Protein 2WVQ (pdb70)

Radius of gyration: 23.89 Å; Cα contacts (8 Å, |Δi|>4): 507; chains: 2; bounding box: 52×52×69 Å

B-factor: mean 37.01, std 7.5, range [21.99, 69.71]

Secondary structure (DSSP, 8-state):
--SHHHHHHHHHHHGGGEEEBGGGGGGHHHHHHHHHHHHHHHHHHHHHTTTTT-GGGG-SS--SHHHHHHHHHHHHHHHHHHHHHHHHHHHHHH--GGGG-B--GGGS-HHHHHHHHHHHHHHHHHS----SPPPPPEEE-SHHHHHHHHHHHHHHHHHHHHTTT-HHHHHHHHHHHTSS---HHHHHHHHHHTTTT-HHHHHHHHHHHH-/-----HHHHHHHHHHHTTTEEEBGGGGGGHHHHHHHHHHHHHHHHHHHHHHTTTT-GGGG-SS--SHHHHHHHHHHHHHHHHHHHHHHHHHHHHHH--GGGS-B--GGGS-HHHHHHHHHHHHHHHTT-----EEE-SHHHHHHHHHHHHHHHHHHHHTTT-HHHHHHHHHHHSTT---HHHHHHHHHHTTTT-HHHHHHHHHHHH-

Solvent-accessible surface area: 20578 Å² total; per-residue (Å²): 75,62,34,0,2,15,18,2,17,70,0,1,24,6,17,108,32,15,59,1,0,107,119,17,34,215,59,11,35,115,14,19,4,20,4,7,0,2,11,0,18,0,1,2,0,0,80,9,13,133,8,47,118,34,104,99,0,81,45,82,86,20,127,60,114,28,0,53,25,0,40,14,2,0,36,8,0,42,16,16,0,73,20,14,44,29,42,5,109,16,74,68,59,99,23,81,140,103,20,48,96,40,52,91,33,138,76,7,149,101,58,0,54,52,1,25,128,78,5,40,69,16,1,78,190,49,42,120,167,101,95,172,84,185,97,118,65,11,1,2,21,60,28,149,16,0,50,83,2,0,59,37,1,2,120,12,0,61,72,0,50,182,19,13,135,11,138,80,68,8,71,129,30,0,82,95,21,10,108,128,5,127,72,102,52,8,3,46,48,4,83,94,4,0,31,58,4,1,71,16,2,21,69,5,0,24,116,54,43,126,117,185,248,44,56,29,0,2,34,29,0,49,70,0,2,36,20,13,104,68,14,69,1,0,101,110,11,33,234,81,11,23,100,18,18,1,20,3,6,0,2,13,0,16,0,1,0,0,1,73,11,14,118,7,46,105,35,106,86,0,81,46,62,90,15,123,58,111,26,0,58,24,0,32,10,1,0,43,7,0,35,20,14,2,68,15,10,61,26,44,7,120,15,69,67,56,97,19,88,142,132,23,59,78,47,45,100,30,141,77,3,117,105,42,0,62,46,3,25,123,90,4,39,68,21,1,73,193,37,48,187,194,109,67,28,2,2,20,67,34,171,21,1,68,70,1,0,59,31,0,2,114,9,0,40,54,0,42,166,21,19,135,13,137,85,59,6,66,104,16,0,89,92,13,5,111,92,7,144,72,112,54,10,5,58,38,1,82,89,0,0,31,60,4,0,74,15,0,20,69,5,0,24,112,76,46,122,125

Foldseek 3Di:
DQFLLVLLLVLLVLLVLEFAWPVCPPVRLLLLLLSLLLSLLSLLLCVLVVLVPDCLRVDNDHDDPLRVQSSVLSVVSVVLSVVQQVVQVVCVVPDDPVGGDTDDLVPDDPLSSVSSVLSVVSSVVRHDDDDPDDDHRTYRRDPVSSCSSSQSSLVSSVSSPVSDPRPVVSLVSLLVSCPVPQDLVSLVSQLVSCVNRPVSNVVSSVVRNVD/DAADFLLRLLLVLLVLLVQEFAWCVCPPVRLLLLVLSLLLSLLSLLLCVQVVCPPDCQRVHRDHDDPLRVLSNVLSVVSVVLSVVQQVVQVVCVVPDDPVRPDTDDLVVPDPLSSVSSVLSVVSRVVRNPDHHTYRRDPVSSCSSSQSSLVSSVVNPVSDPGPVVSLVSLLVSCPVPQDLVNLVSQLVSCPNRPVSNNVSSVVRNVD

Nearest PDB structures (foldseek):
  2wvq-assembly1_A  TM=1.005E+00  e=2.370E-30  Podospora anserina
  2wvq-assembly1_B  TM=9.936E-01  e=5.198E-27  Podospora anserina
  2wvn-assembly1_A-2  TM=9.856E-01  e=1.716E-26  Podospora anserina
  2wvo-assembly1_B  TM=9.856E-01  e=6.180E-25  Podospora anserina
  2wvq-assembly1_B  TM=1.005E+00  e=1.248E-29  Podospora anserina

Sequence (418 aa):
GSNVAGLFNNCVACFEEYVQLGRHFGRDDYERCQLRLDIAKARLSRWGEAVKINDDPRFFHSDAPTDKSVQLAKSIVEEILLLFESAQQKTSKRYELVADQQDLVVFEDKDMKPIGRALHRRLNDLVSRRRQKQTSLAKKTAWALYDGKSLEKIVDQVARFVDELEKAFPIEAVCHKLAEIEIEEVEDEASLTILKDAAGGIDAAMSDAAAQKIDAPRGSNVAGLFNNCVACFEYVQLGRHFGRDYERCQLRRLDIAKARLSRWGEAVKINDDPRFHSDAPTDKSVQLAKSIVEEILLLFESAQKTSKRYELVADQQDLVVFEDKDMKPIGRALHRRLNDLVSRRQKKTAWALYDGKSLEKIVDDQVARFVDELEKAFPIEAVCHKLAEIEIEEVEDEASLTILKDDAAGGIDAAMSDAAAQKIDA

Structure (mmCIF, N/CA/C/O backbone):
data_2WVQ
#
_entry.id   2WVQ
#
_cell.length_a   49.330
_cell.length_b   83.150
_cell.length_c   67.360
_cell.angle_alpha   90.00
_cell.angle_beta   104.55
_cell.angle_gamma   90.00
#
_symmetry.space_group_name_H-M   'P 1 21 1'
#
loop_
_entity.id
_entity.type
_entity.pdbx_description
1 polymer 'SMALL S PROTEIN'
2 non-polymer 2,3-DIHYDROXY-1,4-DITHIOBUTANE
3 non-polymer (2R,3S)-1,4-DIMERCAPTOBUTANE-2,3-DIOL
4 water water
#
loop_
_atom_site.group_PDB
_atom_site.id
_atom_site.type_symbol
_atom_site.label_atom_id
_atom_site.label_alt_id
_atom_site.label_comp_id
_atom_site.label_asym_id
_atom_site.label_entity_id
_atom_site.label_seq_id
_atom_site.pdbx_PDB_ins_code
_atom_site.Cartn_x
_atom_site.Cartn_y
_atom_site.Cartn_z
_atom_site.occupancy
_atom_site.B_iso_or_equiv
_atom_site.auth_seq_id
_atom_site.auth_comp_id
_atom_site.auth_asym_id
_atom_site.auth_atom_id
_atom_site.pdbx_PDB_model_num
ATOM 1 N N . GLY A 1 15 ? -15.721 8.784 35.113 1.00 45.05 11 GLY A N 1
ATOM 2 C CA . GLY A 1 15 ? -16.211 8.422 36.495 1.00 44.40 11 GLY A CA 1
ATOM 3 C C . GLY A 1 15 ? -16.589 6.953 36.594 1.00 43.73 11 GLY A C 1
ATOM 4 O O . GLY A 1 15 ? -16.466 6.222 35.600 1.00 43.36 11 GLY A O 1
ATOM 5 N N . SER A 1 16 ? -17.080 6.527 37.776 1.00 42.89 12 SER A N 1
ATOM 6 C CA . SER A 1 16 ? -17.236 5.092 38.084 1.00 40.63 12 SER A CA 1
ATOM 7 C C . SER A 1 16 ? -18.479 4.345 37.530 1.00 39.50 12 SER A C 1
ATOM 8 O O . SER A 1 16 ? -19.230 3.679 38.272 1.00 39.03 12 SER A O 1
ATOM 11 N N . ASN A 1 17 ? -18.668 4.455 36.218 1.00 36.89 13 ASN A N 1
ATOM 12 C CA . ASN A 1 17 ? -19.335 3.389 35.462 1.00 34.93 13 ASN A CA 1
ATOM 13 C C . ASN A 1 17 ? -18.283 2.834 34.485 1.00 32.67 13 ASN A C 1
ATOM 14 O O . ASN A 1 17 ? -17.190 3.413 34.383 1.00 32.31 13 ASN A O 1
ATOM 19 N N . VAL A 1 18 ? -18.599 1.741 33.796 1.00 29.88 14 VAL A N 1
ATOM 20 C CA . VAL A 1 18 ? -17.629 1.011 33.008 1.00 28.53 14 VAL A CA 1
ATOM 21 C C . VAL A 1 18 ? -17.062 1.873 31.894 1.00 28.56 14 VAL A C 1
ATOM 22 O O . VAL A 1 18 ? -15.846 1.864 31.669 1.00 28.68 14 VAL A O 1
ATOM 26 N N . ALA A 1 19 ? -17.916 2.656 31.223 1.00 27.64 15 ALA A N 1
ATOM 27 C CA . ALA A 1 19 ? -17.467 3.485 30.093 1.00 26.77 15 ALA A CA 1
ATOM 28 C C . ALA A 1 19 ? -16.464 4.564 30.534 1.00 25.89 15 ALA A C 1
ATOM 29 O O . ALA A 1 19 ? -15.433 4.820 29.874 1.00 25.77 15 ALA A O 1
ATOM 31 N N . GLY A 1 20 ? -16.785 5.183 31.641 1.00 24.65 16 GLY A N 1
ATOM 32 C CA . GLY A 1 20 ? -15.951 6.197 32.252 1.00 25.99 16 GLY A CA 1
ATOM 33 C C . GLY A 1 20 ? -14.614 5.651 32.730 1.00 25.46 16 GLY A C 1
ATOM 34 O O . GLY A 1 20 ? -13.582 6.284 32.487 1.00 26.94 16 GLY A O 1
ATOM 35 N N . LEU A 1 21 ? -14.621 4.477 33.379 1.00 26.60 17 LEU A N 1
ATOM 36 C CA . LEU A 1 21 ? -13.372 3.749 33.761 1.00 25.47 17 LEU A CA 1
ATOM 37 C C . LEU A 1 21 ? -12.592 3.249 32.535 1.00 26.07 17 LEU A C 1
ATOM 38 O O . LEU A 1 21 ? -11.369 3.404 32.456 1.00 24.54 17 LEU A O 1
ATOM 43 N N . PHE A 1 22 ? -13.303 2.683 31.556 1.00 27.13 18 PHE A N 1
ATOM 44 C CA . PHE A 1 22 ? -12.693 2.273 30.272 1.00 26.86 18 PHE A CA 1
ATOM 45 C C . PHE A 1 22 ? -11.972 3.395 29.554 1.00 27.62 18 PHE A C 1
ATOM 46 O O . PHE A 1 22 ? -10.816 3.210 29.139 1.00 28.24 18 PHE A O 1
ATOM 54 N N . ASN A 1 23 ? -12.634 4.546 29.398 1.00 28.20 19 ASN A N 1
ATOM 55 C CA . ASN A 1 23 ? -12.028 5.705 28.698 1.00 30.02 19 ASN A CA 1
ATOM 56 C C . ASN A 1 23 ? -10.790 6.233 29.436 1.00 30.87 19 ASN A C 1
ATOM 57 O O . ASN A 1 23 ? -9.817 6.628 28.807 1.00 30.61 19 ASN A O 1
ATOM 62 N N . ASN A 1 24 ? -10.837 6.171 30.761 1.00 31.81 20 ASN A N 1
ATOM 63 C CA . ASN A 1 24 ? -9.653 6.454 31.622 1.00 32.30 20 ASN A CA 1
ATOM 64 C C . ASN A 1 24 ? -8.444 5.534 31.421 1.00 30.84 20 ASN A C 1
ATOM 65 O O . ASN A 1 24 ? -7.299 6.020 31.400 1.00 32.37 20 ASN A O 1
ATOM 70 N N . CYS A 1 25 ? -8.696 4.235 31.263 1.00 29.41 21 CYS A N 1
ATOM 71 C CA . CYS A 1 25 ? -7.706 3.218 30.934 1.00 29.92 21 CYS A CA 1
ATOM 72 C C . CYS A 1 25 ? -6.972 3.550 29.633 1.00 30.56 21 CYS A C 1
ATOM 73 O O . CYS A 1 25 ? -5.719 3.555 29.572 1.00 29.53 21 CYS A O 1
ATOM 76 N N . VAL A 1 26 ? -7.744 3.814 28.583 1.00 30.11 22 VAL A N 1
ATOM 77 C CA . VAL A 1 26 ? -7.144 4.157 27.261 1.00 30.00 22 VAL A CA 1
ATOM 78 C C . VAL A 1 26 ? -6.292 5.430 27.421 1.00 30.43 22 VAL A C 1
ATOM 79 O O . VAL A 1 26 ? -5.143 5.480 26.984 1.00 30.02 22 VAL A O 1
ATOM 83 N N . ALA A 1 27 ? -6.825 6.424 28.126 1.00 31.55 23 ALA A N 1
ATOM 84 C CA . ALA A 1 27 ? -6.076 7.667 28.356 1.00 32.47 23 ALA A CA 1
ATOM 85 C C . ALA A 1 27 ? -4.781 7.500 29.181 1.00 33.18 23 ALA A C 1
ATOM 86 O O . ALA A 1 27 ? -3.860 8.326 29.023 1.00 34.14 23 ALA A O 1
ATOM 88 N N . CYS A 1 28 ? -4.691 6.445 30.003 1.00 33.12 24 CYS A N 1
ATOM 89 C CA . CYS A 1 28 ? -3.467 6.115 30.806 1.00 34.54 24 CYS A CA 1
ATOM 90 C C . CYS A 1 28 ? -2.234 5.961 29.959 1.00 34.72 24 CYS A C 1
ATOM 91 O O . CYS A 1 28 ? -1.179 6.423 30.351 1.00 35.78 24 CYS A O 1
ATOM 94 N N . PHE A 1 29 ? -2.378 5.277 28.829 1.00 34.31 25 PHE A N 1
ATOM 95 C CA . PHE A 1 29 ? -1.328 5.129 27.826 1.00 35.18 25 PHE A CA 1
ATOM 96 C C . PHE A 1 29 ? -0.673 6.434 27.297 1.00 35.21 25 PHE A C 1
ATOM 97 O O . PHE A 1 29 ? 0.483 6.416 26.905 1.00 36.66 25 PHE A O 1
ATOM 105 N N A GLU A 1 30 ? -1.402 7.538 27.302 0.60 35.46 26 GLU A N 1
ATOM 106 N N B GLU A 1 30 ? -1.408 7.544 27.296 0.40 35.64 26 GLU A N 1
ATOM 107 C CA A GLU A 1 30 ? -0.908 8.799 26.760 0.60 35.58 26 GLU A CA 1
ATOM 108 C CA B GLU A 1 30 ? -0.902 8.805 26.740 0.40 35.74 26 GLU A CA 1
ATOM 109 C C A GLU A 1 30 ? 0.141 9.478 27.647 0.60 36.05 26 GLU A C 1
ATOM 110 C C B GLU A 1 30 ? 0.127 9.502 27.644 0.40 36.29 26 GLU A C 1
ATOM 111 O O A GLU A 1 30 ? 0.974 10.226 27.166 0.60 36.04 26 GLU A O 1
ATOM 112 O O B GLU A 1 30 ? 0.943 10.280 27.168 0.40 36.24 26 GLU A O 1
ATOM 123 N N . TYR A 1 31 ? 0.078 9.233 28.941 1.00 36.93 27 TYR A N 1
ATOM 124 C CA . TYR A 1 31 ? 1.007 9.882 29.876 1.00 38.63 27 TYR A CA 1
ATOM 125 C C . TYR A 1 31 ? 2.362 9.149 29.972 1.00 38.57 27 TYR A C 1
ATOM 126 O O . TYR A 1 31 ? 3.258 9.609 30.710 1.00 39.97 27 TYR A O 1
ATOM 135 N N . VAL A 1 32 ? 2.521 8.029 29.250 1.00 37.77 28 VAL A N 1
ATOM 136 C CA . VAL A 1 32 ? 3.734 7.207 29.425 1.00 37.51 28 VAL A CA 1
ATOM 137 C C . VAL A 1 32 ? 4.914 7.397 28.455 1.00 36.85 28 VAL A C 1
ATOM 138 O O . VAL A 1 32 ? 4.802 7.300 27.231 1.00 35.19 28 VAL A O 1
ATOM 142 N N . GLN A 1 33 ? 6.046 7.723 29.080 1.00 36.27 29 GLN A N 1
ATOM 143 C CA . GLN A 1 33 ? 7.324 7.916 28.422 1.00 34.33 29 GLN A CA 1
ATOM 144 C C . GLN A 1 33 ? 8.207 6.675 28.631 1.00 33.02 29 GLN A C 1
ATOM 145 O O . GLN A 1 33 ? 7.984 5.881 29.553 1.00 31.44 29 GLN A O 1
ATOM 151 N N . LEU A 1 34 ? 9.192 6.477 27.750 1.00 31.15 30 LEU A N 1
ATOM 152 C CA . LEU A 1 34 ? 10.156 5.401 27.962 1.00 29.62 30 LEU A CA 1
ATOM 153 C C . LEU A 1 34 ? 11.533 6.013 28.225 1.00 28.55 30 LEU A C 1
ATOM 154 O O . LEU A 1 34 ? 11.969 6.912 27.512 1.00 27.82 30 LEU A O 1
ATOM 159 N N . GLY A 1 35 ? 12.205 5.476 29.232 1.00 28.50 31 GLY A N 1
ATOM 160 C CA . GLY A 1 35 ? 13.452 6.057 29.697 1.00 28.48 31 GLY A CA 1
ATOM 161 C C . GLY A 1 35 ? 14.663 5.591 28.914 1.00 28.49 31 GLY A C 1
ATOM 162 O O . GLY A 1 35 ? 14.614 4.668 28.086 1.00 27.62 31 GLY A O 1
ATOM 163 N N . ARG A 1 36 ? 15.782 6.223 29.227 1.00 29.86 32 ARG A N 1
ATOM 164 C CA . ARG A 1 36 ? 17.024 6.036 28.507 1.00 30.07 32 ARG A CA 1
ATOM 165 C C . ARG A 1 36 ? 17.411 4.563 28.348 1.00 29.76 32 ARG A C 1
ATOM 166 O O . ARG A 1 36 ? 17.996 4.176 27.328 1.00 29.64 32 ARG A O 1
ATOM 174 N N . HIS A 1 37 ? 17.086 3.751 29.349 1.00 30.08 33 HIS A N 1
ATOM 175 C CA . HIS A 1 37 ? 17.588 2.392 29.419 1.00 31.63 33 HIS A CA 1
ATOM 176 C C . HIS A 1 37 ? 16.970 1.368 28.475 1.00 31.21 33 HIS A C 1
ATOM 177 O O . HIS A 1 37 ? 17.515 0.262 28.346 1.00 30.89 33 HIS A O 1
ATOM 184 N N . PHE A 1 38 ? 15.885 1.737 27.783 1.00 31.04 34 PHE A N 1
ATOM 185 C CA . PHE A 1 38 ? 15.375 0.933 26.652 1.00 31.29 34 PHE A CA 1
ATOM 186 C C . PHE A 1 38 ? 16.362 0.822 25.478 1.00 31.65 34 PHE A C 1
ATOM 187 O O . PHE A 1 38 ? 16.346 -0.174 24.740 1.00 31.23 34 PHE A O 1
ATOM 195 N N . GLY A 1 39 ? 17.225 1.831 25.337 1.00 31.85 35 GLY A N 1
ATOM 196 C CA . GLY A 1 39 ? 18.286 1.853 24.312 1.00 32.60 35 GLY A CA 1
ATOM 197 C C . GLY A 1 39 ? 17.760 1.765 22.892 1.00 32.92 35 GLY A C 1
ATOM 198 O O . GLY A 1 39 ? 16.836 2.488 22.514 1.00 33.67 35 GLY A O 1
ATOM 199 N N . ARG A 1 40 ? 18.318 0.856 22.101 1.00 32.64 36 ARG A N 1
ATOM 200 C CA . ARG A 1 40 ? 17.869 0.706 20.718 1.00 32.64 36 ARG A CA 1
ATOM 201 C C . ARG A 1 40 ? 16.526 -0.005 20.636 1.00 31.26 36 ARG A C 1
ATOM 202 O O . ARG A 1 40 ? 15.977 -0.126 19.555 1.00 30.69 36 ARG A O 1
ATOM 210 N N A ASP A 1 41 ? 16.006 -0.486 21.767 0.60 30.58 37 ASP A N 1
ATOM 211 N N B ASP A 1 41 ? 16.012 -0.470 21.775 0.40 30.79 37 ASP A N 1
ATOM 212 C CA A ASP A 1 41 ? 14.687 -1.146 21.762 0.60 30.08 37 ASP A CA 1
ATOM 213 C CA B ASP A 1 41 ? 14.722 -1.169 21.812 0.40 30.37 37 ASP A CA 1
ATOM 214 C C A ASP A 1 41 ? 13.519 -0.195 21.944 0.60 29.51 37 ASP A C 1
ATOM 215 C C B ASP A 1 41 ? 13.540 -0.209 21.998 0.40 29.80 37 ASP A C 1
ATOM 216 O O A ASP A 1 41 ? 12.375 -0.634 22.029 0.60 29.50 37 ASP A O 1
ATOM 217 O O B ASP A 1 41 ? 12.399 -0.656 22.116 0.40 29.73 37 ASP A O 1
ATOM 226 N N . TYR A 1 42 ? 13.818 1.098 22.019 1.00 29.19 38 TYR A N 1
ATOM 227 C CA . TYR A 1 42 ? 12.816 2.107 22.241 1.00 29.36 38 TYR A CA 1
ATOM 228 C C . TYR A 1 42 ? 11.645 1.962 21.254 1.00 28.42 38 TYR A C 1
ATOM 229 O O . TYR A 1 42 ? 10.509 1.824 21.679 1.00 26.53 38 TYR A O 1
ATOM 238 N N . GLU A 1 43 ? 11.955 1.974 19.960 1.00 28.89 39 GLU A N 1
ATOM 239 C CA . GLU A 1 43 ? 10.944 2.043 18.913 1.00 29.47 39 GLU A CA 1
ATOM 240 C C . GLU A 1 43 ? 10.006 0.859 19.034 1.00 29.77 39 GLU A C 1
ATOM 241 O O . GLU A 1 43 ? 8.790 1.046 19.081 1.00 29.67 39 GLU A O 1
ATOM 247 N N . ARG A 1 44 ? 10.558 -0.350 19.116 1.00 30.56 40 ARG A N 1
ATOM 248 C CA . ARG A 1 44 ? 9.728 -1.555 19.241 1.00 31.85 40 ARG A CA 1
ATOM 249 C C . ARG A 1 44 ? 8.865 -1.557 20.506 1.00 31.09 40 ARG A C 1
ATOM 250 O O . ARG A 1 44 ? 7.690 -1.886 20.439 1.00 29.86 40 ARG A O 1
ATOM 258 N N . CYS A 1 45 ? 9.447 -1.203 21.660 1.00 31.40 41 CYS A N 1
ATOM 259 C CA . CYS A 1 45 ? 8.700 -1.178 22.925 1.00 30.46 41 CYS A CA 1
ATOM 260 C C . CYS A 1 45 ? 7.543 -0.149 22.915 1.00 29.84 41 CYS A C 1
ATOM 261 O O . CYS A 1 45 ? 6.473 -0.395 23.484 1.00 29.11 41 CYS A O 1
ATOM 264 N N . GLN A 1 46 ? 7.781 1.007 22.298 1.00 28.92 42 GLN A N 1
ATOM 265 C CA . GLN A 1 46 ? 6.741 2.018 22.125 1.00 28.82 42 GLN A CA 1
ATOM 266 C C . GLN A 1 46 ? 5.604 1.483 21.236 1.00 27.76 42 GLN A C 1
ATOM 267 O O . GLN A 1 46 ? 4.446 1.593 21.629 1.00 26.51 42 GLN A O 1
ATOM 273 N N . LEU A 1 47 ? 5.937 0.860 20.106 1.00 27.64 43 LEU A N 1
ATOM 274 C CA . LEU A 1 47 ? 4.912 0.222 19.251 1.00 28.74 43 LEU A CA 1
ATOM 275 C C . LEU A 1 47 ? 4.109 -0.887 19.975 1.00 29.69 43 LEU A C 1
ATOM 276 O O . LEU A 1 47 ? 2.914 -1.027 19.718 1.00 29.27 43 LEU A O 1
ATOM 281 N N . ARG A 1 48 ? 4.764 -1.682 20.841 1.00 30.05 44 ARG A N 1
ATOM 282 C CA . ARG A 1 48 ? 4.094 -2.712 21.658 1.00 31.20 44 ARG A CA 1
ATOM 283 C C . ARG A 1 48 ? 3.040 -2.085 22.594 1.00 31.61 44 ARG A C 1
ATOM 284 O O . ARG A 1 48 ? 1.921 -2.612 22.724 1.00 31.61 44 ARG A O 1
ATOM 292 N N . LEU A 1 49 ? 3.397 -0.968 23.231 1.00 30.58 45 LEU A N 1
ATOM 293 C CA . LEU A 1 49 ? 2.455 -0.141 24.004 1.00 31.02 45 LEU A CA 1
ATOM 294 C C . LEU A 1 49 ? 1.270 0.441 23.173 1.00 29.83 45 LEU A C 1
ATOM 295 O O . LEU A 1 49 ? 0.108 0.406 23.620 1.00 28.22 45 LEU A O 1
ATOM 300 N N . ASP A 1 50 ? 1.567 0.983 21.992 1.00 29.05 46 ASP A N 1
ATOM 301 C CA . ASP A 1 50 ? 0.529 1.551 21.107 1.00 29.10 46 ASP A CA 1
ATOM 302 C C . ASP A 1 50 ? -0.445 0.460 20.654 1.00 28.73 46 ASP A C 1
ATOM 303 O O . ASP A 1 50 ? -1.635 0.719 20.499 1.00 28.38 46 ASP A O 1
ATOM 308 N N . ILE A 1 51 ? 0.076 -0.739 20.406 1.00 28.52 47 ILE A N 1
ATOM 309 C CA . ILE A 1 51 ? -0.737 -1.895 20.027 1.00 28.49 47 ILE A CA 1
ATOM 310 C C . ILE A 1 51 ? -1.641 -2.391 21.147 1.00 29.52 47 ILE A C 1
ATOM 311 O O . ILE A 1 51 ? -2.809 -2.719 20.874 1.00 30.45 47 ILE A O 1
ATOM 316 N N . ALA A 1 52 ? -1.136 -2.442 22.383 1.00 29.07 48 ALA A N 1
ATOM 317 C CA . ALA A 1 52 ? -1.975 -2.801 23.544 1.00 29.16 48 ALA A CA 1
ATOM 318 C C . ALA A 1 52 ? -3.098 -1.783 23.728 1.00 28.00 48 ALA A C 1
ATOM 319 O O . ALA A 1 52 ? -4.262 -2.152 24.052 1.00 27.56 48 ALA A O 1
ATOM 321 N N . LYS A 1 53 ? -2.761 -0.509 23.534 1.00 27.21 49 LYS A N 1
ATOM 322 C CA . LYS A 1 53 ? -3.751 0.564 23.594 1.00 28.24 49 LYS A CA 1
ATOM 323 C C . LYS A 1 53 ? -4.768 0.412 22.444 1.00 28.12 49 LYS A C 1
ATOM 324 O O . LYS A 1 53 ? -5.958 0.617 22.639 1.00 27.19 49 LYS A O 1
ATOM 330 N N . ALA A 1 54 ? -4.291 0.050 21.255 1.00 28.02 50 ALA A N 1
ATOM 331 C CA . ALA A 1 54 ? -5.194 -0.119 20.083 1.00 29.07 50 ALA A CA 1
ATOM 332 C C . ALA A 1 54 ? -6.157 -1.290 20.316 1.00 29.08 50 ALA A C 1
ATOM 333 O O . ALA A 1 54 ? -7.328 -1.255 19.916 1.00 29.54 50 ALA A O 1
ATOM 335 N N . ARG A 1 55 ? -5.659 -2.328 20.972 1.00 28.62 51 ARG A N 1
ATOM 336 C CA . ARG A 1 55 ? -6.449 -3.526 21.156 1.00 28.84 51 ARG A CA 1
ATOM 337 C C . ARG A 1 55 ? -7.524 -3.346 22.235 1.00 29.30 51 ARG A C 1
ATOM 338 O O . ARG A 1 55 ? -8.674 -3.862 22.093 1.00 28.33 51 ARG A O 1
ATOM 346 N N . LEU A 1 56 ? -7.158 -2.607 23.288 1.00 28.11 52 LEU A N 1
ATOM 347 C CA . LEU A 1 56 ? -8.080 -2.204 24.348 1.00 28.20 52 LEU A CA 1
ATOM 348 C C . LEU A 1 56 ? -9.173 -1.290 23.741 1.00 28.00 52 LEU A C 1
ATOM 349 O O . LEU A 1 56 ? -10.394 -1.505 23.941 1.00 26.14 52 LEU A O 1
ATOM 354 N N . SER A 1 57 ? -8.756 -0.295 22.981 1.00 28.03 53 SER A N 1
ATOM 355 C CA . SER A 1 57 ? -9.775 0.532 22.358 1.00 28.21 53 SER A CA 1
ATOM 356 C C . SER A 1 57 ? -10.675 -0.216 21.333 1.00 26.92 53 SER A C 1
ATOM 357 O O . SER A 1 57 ? -11.849 0.109 21.250 1.00 26.20 53 SER A O 1
ATOM 360 N N . ARG A 1 58 ? -10.130 -1.183 20.584 1.00 25.52 54 ARG A N 1
ATOM 361 C CA . ARG A 1 58 ? -10.915 -2.027 19.705 1.00 25.41 54 ARG A CA 1
ATOM 362 C C . ARG A 1 58 ? -12.063 -2.682 20.435 1.00 25.29 54 ARG A C 1
ATOM 363 O O . ARG A 1 58 ? -13.157 -2.749 19.887 1.00 24.08 54 ARG A O 1
ATOM 371 N N . TRP A 1 59 ? -11.805 -3.163 21.657 1.00 25.70 55 TRP A N 1
ATOM 372 C CA . TRP A 1 59 ? -12.822 -3.744 22.497 1.00 25.37 55 TRP A CA 1
ATOM 373 C C . TRP A 1 59 ? -13.970 -2.797 22.807 1.00 26.00 55 TRP A C 1
ATOM 374 O O . TRP A 1 59 ? -15.145 -3.205 22.737 1.00 25.16 55 TRP A O 1
ATOM 385 N N . GLY A 1 60 ? -13.649 -1.568 23.198 1.00 25.30 56 GLY A N 1
ATOM 386 C CA . GLY A 1 60 ? -14.699 -0.592 23.485 1.00 25.62 56 GLY A CA 1
ATOM 387 C C . GLY A 1 60 ? -15.553 -0.320 22.265 1.00 26.20 56 GLY A C 1
ATOM 388 O O . GLY A 1 60 ? -16.783 -0.137 22.382 1.00 25.60 56 GLY A O 1
ATOM 389 N N . GLU A 1 61 ? -14.923 -0.312 21.086 1.00 26.20 57 GLU A N 1
ATOM 390 C CA . GLU A 1 61 ? -15.664 -0.116 19.828 1.00 26.41 57 GLU A CA 1
ATOM 391 C C . GLU A 1 61 ? -16.561 -1.305 19.498 1.00 26.00 57 GLU A C 1
ATOM 392 O O . GLU A 1 61 ? -17.704 -1.115 19.018 1.00 25.06 57 GLU A O 1
ATOM 398 N N . ALA A 1 62 ? -16.040 -2.517 19.728 1.00 24.90 58 ALA A N 1
ATOM 399 C CA . ALA A 1 62 ? -16.732 -3.769 19.422 1.00 24.81 58 ALA A CA 1
ATOM 400 C C . ALA A 1 62 ? -18.033 -3.927 20.227 1.00 26.11 58 ALA A C 1
ATOM 401 O O . ALA A 1 62 ? -19.077 -4.397 19.730 1.00 24.89 58 ALA A O 1
ATOM 403 N N . VAL A 1 63 ? -17.916 -3.548 21.494 1.00 24.58 59 VAL A N 1
ATOM 404 C CA . VAL A 1 63 ? -18.979 -3.578 22.482 1.00 24.88 59 VAL A CA 1
ATOM 405 C C . VAL A 1 63 ? -19.886 -2.316 22.469 1.00 24.81 59 VAL A C 1
ATOM 406 O O . VAL A 1 63 ? -20.876 -2.265 23.183 1.00 24.04 59 VAL A O 1
ATOM 410 N N . LYS A 1 64 ? -19.542 -1.296 21.667 1.00 25.62 60 LYS A N 1
ATOM 411 C CA . LYS A 1 64 ? -20.294 -0.027 21.636 1.00 27.30 60 LYS A CA 1
ATOM 412 C C . LYS A 1 64 ? -20.363 0.606 23.041 1.00 27.07 60 LYS A C 1
ATOM 413 O O . LYS A 1 64 ? -21.434 1.010 23.532 1.00 27.16 60 LYS A O 1
ATOM 419 N N . ILE A 1 65 ? -19.198 0.674 23.680 1.00 25.96 61 ILE A N 1
ATOM 420 C CA . ILE A 1 65 ? -19.039 1.136 25.048 1.00 26.62 61 ILE A CA 1
ATOM 421 C C . ILE A 1 65 ? -19.680 2.494 25.344 1.00 27.14 61 ILE A C 1
ATOM 422 O O . ILE A 1 65 ? -20.246 2.707 26.417 1.00 27.64 61 ILE A O 1
ATOM 427 N N . ASN A 1 66 ? -19.596 3.410 24.394 1.00 28.68 62 ASN A N 1
ATOM 428 C CA . ASN A 1 66 ? -20.129 4.755 24.574 1.00 30.58 62 ASN A CA 1
ATOM 429 C C . ASN A 1 66 ? -21.626 4.949 24.273 1.00 31.64 62 ASN A C 1
ATOM 430 O O . ASN A 1 66 ? -22.206 5.987 24.625 1.00 31.53 62 ASN A O 1
ATOM 435 N N . ASP A 1 67 ? -22.239 3.944 23.650 1.00 32.21 63 ASP A N 1
ATOM 436 C CA . ASP A 1 67 ? -23.632 4.045 23.182 1.00 31.96 63 ASP A CA 1
ATOM 437 C C . ASP A 1 67 ? -24.566 3.146 23.971 1.00 31.65 63 ASP A C 1
ATOM 438 O O . ASP A 1 67 ? -25.741 3.464 24.126 1.00 32.31 63 ASP A O 1
ATOM 443 N N . ASP A 1 68 ? -24.032 2.031 24.463 1.00 30.72 64 ASP A N 1
ATOM 444 C CA . ASP A 1 68 ? -24.781 1.022 25.192 1.00 30.76 64 ASP A CA 1
ATOM 445 C C . ASP A 1 68 ? -24.942 1.418 26.685 1.00 30.43 64 ASP A C 1
ATOM 446 O O . ASP A 1 68 ? -23.953 1.517 27.416 1.00 29.49 64 ASP A O 1
ATOM 451 N N . PRO A 1 69 ? -26.205 1.659 27.127 1.00 29.88 65 PRO A N 1
ATOM 452 C CA . PRO A 1 69 ? -26.467 2.132 28.480 1.00 28.92 65 PRO A CA 1
ATOM 453 C C . PRO A 1 69 ? -26.038 1.192 29.605 1.00 28.42 65 PRO A C 1
ATOM 454 O O . PRO A 1 69 ? -25.798 1.680 30.698 1.00 27.39 65 PRO A O 1
ATOM 458 N N . ARG A 1 70 ? -25.953 -0.122 29.356 1.00 28.08 66 ARG A N 1
ATOM 459 C CA . ARG A 1 70 ? -25.412 -1.065 30.349 1.00 29.47 66 ARG A CA 1
ATOM 460 C C . ARG A 1 70 ? -24.092 -0.538 30.944 1.00 28.48 66 ARG A C 1
ATOM 461 O O . ARG A 1 70 ? -23.851 -0.704 32.128 1.00 28.96 66 ARG A O 1
ATOM 469 N N A PHE A 1 71 ? -23.274 0.110 30.114 0.60 28.24 67 PHE A N 1
ATOM 470 N N B PHE A 1 71 ? -23.275 0.100 30.111 0.40 28.66 67 PHE A N 1
ATOM 471 C CA A PHE A 1 71 ? -21.933 0.595 30.523 0.60 28.04 67 PHE A CA 1
ATOM 472 C CA B PHE A 1 71 ? -21.945 0.569 30.521 0.40 28.71 67 PHE A CA 1
ATOM 473 C C A PHE A 1 71 ? -21.974 1.934 31.222 0.60 28.57 67 PHE A C 1
ATOM 474 C C B PHE A 1 71 ? -21.966 1.958 31.153 0.40 29.15 67 PHE A C 1
ATOM 475 O O A PHE A 1 71 ? -20.957 2.391 31.717 0.60 26.91 67 PHE A O 1
ATOM 476 O O B PHE A 1 71 ? -20.922 2.471 31.535 0.40 28.27 67 PHE A O 1
ATOM 491 N N . HIS A 1 72 ? -23.163 2.542 31.297 1.00 30.07 68 HIS A N 1
ATOM 492 C CA . HIS A 1 72 ? -23.301 3.886 31.881 1.00 32.10 68 HIS A CA 1
ATOM 493 C C . HIS A 1 72 ? -23.931 3.956 33.271 1.00 34.50 68 HIS A C 1
ATOM 494 O O . HIS A 1 72 ? -24.178 5.049 33.791 1.00 35.48 68 HIS A O 1
ATOM 501 N N . SER A 1 73 ? -24.162 2.793 33.870 1.00 36.38 69 SER A N 1
ATOM 502 C CA . SER A 1 73 ? -24.715 2.696 35.219 1.00 38.50 69 SER A CA 1
ATOM 503 C C . SER A 1 73 ? -23.629 2.409 36.246 1.00 39.74 69 SER A C 1
ATOM 504 O O . SER A 1 73 ? -22.671 1.690 35.968 1.00 39.69 69 SER A O 1
ATOM 507 N N . ASP A 1 74 ? -23.797 2.949 37.450 1.00 41.52 70 ASP A N 1
ATOM 508 C CA . ASP A 1 74 ? -22.768 2.790 38.482 1.00 42.99 70 ASP A CA 1
ATOM 509 C C . ASP A 1 74 ? -22.877 1.449 39.200 1.00 43.22 70 ASP A C 1
ATOM 510 O O . ASP A 1 74 ? -21.908 0.979 39.797 1.00 43.64 70 ASP A O 1
ATOM 513 N N . ALA A 1 75 ? -24.052 0.831 39.118 1.00 43.43 71 ALA A N 1
ATOM 514 C CA . ALA A 1 75 ? -24.288 -0.474 39.726 1.00 43.27 71 ALA A CA 1
ATOM 515 C C . ALA A 1 75 ? -24.902 -1.471 38.732 1.00 43.06 71 ALA A C 1
ATOM 516 O O . ALA A 1 75 ? -26.071 -1.845 38.882 1.00 42.97 71 ALA A O 1
ATOM 518 N N . PRO A 1 76 ? -24.110 -1.929 37.735 1.00 42.93 72 PRO A N 1
ATOM 519 C CA . PRO A 1 76 ? -24.624 -2.837 36.698 1.00 42.83 72 PRO A CA 1
ATOM 520 C C . PRO A 1 76 ? -25.004 -4.203 37.269 1.00 42.90 72 PRO A C 1
ATOM 521 O O . PRO A 1 76 ? -24.429 -4.640 38.278 1.00 43.06 72 PRO A O 1
ATOM 525 N N . THR A 1 77 ? -25.972 -4.866 36.647 1.00 42.48 73 THR A N 1
ATOM 526 C CA . THR A 1 77 ? -26.491 -6.121 37.203 1.00 42.29 73 THR A CA 1
ATOM 527 C C . THR A 1 77 ? -25.999 -7.339 36.423 1.00 41.69 73 THR A C 1
ATOM 528 O O . THR A 1 77 ? -25.779 -8.419 36.995 1.00 42.36 73 THR A O 1
ATOM 532 N N . ASP A 1 78 ? -25.798 -7.129 35.126 1.00 40.44 74 ASP A N 1
ATOM 533 C CA . ASP A 1 78 ? -25.299 -8.132 34.202 1.00 39.34 74 ASP A CA 1
ATOM 534 C C . ASP A 1 78 ? -23.924 -8.689 34.591 1.00 38.13 74 ASP A C 1
ATOM 535 O O . ASP A 1 78 ? -22.993 -7.914 34.853 1.00 37.76 74 ASP A O 1
ATOM 540 N N . LYS A 1 79 ? -23.793 -10.019 34.611 1.00 36.71 75 LYS A N 1
ATOM 541 C CA . LYS A 1 79 ? -22.536 -10.662 34.988 1.00 35.51 75 LYS A CA 1
ATOM 542 C C . LYS A 1 79 ? -21.396 -10.125 34.124 1.00 34.29 75 LYS A C 1
ATOM 543 O O . LYS A 1 79 ? -20.377 -9.697 34.660 1.00 33.85 75 LYS A O 1
ATOM 549 N N . SER A 1 80 ? -21.586 -10.103 32.801 1.00 32.32 76 SER A N 1
ATOM 550 C CA . SER A 1 80 ? -20.545 -9.679 31.876 1.00 31.18 76 SER A CA 1
ATOM 551 C C . SER A 1 80 ? -20.092 -8.224 32.084 1.00 30.45 76 SER A C 1
ATOM 552 O O . SER A 1 80 ? -18.911 -7.905 31.935 1.00 29.71 76 SER A O 1
ATOM 555 N N . VAL A 1 81 ? -21.024 -7.365 32.468 1.00 29.18 77 VAL A N 1
ATOM 556 C CA . VAL A 1 81 ? -20.747 -5.937 32.635 1.00 28.35 77 VAL A CA 1
ATOM 557 C C . VAL A 1 81 ? -20.072 -5.711 34.007 1.00 27.47 77 VAL A C 1
ATOM 558 O O . VAL A 1 81 ? -19.186 -4.871 34.109 1.00 25.40 77 VAL A O 1
ATOM 562 N N . GLN A 1 82 ? -20.502 -6.453 35.030 1.00 27.06 78 GLN A N 1
ATOM 563 C CA . GLN A 1 82 ? -19.802 -6.505 36.352 1.00 28.11 78 GLN A CA 1
ATOM 564 C C . GLN A 1 82 ? -18.354 -6.967 36.203 1.00 27.49 78 GLN A C 1
ATOM 565 O O . GLN A 1 82 ? -17.455 -6.469 36.894 1.00 27.97 78 GLN A O 1
ATOM 571 N N . LEU A 1 83 ? -18.145 -7.932 35.308 1.00 26.89 79 LEU A N 1
ATOM 572 C CA . LEU A 1 83 ? -16.837 -8.470 34.989 1.00 27.10 79 LEU A CA 1
ATOM 573 C C . LEU A 1 83 ? -15.958 -7.444 34.305 1.00 27.37 79 LEU A C 1
ATOM 574 O O . LEU A 1 83 ? -14.787 -7.274 34.717 1.00 25.50 79 LEU A O 1
ATOM 579 N N . ALA A 1 84 ? -16.514 -6.724 33.300 1.00 25.62 80 ALA A N 1
ATOM 580 C CA . ALA A 1 84 ? -15.788 -5.644 32.630 1.00 26.00 80 ALA A CA 1
ATOM 581 C C . ALA A 1 84 ? -15.404 -4.491 33.563 1.00 26.23 80 ALA A C 1
ATOM 582 O O . ALA A 1 84 ? -14.341 -3.919 33.417 1.00 24.75 80 ALA A O 1
ATOM 584 N N . LYS A 1 85 ? -16.291 -4.146 34.482 1.00 26.03 81 LYS A N 1
ATOM 585 C CA . LYS A 1 85 ? -16.025 -3.088 35.459 1.00 26.11 81 LYS A CA 1
ATOM 586 C C . LYS A 1 85 ? -14.827 -3.437 36.374 1.00 25.32 81 LYS A C 1
ATOM 587 O O . LYS A 1 85 ? -13.952 -2.614 36.609 1.00 25.39 81 LYS A O 1
ATOM 593 N N . SER A 1 86 ? -14.817 -4.656 36.906 1.00 25.34 82 SER A N 1
ATOM 594 C CA . SER A 1 86 ? -13.671 -5.146 37.658 1.00 25.06 82 SER A CA 1
ATOM 595 C C . SER A 1 86 ? -12.385 -5.128 36.839 1.00 25.46 82 SER A C 1
ATOM 596 O O . SER A 1 86 ? -11.358 -4.699 37.345 1.00 24.98 82 SER A O 1
ATOM 599 N N . ILE A 1 87 ? -12.441 -5.553 35.575 1.00 26.49 83 ILE A N 1
ATOM 600 C CA . ILE A 1 87 ? -11.230 -5.673 34.739 1.00 27.98 83 ILE A CA 1
ATOM 601 C C . ILE A 1 87 ? -10.620 -4.304 34.473 1.00 28.47 83 ILE A C 1
ATOM 602 O O . ILE A 1 87 ? -9.404 -4.089 34.550 1.00 29.30 83 ILE A O 1
ATOM 607 N N . VAL A 1 88 ? -11.496 -3.371 34.150 1.00 27.51 84 VAL A N 1
ATOM 608 C CA . VAL A 1 88 ? -11.129 -2.003 33.870 1.00 28.06 84 VAL A CA 1
ATOM 609 C C . VAL A 1 88 ? -10.571 -1.292 35.173 1.00 28.15 84 VAL A C 1
ATOM 610 O O . VAL A 1 88 ? -9.584 -0.564 35.108 1.00 25.94 84 VAL A O 1
ATOM 614 N N . GLU A 1 89 ? -11.169 -1.566 36.340 1.00 27.29 85 GLU A N 1
ATOM 615 C CA . GLU A 1 89 ? -10.633 -1.055 37.612 1.00 28.98 85 GLU A CA 1
ATOM 616 C C . GLU A 1 89 ? -9.219 -1.644 37.839 1.00 29.96 85 GLU A C 1
ATOM 617 O O . GLU A 1 89 ? -8.300 -0.905 38.179 1.00 30.57 85 GLU A O 1
ATOM 623 N N . GLU A 1 90 ? -9.048 -2.952 37.612 1.00 30.13 86 GLU A N 1
ATOM 624 C CA . GLU A 1 90 ? -7.725 -3.588 37.707 1.00 31.22 86 GLU A CA 1
ATOM 625 C C . GLU A 1 90 ? -6.668 -3.065 36.680 1.00 31.19 86 GLU A C 1
ATOM 626 O O . GLU A 1 90 ? -5.485 -2.935 37.031 1.00 29.56 86 GLU A O 1
ATOM 632 N N . ILE A 1 91 ? -7.074 -2.711 35.451 1.00 28.44 87 ILE A N 1
ATOM 633 C CA . ILE A 1 91 ? -6.123 -2.032 34.511 1.00 28.68 87 ILE A CA 1
ATOM 634 C C . ILE A 1 91 ? -5.658 -0.683 35.102 1.00 28.87 87 ILE A C 1
ATOM 635 O O . ILE A 1 91 ? -4.462 -0.349 35.041 1.00 29.65 87 ILE A O 1
ATOM 640 N N . LEU A 1 92 ? -6.593 0.064 35.692 1.00 28.78 88 LEU A N 1
ATOM 641 C CA . LEU A 1 92 ? -6.277 1.300 36.403 1.00 30.22 88 LEU A CA 1
ATOM 642 C C . LEU A 1 92 ? -5.255 1.147 37.549 1.00 30.52 88 LEU A C 1
ATOM 643 O O . LEU A 1 92 ? -4.329 1.965 37.661 1.00 29.65 88 LEU A O 1
ATOM 648 N N . LEU A 1 93 ? -5.466 0.132 38.396 1.00 30.06 89 LEU A N 1
ATOM 649 C CA . LEU A 1 93 ? -4.512 -0.259 39.475 1.00 30.36 89 LEU A CA 1
ATOM 650 C C . LEU A 1 93 ? -3.109 -0.601 38.922 1.00 30.37 89 LEU A C 1
ATOM 651 O O . LEU A 1 93 ? -2.089 -0.289 39.544 1.00 30.32 89 LEU A O 1
ATOM 656 N N . LEU A 1 94 ? -3.089 -1.295 37.800 1.00 29.29 90 LEU A N 1
ATOM 657 C CA . LEU A 1 94 ? -1.894 -1.626 37.038 1.00 30.98 90 LEU A CA 1
ATOM 658 C C . LEU A 1 94 ? -1.017 -0.402 36.704 1.00 29.43 90 LEU A C 1
ATOM 659 O O . LEU A 1 94 ? 0.208 -0.427 36.860 1.00 28.88 90 LEU A O 1
ATOM 664 N N . PHE A 1 95 ? -1.662 0.656 36.225 1.00 27.79 91 PHE A N 1
ATOM 665 C CA . PHE A 1 95 ? -1.017 1.907 35.866 1.00 26.96 91 PHE A CA 1
ATOM 666 C C . PHE A 1 95 ? -0.661 2.726 37.131 1.00 27.32 91 PHE A C 1
ATOM 667 O O . PHE A 1 95 ? 0.417 3.326 37.202 1.00 26.29 91 PHE A O 1
ATOM 675 N N . GLU A 1 96 ? -1.536 2.709 38.143 1.00 26.02 92 GLU A N 1
ATOM 676 C CA . GLU A 1 96 ? -1.227 3.359 39.412 1.00 27.69 92 GLU A CA 1
ATOM 677 C C . GLU A 1 96 ? 0.095 2.795 40.033 1.00 27.56 92 GLU A C 1
ATOM 678 O O . GLU A 1 96 ? 0.987 3.566 40.342 1.00 27.92 92 GLU A O 1
ATOM 684 N N . SER A 1 97 ? 0.209 1.473 40.150 1.00 27.06 93 SER A N 1
ATOM 685 C CA . SER A 1 97 ? 1.436 0.773 40.550 1.00 28.31 93 SER A CA 1
ATOM 686 C C . SER A 1 97 ? 2.703 1.141 39.775 1.00 29.04 93 SER A C 1
ATOM 687 O O . SER A 1 97 ? 3.775 1.344 40.387 1.00 29.57 93 SER A O 1
ATOM 690 N N . ALA A 1 98 ? 2.619 1.157 38.444 1.00 29.18 94 ALA A N 1
ATOM 691 C CA . ALA A 1 98 ? 3.753 1.490 37.579 1.00 29.50 94 ALA A CA 1
ATOM 692 C C . ALA A 1 98 ? 4.294 2.901 37.866 1.00 29.67 94 ALA A C 1
ATOM 693 O O . ALA A 1 98 ? 5.531 3.093 37.920 1.00 29.11 94 ALA A O 1
ATOM 695 N N . GLN A 1 99 ? 3.371 3.844 38.086 1.00 29.49 95 GLN A N 1
ATOM 696 C CA A GLN A 1 99 ? 3.648 5.235 38.457 0.40 30.07 95 GLN A CA 1
ATOM 697 C CA B GLN A 1 99 ? 3.738 5.224 38.420 0.60 30.41 95 GLN A CA 1
ATOM 698 C C . GLN A 1 99 ? 4.411 5.377 39.775 1.00 30.27 95 GLN A C 1
ATOM 699 O O . GLN A 1 99 ? 5.313 6.194 39.887 1.00 30.37 95 GLN A O 1
ATOM 710 N N . LYS A 1 100 ? 4.006 4.596 40.789 1.00 30.56 96 LYS A N 1
ATOM 711 C CA . LYS A 1 100 ? 4.721 4.582 42.080 1.00 30.14 96 LYS A CA 1
ATOM 712 C C . LYS A 1 100 ? 6.104 3.991 41.909 1.00 29.88 96 LYS A C 1
ATOM 713 O O . LYS A 1 100 ? 7.067 4.501 42.486 1.00 30.74 96 LYS A O 1
ATOM 719 N N . THR A 1 101 ? 6.216 2.919 41.128 1.00 28.96 97 THR A N 1
ATOM 720 C CA . THR A 1 101 ? 7.530 2.362 40.772 1.00 29.48 97 THR A CA 1
ATOM 721 C C . THR A 1 101 ? 8.432 3.382 40.055 1.00 29.49 97 THR A C 1
ATOM 722 O O . THR A 1 101 ? 9.619 3.585 40.432 1.00 28.44 97 THR A O 1
ATOM 726 N N . SER A 1 102 ? 7.869 4.056 39.052 1.00 29.08 98 SER A N 1
ATOM 727 C CA . SER A 1 102 ? 8.574 5.107 38.319 1.00 29.35 98 SER A CA 1
ATOM 728 C C . SER A 1 102 ? 9.020 6.261 39.248 1.00 29.07 98 SER A C 1
ATOM 729 O O . SER A 1 102 ? 10.142 6.725 39.149 1.00 28.60 98 SER A O 1
ATOM 732 N N . LYS A 1 103 ? 8.132 6.707 40.132 1.00 29.41 99 LYS A N 1
ATOM 733 C CA . LYS A 1 103 ? 8.406 7.790 41.067 1.00 30.29 99 LYS A CA 1
ATOM 734 C C . LYS A 1 103 ? 9.535 7.465 42.028 1.00 30.22 99 LYS A C 1
ATOM 735 O O . LYS A 1 103 ? 10.312 8.351 42.401 1.00 30.36 99 LYS A O 1
ATOM 741 N N . ARG A 1 104 ? 9.629 6.187 42.404 1.00 30.17 100 ARG A N 1
ATOM 742 C CA . ARG A 1 104 ? 10.676 5.702 43.287 1.00 29.88 100 ARG A CA 1
ATOM 743 C C . ARG A 1 104 ? 12.038 5.736 42.620 1.00 30.76 100 ARG A C 1
ATOM 744 O O . ARG A 1 104 ? 13.064 6.016 43.282 1.00 30.11 100 ARG A O 1
ATOM 752 N N . TYR A 1 105 ? 12.042 5.484 41.312 1.00 30.85 101 TYR A N 1
ATOM 753 C CA . TYR A 1 105 ? 13.243 5.629 40.491 1.00 31.65 101 TYR A CA 1
ATOM 754 C C . TYR A 1 105 ? 13.696 7.095 40.353 1.00 32.52 101 TYR A C 1
ATOM 755 O O . TYR A 1 105 ? 14.906 7.396 40.538 1.00 32.10 101 TYR A O 1
ATOM 764 N N . GLU A 1 106 ? 12.742 7.976 40.009 1.00 32.56 102 GLU A N 1
ATOM 765 C CA . GLU A 1 106 ? 12.953 9.417 39.890 1.00 35.02 102 GLU A CA 1
ATOM 766 C C . GLU A 1 106 ? 13.566 10.042 41.124 1.00 34.79 102 GLU A C 1
ATOM 767 O O . GLU A 1 106 ? 14.363 10.931 41.002 1.00 35.23 102 GLU A O 1
ATOM 773 N N . LEU A 1 107 ? 13.116 9.609 42.299 1.00 35.08 103 LEU A N 1
ATOM 774 C CA . LEU A 1 107 ? 13.498 10.204 43.560 1.00 35.81 103 LEU A CA 1
ATOM 775 C C . LEU A 1 107 ? 14.991 9.998 43.833 1.00 36.03 103 LEU A C 1
ATOM 776 O O . LEU A 1 107 ? 15.643 10.849 44.438 1.00 35.59 103 LEU A O 1
ATOM 781 N N . VAL A 1 108 ? 15.526 8.894 43.323 1.00 36.79 104 VAL A N 1
ATOM 782 C CA . VAL A 1 108 ? 16.889 8.488 43.599 1.00 38.01 104 VAL A CA 1
ATOM 783 C C . VAL A 1 108 ? 17.864 8.651 42.408 1.00 39.12 104 VAL A C 1
ATOM 784 O O . VAL A 1 108 ? 19.073 8.579 42.605 1.00 38.44 104 VAL A O 1
ATOM 788 N N . ALA A 1 109 ? 17.365 8.878 41.188 1.00 40.07 105 ALA A N 1
ATOM 789 C CA . ALA A 1 109 ? 18.258 8.899 40.002 1.00 41.50 105 ALA A CA 1
ATOM 790 C C . ALA A 1 109 ? 19.017 10.210 39.763 1.00 42.41 105 ALA A C 1
ATOM 791 O O . ALA A 1 109 ? 18.661 11.260 40.304 1.00 42.14 105 ALA A O 1
ATOM 793 N N . ASP A 1 110 ? 20.055 10.138 38.926 1.00 44.18 106 ASP A N 1
ATOM 794 C CA . ASP A 1 110 ? 20.795 11.328 38.473 1.00 45.47 106 ASP A CA 1
ATOM 795 C C . ASP A 1 110 ? 20.106 11.894 37.243 1.00 45.93 106 ASP A C 1
ATOM 796 O O . ASP A 1 110 ? 19.319 11.192 36.603 1.00 46.03 106 ASP A O 1
ATOM 801 N N . GLN A 1 111 ? 20.409 13.144 36.887 1.00 46.68 107 GLN A N 1
ATOM 802 C CA . GLN A 1 111 ? 19.775 13.786 35.722 1.00 47.66 107 GLN A CA 1
ATOM 803 C C . GLN A 1 111 ? 20.068 13.079 34.403 1.00 47.82 107 GLN A C 1
ATOM 804 O O . GLN A 1 111 ? 19.232 13.089 33.499 1.00 48.14 107 GLN A O 1
ATOM 810 N N . GLN A 1 112 ? 21.252 12.476 34.301 1.00 47.74 108 GLN A N 1
ATOM 811 C CA . GLN A 1 112 ? 21.615 11.643 33.142 1.00 47.85 108 GLN A CA 1
ATOM 812 C C . GLN A 1 112 ? 20.523 10.609 32.867 1.00 47.00 108 GLN A C 1
ATOM 813 O O . GLN A 1 112 ? 20.035 10.498 31.741 1.00 47.26 108 GLN A O 1
ATOM 819 N N . ASP A 1 113 ? 20.115 9.912 33.923 1.00 45.88 109 ASP A N 1
ATOM 820 C CA . ASP A 1 113 ? 19.221 8.756 33.838 1.00 45.41 109 ASP A CA 1
ATOM 821 C C . ASP A 1 113 ? 17.734 9.100 33.713 1.00 44.30 109 ASP A C 1
ATOM 822 O O . ASP A 1 113 ? 16.913 8.209 33.460 1.00 44.11 109 ASP A O 1
ATOM 827 N N . LEU A 1 114 ? 17.411 10.386 33.862 1.00 43.34 110 LEU A N 1
ATOM 828 C CA . LEU A 1 114 ? 16.037 10.880 33.787 1.00 42.74 110 LEU A CA 1
ATOM 829 C C . LEU A 1 114 ? 15.564 11.329 32.388 1.00 41.82 110 LEU A C 1
ATOM 830 O O . LEU A 1 114 ? 14.383 11.645 32.199 1.00 41.83 110 LEU A O 1
ATOM 835 N N . VAL A 1 115 ? 16.473 11.297 31.417 1.00 40.57 111 VAL A N 1
ATOM 836 C CA . VAL A 1 115 ? 16.202 11.671 30.025 1.00 39.87 111 VAL A CA 1
ATOM 837 C C . VAL A 1 115 ? 15.321 10.612 29.361 1.00 39.63 111 VAL A C 1
ATOM 838 O O . VAL A 1 115 ? 15.582 9.409 29.492 1.00 39.08 111 VAL A O 1
ATOM 842 N N . VAL A 1 116 ? 14.288 11.054 28.643 1.00 39.17 112 VAL A N 1
ATOM 843 C CA . VAL A 1 116 ? 13.367 10.118 27.992 1.00 39.03 112 VAL A CA 1
ATOM 844 C C . VAL A 1 116 ? 13.422 10.191 26.459 1.00 38.64 112 VAL A C 1
ATOM 845 O O . VAL A 1 116 ? 13.699 11.244 25.891 1.00 38.51 112 VAL A O 1
ATOM 849 N N . PHE A 1 117 ? 13.148 9.064 25.810 1.00 38.34 113 PHE A N 1
ATOM 850 C CA . PHE A 1 117 ? 12.965 9.019 24.368 1.00 38.67 113 PHE A CA 1
ATOM 851 C C . PHE A 1 117 ? 11.754 9.850 23.886 1.00 39.41 113 PHE A C 1
ATOM 852 O O . PHE A 1 117 ? 10.793 10.059 24.632 1.00 38.27 113 PHE A O 1
ATOM 860 N N . GLU A 1 118 ? 11.829 10.327 22.645 1.00 40.39 114 GLU A N 1
ATOM 861 C CA . GLU A 1 118 ? 10.701 11.006 21.995 1.00 41.84 114 GLU A CA 1
ATOM 862 C C . GLU A 1 118 ? 10.592 10.421 20.612 1.00 41.85 114 GLU A C 1
ATOM 863 O O . GLU A 1 118 ? 11.565 9.867 20.123 1.00 40.41 114 GLU A O 1
ATOM 869 N N . ASP A 1 119 ? 9.417 10.507 19.981 1.00 42.22 115 ASP A N 1
ATOM 870 C CA . ASP A 1 119 ? 9.216 9.772 18.712 1.00 42.92 115 ASP A CA 1
ATOM 871 C C . ASP A 1 119 ? 10.118 10.186 17.533 1.00 42.94 115 ASP A C 1
ATOM 872 O O . ASP A 1 119 ? 10.252 9.445 16.565 1.00 43.89 115 ASP A O 1
ATOM 877 N N . LYS A 1 120 ? 10.771 11.343 17.650 1.00 42.32 116 LYS A N 1
ATOM 878 C CA . LYS A 1 120 ? 11.879 11.719 16.767 1.00 42.16 116 LYS A CA 1
ATOM 879 C C . LYS A 1 120 ? 13.092 10.783 16.873 1.00 41.01 116 LYS A C 1
ATOM 880 O O . LYS A 1 120 ? 13.951 10.811 16.005 1.00 40.33 116 LYS A O 1
ATOM 886 N N . ASP A 1 121 ? 13.161 9.987 17.943 1.00 40.72 117 ASP A N 1
ATOM 887 C CA . ASP A 1 121 ? 14.219 8.982 18.128 1.00 40.20 117 ASP A CA 1
ATOM 888 C C . ASP A 1 121 ? 13.888 7.638 17.460 1.00 40.16 117 ASP A C 1
ATOM 889 O O . ASP A 1 121 ? 14.713 6.702 17.491 1.00 40.16 117 ASP A O 1
ATOM 894 N N . MET A 1 122 ? 12.684 7.543 16.886 1.00 38.81 118 MET A N 1
ATOM 895 C CA . MET A 1 122 ? 12.332 6.444 15.984 1.00 38.11 118 MET A CA 1
ATOM 896 C C . MET A 1 122 ? 12.785 6.699 14.557 1.00 37.74 118 MET A C 1
ATOM 897 O O . MET A 1 122 ? 12.951 7.849 14.135 1.00 37.40 118 MET A O 1
ATOM 902 N N . LYS A 1 123 ? 12.948 5.617 13.806 1.00 37.55 119 LYS A N 1
ATOM 903 C CA . LYS A 1 123 ? 13.063 5.704 12.357 1.00 37.90 119 LYS A CA 1
ATOM 904 C C . LYS A 1 123 ? 11.724 6.207 11.768 1.00 37.98 119 LYS A C 1
ATOM 905 O O . LYS A 1 123 ? 10.671 6.050 12.409 1.00 37.33 119 LYS A O 1
ATOM 911 N N . PRO A 1 124 ? 11.760 6.850 10.573 1.00 37.61 120 PRO A N 1
ATOM 912 C CA . PRO A 1 124 ? 10.527 7.373 9.973 1.00 37.03 120 PRO A CA 1
ATOM 913 C C . PRO A 1 124 ? 9.397 6.346 9.811 1.00 36.46 120 PRO A C 1
ATOM 91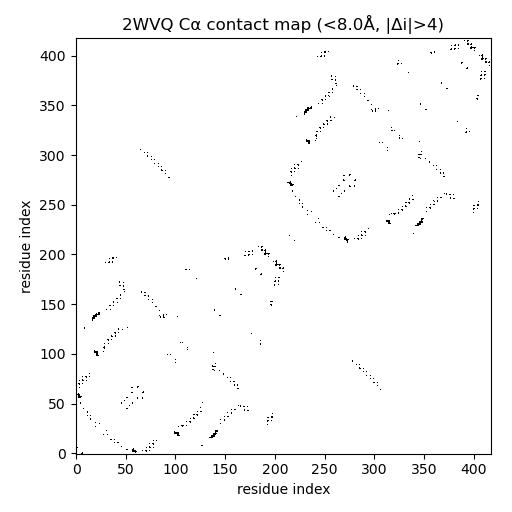4 O O . PRO A 1 124 ? 8.209 6.700 9.919 1.00 36.52 120 PRO A O 1
ATOM 918 N N . ILE A 1 125 ? 9.765 5.097 9.553 1.00 35.07 121 ILE A N 1
ATOM 919 C CA . ILE A 1 125 ? 8.805 4.016 9.400 1.00 33.89 121 ILE A CA 1
ATOM 920 C C . ILE A 1 125 ? 8.048 3.729 10.713 1.00 33.21 121 ILE A C 1
ATOM 921 O O . ILE A 1 125 ? 6.824 3.591 10.722 1.00 32.71 121 ILE A O 1
ATOM 926 N N . GLY A 1 126 ? 8.789 3.645 11.813 1.00 32.60 122 GLY A N 1
ATOM 927 C CA . GLY A 1 126 ? 8.207 3.431 13.129 1.00 31.21 122 GLY A CA 1
ATOM 928 C C . GLY A 1 126 ? 7.477 4.647 13.619 1.00 31.72 122 GLY A C 1
ATOM 929 O O . GLY A 1 126 ? 6.417 4.525 14.250 1.00 32.16 122 GLY A O 1
ATOM 930 N N . ARG A 1 127 ? 8.012 5.830 13.339 1.00 31.06 123 ARG A N 1
ATOM 931 C CA . ARG A 1 127 ? 7.292 7.009 13.745 1.00 32.82 123 ARG A CA 1
ATOM 932 C C . ARG A 1 127 ? 5.894 7.103 13.035 1.00 32.54 123 ARG A C 1
ATOM 933 O O . ARG A 1 127 ? 4.921 7.458 13.681 1.00 33.64 123 ARG A O 1
ATOM 941 N N . ALA A 1 128 ? 5.804 6.745 11.751 1.00 32.85 124 ALA A N 1
ATOM 942 C CA . ALA A 1 128 ? 4.519 6.733 11.020 1.00 32.75 124 ALA A CA 1
ATOM 943 C C . ALA A 1 128 ? 3.512 5.716 11.602 1.00 32.80 124 ALA A C 1
ATOM 944 O O . ALA A 1 128 ? 2.311 6.007 11.702 1.00 32.25 124 ALA A O 1
ATOM 946 N N . LEU A 1 129 ? 4.012 4.526 11.967 1.00 32.48 125 LEU A N 1
ATOM 947 C CA . LEU A 1 129 ? 3.204 3.504 12.622 1.00 32.58 125 LEU A CA 1
ATOM 948 C C . LEU A 1 129 ? 2.683 4.011 13.978 1.00 33.41 125 LEU A C 1
ATOM 949 O O . LEU A 1 129 ? 1.489 3.890 14.267 1.00 33.00 125 LEU A O 1
ATOM 954 N N . HIS A 1 130 ? 3.569 4.624 14.761 1.00 32.91 126 HIS A N 1
ATOM 955 C CA . HIS A 1 130 ? 3.232 5.203 16.061 1.00 33.05 126 HIS A CA 1
ATOM 956 C C . HIS A 1 130 ? 2.090 6.212 15.901 1.00 33.59 126 HIS A C 1
ATOM 957 O O . HIS A 1 130 ? 1.049 6.091 16.556 1.00 33.14 126 HIS A O 1
ATOM 964 N N . ARG A 1 131 ? 2.269 7.160 14.984 1.00 34.27 127 ARG A N 1
ATOM 965 C CA . ARG A 1 131 ? 1.234 8.153 14.711 1.00 35.33 127 ARG A CA 1
ATOM 966 C C . ARG A 1 131 ? -0.080 7.574 14.174 1.00 34.78 127 ARG A C 1
ATOM 967 O O . ARG A 1 131 ? -1.133 7.987 14.627 1.00 34.32 127 ARG A O 1
ATOM 975 N N . ARG A 1 132 ? -0.004 6.599 13.264 1.00 34.47 128 ARG A N 1
ATOM 976 C CA . ARG A 1 132 ? -1.184 5.868 12.762 1.00 35.24 128 ARG A CA 1
ATOM 977 C C . ARG A 1 132 ? -1.946 5.121 13.880 1.00 34.69 128 ARG A C 1
ATOM 978 O O . ARG A 1 132 ? -3.168 5.209 13.974 1.00 33.77 128 ARG A O 1
ATOM 986 N N . LEU A 1 133 ? -1.220 4.378 14.715 1.00 33.06 129 LEU A N 1
ATOM 987 C CA . LEU A 1 133 ? -1.825 3.639 15.826 1.00 33.86 129 LEU A CA 1
ATOM 988 C C . LEU A 1 133 ? -2.434 4.556 16.867 1.00 33.03 129 LEU A C 1
ATOM 989 O O . LEU A 1 133 ? -3.526 4.287 17.396 1.00 33.99 129 LEU A O 1
ATOM 994 N N . ASN A 1 134 ? -1.769 5.664 17.151 1.00 33.19 130 ASN A N 1
ATOM 995 C CA . ASN A 1 134 ? -2.344 6.655 18.049 1.00 33.21 130 ASN A CA 1
ATOM 996 C C . ASN A 1 134 ? -3.618 7.294 17.436 1.00 32.45 130 ASN A C 1
ATOM 997 O O . ASN A 1 134 ? -4.622 7.450 18.111 1.00 33.09 130 ASN A O 1
ATOM 1002 N N . ASP A 1 135 ? -3.552 7.665 16.169 1.00 31.49 131 ASP A N 1
ATOM 1003 C CA . ASP A 1 135 ? -4.651 8.353 15.496 1.00 31.11 131 ASP A CA 1
ATOM 1004 C C . ASP A 1 135 ? -5.915 7.519 15.488 1.00 30.15 131 ASP A C 1
ATOM 1005 O O . ASP A 1 135 ? -6.995 8.055 15.726 1.00 31.28 131 ASP A O 1
ATOM 1010 N N . LEU A 1 136 ? -5.767 6.236 15.173 1.00 28.83 132 LEU A N 1
ATOM 1011 C CA . LEU A 1 136 ? -6.838 5.246 15.139 1.00 30.02 132 LEU A CA 1
ATOM 1012 C C . LEU A 1 136 ? -7.612 5.161 16.464 1.00 30.27 132 LEU A C 1
ATOM 1013 O O . LEU A 1 136 ? -8.844 5.087 16.472 1.00 28.90 132 LEU A O 1
ATOM 1018 N N . VAL A 1 137 ? -6.893 5.175 17.588 1.00 29.76 133 VAL A N 1
ATOM 1019 C CA . VAL A 1 137 ? -7.586 5.282 18.867 1.00 29.37 133 VAL A CA 1
ATOM 1020 C C . VAL A 1 137 ? -8.178 6.623 19.166 1.00 29.49 133 VAL A C 1
ATOM 1021 O O . VAL A 1 137 ? -9.270 6.672 19.714 1.00 28.46 133 VAL A O 1
ATOM 1025 N N . SER A 1 138 ? -7.513 7.712 18.751 1.00 30.07 134 SER A N 1
ATOM 1026 C CA . SER A 1 138 ? -8.040 9.066 19.004 1.00 30.85 134 SER A CA 1
ATOM 1027 C C . SER A 1 138 ? -9.402 9.209 18.370 1.00 30.67 134 SER A C 1
ATOM 1028 O O . SER A 1 138 ? -10.287 9.774 18.968 1.00 30.11 134 SER A O 1
ATOM 1031 N N . ARG A 1 139 ? -9.546 8.636 17.179 1.00 31.29 135 ARG A N 1
ATOM 1032 C CA A ARG A 1 139 ? -10.778 8.673 16.383 0.50 31.82 135 ARG A CA 1
ATOM 1033 C CA B ARG A 1 139 ? -10.789 8.743 16.423 0.50 32.07 135 ARG A CA 1
ATOM 1034 C C . ARG A 1 139 ? -11.950 7.994 17.078 1.00 32.45 135 ARG A C 1
ATOM 1035 O O . ARG A 1 139 ? -13.088 8.343 16.859 1.00 32.64 135 ARG A O 1
ATOM 1050 N N . ARG A 1 140 ? -11.648 7.000 17.912 1.00 33.23 136 ARG A N 1
ATOM 1051 C CA . ARG A 1 140 ? -12.681 6.185 18.557 1.00 34.93 136 ARG A CA 1
ATOM 1052 C C . ARG A 1 140 ? -13.099 6.669 19.923 1.00 36.10 136 ARG A C 1
ATOM 1053 O O . ARG A 1 140 ? -14.179 6.326 20.396 1.00 36.88 136 ARG A O 1
ATOM 1061 N N . GLN A 1 141 ? -12.216 7.414 20.581 1.00 36.87 137 GLN A N 1
ATOM 1062 C CA . GLN A 1 141 ? -12.423 7.739 21.973 1.00 37.89 137 GLN A CA 1
ATOM 1063 C C . GLN A 1 141 ? -13.456 8.841 22.130 1.00 38.37 137 GLN A C 1
ATOM 1064 O O . GLN A 1 141 ? -13.627 9.703 21.251 1.00 37.32 137 GLN A O 1
ATOM 1070 N N . LYS A 1 142 ? -14.189 8.742 23.234 1.00 39.04 138 LYS A N 1
ATOM 1071 C CA . LYS A 1 142 ? -15.167 9.725 23.602 1.00 40.92 138 LYS A CA 1
ATOM 1072 C C . LYS A 1 142 ? -14.416 11.019 23.834 1.00 41.82 138 LYS A C 1
ATOM 1073 O O . LYS A 1 142 ? -13.288 11.009 24.359 1.00 40.75 138 LYS A O 1
ATOM 1079 N N . GLN A 1 143 ? -15.030 12.116 23.402 1.00 42.53 139 GLN A N 1
ATOM 1080 C CA . GLN A 1 143 ? -14.556 13.453 23.711 1.00 43.94 139 GLN A CA 1
ATOM 1081 C C . GLN A 1 143 ? -14.051 13.570 25.146 1.00 44.14 139 GLN A C 1
ATOM 1082 O O . GLN A 1 143 ? -14.686 13.114 26.100 1.00 44.12 139 GLN A O 1
ATOM 1088 N N . THR A 1 144 ? -12.913 14.222 25.285 1.00 44.86 140 THR A N 1
ATOM 1089 C CA . THR A 1 144 ? -12.296 14.416 26.586 1.00 45.92 140 THR A CA 1
ATOM 1090 C C . THR A 1 144 ? -12.004 15.915 26.759 1.00 46.51 140 THR A C 1
ATOM 1091 O O . THR A 1 144 ? -11.795 16.621 25.775 1.00 47.14 140 THR A O 1
ATOM 1095 N N . SER A 1 145 ? -12.012 16.409 27.996 1.00 48.08 141 SER A N 1
ATOM 1096 C CA . SER A 1 145 ? -11.530 17.778 28.267 1.00 49.83 141 SER A CA 1
ATOM 1097 C C . SER A 1 145 ? -10.001 17.905 28.046 1.00 50.60 141 SER A C 1
ATOM 1098 O O . SER A 1 145 ? -9.341 16.972 27.547 1.00 50.37 141 SER A O 1
ATOM 1101 N N . LEU A 1 146 ? -9.457 19.062 28.418 1.00 51.30 142 LEU A N 1
ATOM 1102 C CA . LEU A 1 146 ? -8.038 19.363 28.234 1.00 52.45 142 LEU A CA 1
ATOM 1103 C C . LEU A 1 146 ? -7.193 19.014 29.454 1.00 53.20 142 LEU A C 1
ATOM 1104 O O . LEU A 1 146 ? -5.980 19.294 29.477 1.00 53.43 142 LEU A O 1
ATOM 1109 N N . ALA A 1 147 ? -7.841 18.404 30.451 1.00 54.09 143 ALA A N 1
ATOM 1110 C CA . ALA A 1 147 ? -7.229 18.111 31.750 1.00 54.74 143 ALA A CA 1
ATOM 1111 C C . ALA A 1 147 ? -6.160 17.042 31.596 1.00 55.11 143 ALA A C 1
ATOM 1112 O O . ALA A 1 147 ? -6.423 15.971 31.023 1.00 55.40 143 ALA A O 1
ATOM 1114 N N . LYS A 1 148 ? -4.956 17.352 32.080 1.00 55.00 144 LYS A N 1
ATOM 1115 C CA . LYS A 1 148 ? -3.825 16.417 32.037 1.00 55.01 144 LYS A CA 1
ATOM 1116 C C . LYS A 1 148 ? -3.538 15.766 33.404 1.00 54.59 144 LYS A C 1
ATOM 1117 O O . LYS A 1 148 ? -3.823 16.352 34.458 1.00 53.99 144 LYS A O 1
ATOM 1123 N N . LYS A 1 149 ? -3.020 14.533 33.348 1.00 53.92 145 LYS A N 1
ATOM 1124 C CA . LYS A 1 149 ? -2.317 13.864 34.453 1.00 53.02 145 LYS A CA 1
ATOM 1125 C C . LYS A 1 149 ? -0.817 14.126 34.257 1.00 52.19 145 LYS A C 1
ATOM 1126 O O . LYS A 1 149 ? -0.377 14.412 33.133 1.00 52.16 145 LYS A O 1
ATOM 1132 N N . THR A 1 150 ? -0.036 14.034 35.339 1.00 51.22 146 THR A N 1
ATOM 1133 C CA . THR A 1 150 ? 1.440 14.108 35.262 1.00 49.69 146 THR A CA 1
ATOM 1134 C C . THR A 1 150 ? 2.003 12.998 34.349 1.00 47.98 146 THR A C 1
ATOM 1135 O O . THR A 1 150 ? 1.660 11.821 34.531 1.00 48.59 146 THR A O 1
ATOM 1139 N N . ALA A 1 151 ? 2.828 13.383 33.371 1.00 45.37 147 ALA A N 1
ATOM 1140 C CA . ALA A 1 151 ? 3.549 12.441 32.500 1.00 43.20 147 ALA A CA 1
ATOM 1141 C C . ALA A 1 151 ? 4.600 11.714 33.326 1.00 41.42 147 ALA A C 1
ATOM 1142 O O . ALA A 1 151 ? 5.189 12.296 34.233 1.00 41.07 147 ALA A O 1
ATOM 1144 N N . TRP A 1 152 ? 4.806 10.434 33.041 1.00 38.92 148 TRP A N 1
ATOM 1145 C CA . TRP A 1 152 ? 5.695 9.628 33.848 1.00 36.70 148 TRP A CA 1
ATOM 1146 C C . TRP A 1 152 ? 6.387 8.575 32.975 1.00 34.86 148 TRP A C 1
ATOM 1147 O O . TRP A 1 152 ? 5.861 8.151 31.957 1.00 35.21 148 TRP A O 1
ATOM 1158 N N . ALA A 1 153 ? 7.582 8.163 33.363 1.00 32.93 149 ALA A N 1
ATOM 1159 C CA . ALA A 1 153 ? 8.376 7.266 32.531 1.00 31.34 149 ALA A CA 1
ATOM 1160 C C . ALA A 1 153 ? 8.447 5.852 33.066 1.00 30.44 149 ALA A C 1
ATOM 1161 O O . ALA A 1 153 ? 8.485 5.635 34.269 1.00 31.96 149 ALA A O 1
ATOM 1163 N N . LEU A 1 154 ? 8.492 4.900 32.158 1.00 29.27 150 LEU A N 1
ATOM 1164 C CA . LEU A 1 154 ? 8.924 3.541 32.453 1.00 28.87 150 LEU A CA 1
ATOM 1165 C C . LEU A 1 154 ? 10.445 3.464 32.282 1.00 29.59 150 LEU A C 1
ATOM 1166 O O . LEU A 1 154 ? 10.957 3.658 31.178 1.00 29.76 150 LEU A O 1
ATOM 1171 N N . TYR A 1 155 ? 11.154 3.154 33.364 1.00 30.06 151 TYR A N 1
ATOM 1172 C CA . TYR A 1 155 ? 12.623 3.239 33.372 1.00 30.86 151 TYR A CA 1
ATOM 1173 C C . TYR A 1 155 ? 13.319 1.876 33.208 1.00 32.47 151 TYR A C 1
ATOM 1174 O O . TYR A 1 155 ? 14.557 1.806 33.049 1.00 33.43 151 TYR A O 1
ATOM 1183 N N . ASP A 1 156 ? 12.551 0.789 33.237 1.00 33.27 152 ASP A N 1
ATOM 1184 C CA . ASP A 1 156 ? 13.137 -0.537 32.986 1.00 35.17 152 ASP A CA 1
ATOM 1185 C C . ASP A 1 156 ? 12.252 -1.352 32.050 1.00 35.34 152 ASP A C 1
ATOM 1186 O O . ASP A 1 156 ? 11.058 -1.119 31.997 1.00 36.11 152 ASP A O 1
ATOM 1191 N N . GLY A 1 157 ? 12.848 -2.311 31.340 1.00 36.42 153 GLY A N 1
ATOM 1192 C CA . GLY A 1 157 ? 12.133 -3.193 30.402 1.00 36.45 153 GLY A CA 1
ATOM 1193 C C . GLY A 1 157 ? 10.992 -3.975 31.043 1.00 37.12 153 GLY A C 1
ATOM 1194 O O . GLY A 1 157 ? 9.929 -4.179 30.429 1.00 37.00 153 GLY A O 1
ATOM 1195 N N . LYS A 1 158 ? 11.203 -4.384 32.294 1.00 36.59 154 LYS A N 1
ATOM 1196 C CA . LYS A 1 158 ? 10.294 -5.308 32.984 1.00 36.88 154 LYS A CA 1
ATOM 1197 C C . LYS A 1 158 ? 8.988 -4.670 33.447 1.00 35.71 154 LYS A C 1
ATOM 1198 O O . LYS A 1 158 ? 7.975 -5.351 33.574 1.00 34.95 154 LYS A O 1
ATOM 1204 N N . SER A 1 159 ? 9.038 -3.368 33.712 1.00 35.03 155 SER A N 1
ATOM 1205 C CA . SER A 1 159 ? 7.868 -2.538 33.938 1.00 35.40 155 SER A CA 1
ATOM 1206 C C . SER A 1 159 ? 6.992 -2.427 32.672 1.00 36.12 155 SER A C 1
ATOM 1207 O O . SER A 1 159 ? 5.748 -2.387 32.765 1.00 35.99 155 SER A O 1
ATOM 1210 N N . LEU A 1 160 ? 7.642 -2.313 31.507 1.00 36.46 156 LEU A N 1
ATOM 1211 C CA . LEU A 1 160 ? 6.950 -2.223 30.207 1.00 36.70 156 LEU A CA 1
ATOM 1212 C C . LEU A 1 160 ? 6.290 -3.548 29.881 1.00 37.03 156 LEU A C 1
ATOM 1213 O O . LEU A 1 160 ? 5.116 -3.588 29.519 1.00 36.20 156 LEU A O 1
ATOM 1218 N N . GLU A 1 161 ? 7.058 -4.629 30.012 1.00 37.74 157 GLU A N 1
ATOM 1219 C CA . GLU A 1 161 ? 6.537 -5.985 29.816 1.00 39.03 157 GLU A CA 1
ATOM 1220 C C . GLU A 1 161 ? 5.361 -6.274 30.732 1.00 39.34 157 GLU A C 1
ATOM 1221 O O . GLU A 1 161 ? 4.355 -6.828 30.278 1.00 39.81 157 GLU A O 1
ATOM 1227 N N . LYS A 1 162 ? 5.475 -5.887 32.005 1.00 38.84 158 LYS A N 1
ATOM 1228 C CA . LYS A 1 162 ? 4.368 -6.056 32.956 1.00 39.00 158 LYS A CA 1
ATOM 1229 C C . LYS A 1 162 ? 3.092 -5.366 32.472 1.00 38.36 158 LYS A C 1
ATOM 1230 O O . LYS A 1 162 ? 2.044 -5.956 32.557 1.00 38.97 158 LYS A O 1
ATOM 1236 N N . ILE A 1 163 ? 3.187 -4.132 31.980 1.00 37.99 159 ILE A N 1
ATOM 1237 C CA . ILE A 1 163 ? 2.016 -3.435 31.418 1.00 38.10 159 ILE A CA 1
ATOM 1238 C C . ILE A 1 163 ? 1.474 -4.134 30.169 1.00 37.78 159 ILE A C 1
ATOM 1239 O O . ILE A 1 163 ? 0.277 -4.384 30.074 1.00 38.66 159 ILE A O 1
ATOM 1244 N N . VAL A 1 164 ? 2.358 -4.409 29.213 1.00 36.91 160 VAL A N 1
ATOM 1245 C CA . VAL A 1 164 ? 1.950 -4.939 27.928 1.00 36.46 160 VAL A CA 1
ATOM 1246 C C . VAL A 1 164 ? 1.285 -6.300 28.088 1.00 36.69 160 VAL A C 1
ATOM 1247 O O . VAL A 1 164 ? 0.167 -6.504 27.569 1.00 37.79 160 VAL A O 1
ATOM 1251 N N . ASP A 1 165 ? 1.945 -7.192 28.830 1.00 35.21 161 ASP A N 1
ATOM 1252 C CA . ASP A 1 165 ?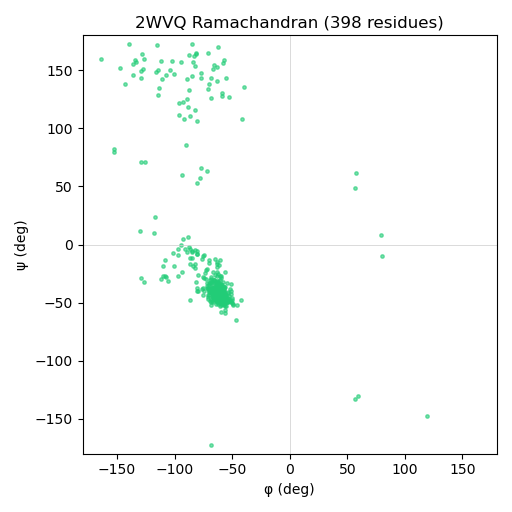 1.492 -8.548 29.102 1.00 35.68 161 ASP A CA 1
ATOM 1253 C C . ASP A 1 165 ? 0.202 -8.625 29.911 1.00 35.04 161 ASP A C 1
ATOM 1254 O O . ASP A 1 165 ? -0.701 -9.391 29.573 1.00 34.57 161 ASP A O 1
ATOM 1259 N N . GLN A 1 166 ? 0.115 -7.857 30.990 1.00 35.02 162 GLN A N 1
ATOM 1260 C CA . GLN A 1 166 ? -1.118 -7.807 31.774 1.00 35.22 162 GLN A CA 1
ATOM 1261 C C . GLN A 1 166 ? -2.289 -7.148 31.021 1.00 35.49 162 GLN A C 1
ATOM 1262 O O . GLN A 1 166 ? -3.426 -7.599 31.161 1.00 36.17 162 GLN A O 1
ATOM 1268 N N . VAL A 1 167 ? -2.028 -6.102 30.233 1.00 35.24 163 VAL A N 1
ATOM 1269 C CA . VAL A 1 167 ? -3.122 -5.486 29.420 1.00 35.59 163 VAL A CA 1
ATOM 1270 C C . VAL A 1 167 ? -3.672 -6.480 28.395 1.00 35.06 163 VAL A C 1
ATOM 1271 O O . VAL A 1 167 ? -4.888 -6.562 28.242 1.00 36.83 163 VAL A O 1
ATOM 1275 N N . ALA A 1 168 ? -2.800 -7.259 27.752 1.00 34.04 164 ALA A N 1
ATOM 1276 C CA . ALA A 1 168 ? -3.189 -8.285 26.773 1.00 34.73 164 ALA A CA 1
ATOM 1277 C C . ALA A 1 168 ? -4.075 -9.336 27.420 1.00 35.02 164 ALA A C 1
ATOM 1278 O O . ALA A 1 168 ? -5.129 -9.683 26.875 1.00 34.28 164 ALA A O 1
ATOM 1280 N N . ARG A 1 169 ? -3.664 -9.812 28.599 1.00 35.28 165 ARG A N 1
ATOM 1281 C CA . ARG A 1 169 ? -4.460 -10.757 29.375 1.00 35.63 165 ARG A CA 1
ATOM 1282 C C . ARG A 1 169 ? -5.800 -10.177 29.840 1.00 34.79 165 ARG A C 1
ATOM 1283 O O . ARG A 1 169 ? -6.817 -10.860 29.807 1.00 34.94 165 ARG A O 1
ATOM 1291 N N . PHE A 1 170 ? -5.815 -8.912 30.237 1.00 34.88 166 PHE A N 1
ATOM 1292 C CA . PHE A 1 170 ? -7.056 -8.286 30.642 1.00 34.78 166 PHE A CA 1
ATOM 1293 C C . PHE A 1 170 ? -8.039 -8.127 29.463 1.00 35.48 166 PHE A C 1
ATOM 1294 O O . PHE A 1 170 ? -9.234 -8.284 29.665 1.00 35.75 166 PHE A O 1
ATOM 1302 N N . VAL A 1 171 ? -7.529 -7.822 28.262 1.00 35.71 167 VAL A N 1
ATOM 1303 C CA . VAL A 1 171 ? -8.356 -7.667 27.061 1.00 35.94 167 VAL A CA 1
ATOM 1304 C C . VAL A 1 171 ? -8.816 -9.055 26.571 1.00 36.67 167 VAL A C 1
ATOM 1305 O O . VAL A 1 171 ? -9.912 -9.162 26.009 1.00 36.14 167 VAL A O 1
ATOM 1309 N N . ASP A 1 172 ? -8.024 -10.110 26.825 1.00 36.65 168 ASP A N 1
ATOM 1310 C CA . ASP A 1 172 ? -8.482 -11.508 26.649 1.00 37.54 168 ASP A CA 1
ATOM 1311 C C . ASP A 1 172 ? -9.734 -11.769 27.483 1.00 38.16 168 ASP A C 1
ATOM 1312 O O . ASP A 1 172 ? -10.721 -12.318 26.970 1.00 39.07 168 ASP A O 1
ATOM 1317 N N . GLU A 1 173 ? -9.677 -11.410 28.768 1.00 38.48 169 GLU A N 1
ATOM 1318 C CA . GLU A 1 173 ? -10.803 -11.552 29.705 1.00 38.99 169 GLU A CA 1
ATOM 1319 C C . GLU A 1 173 ? -12.053 -10.765 29.254 1.00 39.12 169 GLU A C 1
ATOM 1320 O O . GLU A 1 173 ? -13.179 -11.293 29.294 1.00 39.84 169 GLU A O 1
ATOM 1326 N N . LEU A 1 174 ? -11.839 -9.522 28.823 1.00 39.10 170 LEU A N 1
ATOM 1327 C CA . LEU A 1 174 ? -12.882 -8.611 28.298 1.00 39.32 170 LEU A CA 1
ATOM 1328 C C . LEU A 1 174 ? -13.562 -9.140 27.050 1.00 39.84 170 LEU A C 1
ATOM 1329 O O . LEU A 1 174 ? -14.794 -9.055 26.917 1.00 40.27 170 LEU A O 1
ATOM 1334 N N . GLU A 1 175 ? -12.756 -9.644 26.120 1.00 39.86 171 GLU A N 1
ATOM 1335 C CA . GLU A 1 175 ? -13.263 -10.245 24.889 1.00 39.82 171 GLU A CA 1
ATOM 1336 C C . GLU A 1 175 ? -14.018 -11.565 25.138 1.00 40.56 171 GLU A C 1
ATOM 1337 O O . GLU A 1 175 ? -14.916 -11.910 24.386 1.00 40.50 171 GLU A O 1
ATOM 1343 N N . LYS A 1 176 ? -13.638 -12.299 26.189 1.00 41.39 172 LYS A N 1
ATOM 1344 C CA . LYS A 1 176 ? -14.302 -13.544 26.583 1.00 41.44 172 LYS A CA 1
ATOM 1345 C C . LYS A 1 176 ? -15.735 -13.292 27.104 1.00 41.26 172 LYS A C 1
ATOM 1346 O O . LYS A 1 176 ? -16.617 -14.131 26.929 1.00 40.63 172 LYS A O 1
ATOM 1352 N N . ALA A 1 177 ? -15.958 -12.151 27.757 1.00 40.53 173 ALA A N 1
ATOM 1353 C CA . ALA A 1 177 ? -17.244 -11.883 28.406 1.00 40.40 173 ALA A CA 1
ATOM 1354 C C . ALA A 1 177 ? -18.335 -11.346 27.456 1.00 40.34 173 ALA A C 1
ATOM 1355 O O . ALA A 1 177 ? -19.485 -11.161 27.865 1.00 39.50 173 ALA A O 1
ATOM 1357 N N . PHE A 1 178 ? -17.966 -11.090 26.198 1.00 40.42 174 PHE A N 1
ATOM 1358 C CA . PHE A 1 178 ? -18.880 -10.495 25.215 1.00 40.46 174 PHE A CA 1
ATOM 1359 C C . PHE A 1 178 ? -18.792 -11.195 23.849 1.00 41.37 174 PHE A C 1
ATOM 1360 O O . PHE A 1 178 ? -17.713 -11.664 23.467 1.00 42.17 174 PHE A O 1
ATOM 1368 N N . PRO A 1 179 ? -19.931 -11.293 23.118 1.00 42.15 175 PRO A N 1
ATOM 1369 C CA . PRO A 1 179 ? -19.971 -12.048 21.852 1.00 42.45 175 PRO A CA 1
ATOM 1370 C C . PRO A 1 179 ? -19.353 -11.313 20.641 1.00 42.24 175 PRO A C 1
ATOM 1371 O O . PRO A 1 179 ? -20.031 -11.131 19.622 1.00 42.85 175 PRO A O 1
ATOM 1375 N N . ILE A 1 180 ? -18.081 -10.910 20.731 1.00 41.04 176 ILE A N 1
ATOM 1376 C CA . ILE A 1 180 ? -17.517 -9.997 19.728 1.00 40.39 176 ILE A CA 1
ATOM 1377 C C . ILE A 1 180 ? -16.349 -10.540 18.874 1.00 40.58 176 ILE A C 1
ATOM 1378 O O . ILE A 1 180 ? -15.564 -9.763 18.323 1.00 39.44 176 ILE A O 1
ATOM 1383 N N . GLU A 1 181 ? -16.250 -11.860 18.730 1.00 40.73 177 GLU A N 1
ATOM 1384 C CA . GLU A 1 181 ? -15.093 -12.417 18.024 1.00 40.73 177 GLU A CA 1
ATOM 1385 C C . GLU A 1 181 ? -14.991 -11.903 16.575 1.00 40.41 177 GLU A C 1
ATOM 1386 O O . GLU A 1 181 ? -13.978 -11.284 16.206 1.00 40.41 177 GLU A O 1
ATOM 1392 N N . ALA A 1 182 ? -16.044 -12.140 15.784 1.00 39.49 178 ALA A N 1
ATOM 1393 C CA . ALA A 1 182 ? -16.092 -11.749 14.365 1.00 39.32 178 ALA A CA 1
ATOM 1394 C C . ALA A 1 182 ? -15.992 -10.223 14.149 1.00 39.06 178 ALA A C 1
ATOM 1395 O O . ALA A 1 182 ? -15.382 -9.758 13.188 1.00 39.05 178 ALA A O 1
ATOM 1397 N N . VAL A 1 183 ? -16.639 -9.474 15.046 1.00 38.42 179 VAL A N 1
ATOM 1398 C CA . VAL A 1 183 ? -16.593 -7.996 15.084 1.00 38.14 179 VAL A CA 1
ATOM 1399 C C . VAL A 1 183 ? -15.157 -7.452 15.267 1.00 38.17 179 VAL A C 1
ATOM 1400 O O . VAL A 1 183 ? -14.736 -6.521 14.563 1.00 37.44 179 VAL A O 1
ATOM 1404 N N . CYS A 1 184 ? -14.402 -8.034 16.198 1.00 37.75 180 CYS A N 1
ATOM 1405 C CA . CYS A 1 184 ? -13.015 -7.578 16.418 1.00 39.08 180 CYS A CA 1
ATOM 1406 C C . CYS A 1 184 ? -12.101 -7.844 15.213 1.00 38.79 180 CYS A C 1
ATOM 1407 O O . CYS A 1 184 ? -11.237 -7.026 14.877 1.00 39.37 180 CYS A O 1
ATOM 1410 N N . HIS A 1 185 ? -12.314 -8.969 14.542 1.00 39.91 181 HIS A N 1
ATOM 1411 C CA . HIS A 1 185 ? -11.574 -9.263 13.318 1.00 40.13 181 HIS A CA 1
ATOM 1412 C C . HIS A 1 185 ? -11.810 -8.216 12.228 1.00 39.47 181 HIS A C 1
ATOM 1413 O O . HIS A 1 185 ? -10.839 -7.702 11.671 1.00 38.98 181 HIS A O 1
ATOM 1420 N N . LYS A 1 186 ? -13.080 -7.892 11.942 1.00 38.73 182 LYS A N 1
ATOM 1421 C CA . LYS A 1 186 ? -13.430 -6.840 10.943 1.00 37.85 182 LYS A CA 1
ATOM 1422 C C . LYS A 1 186 ? -12.787 -5.483 11.262 1.00 36.78 182 LYS A C 1
ATOM 1423 O O . LYS A 1 186 ? -12.253 -4.794 10.393 1.00 35.28 182 LYS A O 1
ATOM 1429 N N . LEU A 1 187 ? -12.838 -5.123 12.534 1.00 35.73 183 LEU A N 1
ATOM 1430 C CA . LEU A 1 187 ? -12.304 -3.878 13.014 1.00 35.28 183 LEU A CA 1
ATOM 1431 C C . LEU A 1 187 ? -10.792 -3.757 12.796 1.00 35.44 183 LEU A C 1
ATOM 1432 O O . LEU A 1 187 ? -10.323 -2.706 12.358 1.00 34.58 183 LEU A O 1
ATOM 1437 N N . ALA A 1 188 ? -10.057 -4.841 13.070 1.00 36.59 184 ALA A N 1
ATOM 1438 C CA . ALA A 1 188 ? -8.605 -4.926 12.864 1.00 37.74 184 ALA A CA 1
ATOM 1439 C C . ALA A 1 188 ? -8.283 -4.900 11.366 1.00 39.84 184 ALA A C 1
ATOM 1440 O O . ALA A 1 188 ? -7.215 -4.448 10.963 1.00 40.94 184 ALA A O 1
ATOM 1442 N N . GLU A 1 189 ? -9.218 -5.383 10.536 1.00 40.65 185 GLU A N 1
ATOM 1443 C CA . GLU A 1 189 ? -9.041 -5.369 9.077 1.00 41.39 185 GLU A CA 1
ATOM 1444 C C . GLU A 1 189 ? -9.146 -3.925 8.575 1.00 41.36 185 GLU A C 1
ATOM 1445 O O . GLU A 1 189 ? -8.314 -3.474 7.780 1.00 41.00 185 GLU A O 1
ATOM 1451 N N . ILE A 1 190 ? -10.154 -3.206 9.078 1.00 41.41 186 ILE A N 1
ATOM 1452 C CA . ILE A 1 190 ? -10.338 -1.776 8.805 1.00 41.45 186 ILE A CA 1
ATOM 1453 C C . ILE A 1 190 ? -9.151 -0.900 9.301 1.00 41.73 186 ILE A C 1
ATOM 1454 O O . ILE A 1 190 ? -8.776 0.076 8.640 1.00 41.11 186 ILE A O 1
ATOM 1459 N N . GLU A 1 191 ? -8.567 -1.247 10.450 1.00 41.76 187 GLU A N 1
ATOM 1460 C CA . GLU A 1 191 ? -7.435 -0.486 11.001 1.00 42.94 187 GLU A CA 1
ATOM 1461 C C . GLU A 1 191 ? -6.241 -0.543 10.065 1.00 44.17 187 GLU A C 1
ATOM 1462 O O . GLU A 1 191 ? -5.496 0.433 9.899 1.00 44.63 187 GLU A O 1
ATOM 1468 N N . ILE A 1 192 ? -6.104 -1.706 9.438 1.00 45.09 188 ILE A N 1
ATOM 1469 C CA . ILE A 1 192 ? -4.960 -2.067 8.625 1.00 46.55 188 ILE A CA 1
ATOM 1470 C C . ILE A 1 192 ? -5.146 -1.782 7.104 1.00 46.59 188 ILE A C 1
ATOM 1471 O O . ILE A 1 192 ? -4.240 -2.025 6.312 1.00 46.67 188 ILE A O 1
ATOM 1476 N N . GLU A 1 193 ? -6.297 -1.253 6.698 1.00 47.17 189 GLU A N 1
ATOM 1477 C CA . GLU A 1 193 ? -6.516 -1.000 5.270 1.00 48.08 189 GLU A CA 1
ATOM 1478 C C . GLU A 1 193 ? -5.742 0.180 4.672 1.00 48.33 189 GLU A C 1
ATOM 1479 O O . GLU A 1 193 ? -5.514 0.222 3.464 1.00 48.36 189 GLU A O 1
ATOM 1485 N N . GLU A 1 194 ? -5.305 1.122 5.504 1.00 48.81 190 GLU A N 1
ATOM 1486 C CA . GLU A 1 194 ? -4.566 2.279 4.986 1.00 48.87 190 GLU A CA 1
ATOM 1487 C C . GLU A 1 194 ? -3.063 2.013 4.853 1.00 49.20 190 GLU A C 1
ATOM 1488 O O . GLU A 1 194 ? -2.339 2.739 4.155 1.00 49.45 190 GLU A O 1
ATOM 1494 N N . VAL A 1 195 ? -2.594 0.962 5.511 1.00 49.51 191 VAL A N 1
ATOM 1495 C CA . VAL A 1 195 ? -1.173 0.641 5.489 1.00 49.85 191 VAL A CA 1
ATOM 1496 C C . VAL A 1 195 ? -0.878 -0.334 4.341 1.00 49.93 191 VAL A C 1
ATOM 1497 O O . VAL A 1 195 ? -1.247 -1.511 4.384 1.00 49.70 191 VAL A O 1
ATOM 1501 N N . GLU A 1 196 ? -0.216 0.188 3.307 1.00 50.22 192 GLU A N 1
ATOM 1502 C CA . GLU A 1 196 ? -0.081 -0.534 2.041 1.00 50.72 192 GLU A CA 1
ATOM 1503 C C . GLU A 1 196 ? 1.232 -1.291 1.884 1.00 50.80 192 GLU A C 1
ATOM 1504 O O . GLU A 1 196 ? 1.299 -2.305 1.155 1.00 50.96 192 GLU A O 1
ATOM 1510 N N . ASP A 1 197 ? 2.275 -0.795 2.560 1.00 50.56 193 ASP A N 1
ATOM 1511 C CA . ASP A 1 197 ? 3.634 -1.300 2.315 1.00 50.32 193 ASP A CA 1
ATOM 1512 C C . ASP A 1 197 ? 3.954 -2.513 3.192 1.00 50.27 193 ASP A C 1
ATOM 1513 O O . ASP A 1 197 ? 3.689 -2.510 4.410 1.00 49.98 193 ASP A O 1
ATOM 1518 N N . GLU A 1 198 ? 4.517 -3.544 2.556 1.00 49.98 194 GLU A N 1
ATOM 1519 C CA . GLU A 1 198 ? 4.928 -4.776 3.227 1.00 50.32 194 GLU A CA 1
ATOM 1520 C C . GLU A 1 198 ? 5.805 -4.503 4.459 1.00 49.96 194 GLU A C 1
ATOM 1521 O O . GLU A 1 198 ? 5.592 -5.198 5.557 1.00 49.95 194 GLU A O 1
ATOM 1527 N N . ALA A 1 199 ? 6.780 -3.537 4.337 1.00 49.55 195 ALA A N 1
ATOM 1528 C CA . ALA A 1 199 ? 7.649 -3.155 5.478 1.00 49.15 195 ALA A CA 1
ATOM 1529 C C . ALA A 1 199 ? 6.832 -2.947 6.714 1.00 48.68 195 ALA A C 1
ATOM 1530 O O . ALA A 1 199 ? 6.956 -3.714 7.692 1.00 49.15 195 ALA A O 1
ATOM 1532 N N . SER A 1 200 ? 5.970 -1.924 6.682 1.00 47.85 196 SER A N 1
ATOM 1533 C CA . SER A 1 200 ? 5.177 -1.556 7.853 1.00 46.76 196 SER A CA 1
ATOM 1534 C C . SER A 1 200 ? 4.256 -2.675 8.352 1.00 46.26 196 SER A C 1
ATOM 1535 O O . SER A 1 200 ? 4.038 -2.803 9.580 1.00 46.78 196 SER A O 1
ATOM 1538 N N . LEU A 1 201 ? 3.726 -3.488 7.430 1.00 45.38 197 LEU A N 1
ATOM 1539 C CA . LEU A 1 201 ? 2.811 -4.586 7.789 1.00 44.44 197 LEU A CA 1
ATOM 1540 C C . LEU A 1 201 ? 3.507 -5.740 8.531 1.00 44.44 197 LEU A C 1
ATOM 1541 O O . LEU A 1 201 ? 2.942 -6.319 9.472 1.00 44.14 197 LEU A O 1
ATOM 1546 N N . THR A 1 202 ? 4.732 -6.055 8.115 1.00 44.02 198 THR A N 1
ATOM 1547 C CA . THR A 1 202 ? 5.579 -7.047 8.800 1.00 43.86 198 THR A CA 1
ATOM 1548 C C . THR A 1 202 ? 5.882 -6.607 10.224 1.00 42.98 198 THR A C 1
ATOM 1549 O O . THR A 1 202 ? 5.891 -7.426 11.141 1.00 43.54 198 THR A O 1
ATOM 1553 N N . ILE A 1 203 ? 6.134 -5.311 10.389 1.00 42.42 199 ILE A N 1
ATOM 1554 C CA . ILE A 1 203 ? 6.378 -4.699 11.704 1.00 42.33 199 ILE A CA 1
ATOM 1555 C C . ILE A 1 203 ? 5.179 -4.855 12.659 1.00 42.84 199 ILE A C 1
ATOM 1556 O O . ILE A 1 203 ? 5.346 -5.203 13.842 1.00 43.09 199 ILE A O 1
ATOM 1561 N N . LEU A 1 204 ? 3.975 -4.602 12.150 1.00 43.06 200 LEU A N 1
ATOM 1562 C CA . LEU A 1 204 ? 2.738 -4.808 12.939 1.00 43.18 200 LEU A CA 1
ATOM 1563 C C . LEU A 1 204 ? 2.492 -6.298 13.245 1.00 43.02 200 LEU A C 1
ATOM 1564 O O . LEU A 1 204 ? 2.210 -6.648 14.372 1.00 43.24 200 LEU A O 1
ATOM 1569 N N . LYS A 1 205 ? 2.575 -7.146 12.221 1.00 43.66 201 LYS A N 1
ATOM 1570 C CA . LYS A 1 205 ? 2.548 -8.614 12.365 1.00 44.08 201 LYS A CA 1
ATOM 1571 C C . LYS A 1 205 ? 3.486 -9.080 13.508 1.00 44.50 201 LYS A C 1
ATOM 1572 O O . LYS A 1 205 ? 3.050 -9.800 14.413 1.00 44.95 201 LYS A O 1
ATOM 1578 N N . ASP A 1 206 ? 4.750 -8.635 13.475 1.00 43.74 202 ASP A N 1
ATOM 1579 C CA . ASP A 1 206 ? 5.736 -9.006 14.490 1.00 43.13 202 ASP A CA 1
ATOM 1580 C C . ASP A 1 206 ? 5.444 -8.409 15.870 1.00 42.87 202 ASP A C 1
ATOM 1581 O O . ASP A 1 206 ? 5.421 -9.146 16.852 1.00 43.05 202 ASP A O 1
ATOM 1586 N N . ALA A 1 207 ? 5.243 -7.090 15.940 1.00 41.95 203 ALA A N 1
ATOM 1587 C CA . ALA A 1 207 ? 5.024 -6.394 17.231 1.00 41.30 203 ALA A CA 1
ATOM 1588 C C . ALA A 1 207 ? 3.724 -6.787 17.927 1.00 41.16 203 ALA A C 1
ATOM 1589 O O . ALA A 1 207 ? 3.686 -6.821 19.148 1.00 40.68 203 ALA A O 1
ATOM 1591 N N . ALA A 1 208 ? 2.677 -7.109 17.146 1.00 40.85 204 ALA A N 1
ATOM 1592 C CA . ALA A 1 208 ? 1.414 -7.584 17.712 1.00 40.95 204 ALA A CA 1
ATOM 1593 C C . ALA A 1 208 ? 1.533 -8.987 18.312 1.00 40.63 204 ALA A C 1
ATOM 1594 O O . ALA A 1 208 ? 0.664 -9.414 19.067 1.00 41.28 204 ALA A O 1
ATOM 1596 N N . GLY A 1 209 ? 2.626 -9.679 18.003 1.00 40.82 205 GLY A N 1
ATOM 1597 C CA . GLY A 1 209 ? 2.888 -11.004 18.540 1.00 40.40 205 GLY A CA 1
ATOM 1598 C C . GLY A 1 209 ? 2.794 -11.026 20.051 1.00 40.20 205 GLY A C 1
ATOM 1599 O O . GLY A 1 209 ? 3.442 -10.226 20.739 1.00 39.69 205 GLY A O 1
ATOM 1600 N N . GLY A 1 210 ? 1.977 -11.941 20.564 1.00 39.98 206 GLY A N 1
ATOM 1601 C CA . GLY A 1 210 ? 1.753 -12.066 22.007 1.00 40.17 206 GLY A CA 1
ATOM 1602 C C . GLY A 1 210 ? 0.771 -11.090 22.650 1.00 40.20 206 GLY A C 1
ATOM 1603 O O . GLY A 1 210 ? 0.404 -11.265 23.819 1.00 40.22 206 GLY A O 1
ATOM 1604 N N . ILE A 1 211 ? 0.338 -10.068 21.909 1.00 39.70 207 ILE A N 1
ATOM 1605 C CA . ILE A 1 211 ? -0.465 -8.987 22.503 1.00 39.93 207 ILE A CA 1
ATOM 1606 C C . ILE A 1 211 ? -1.791 -8.702 21.792 1.00 39.52 207 ILE A C 1
ATOM 1607 O O . ILE A 1 211 ? -2.785 -8.346 22.428 1.00 38.83 207 ILE A O 1
ATOM 1612 N N . ASP A 1 212 ? -1.807 -8.907 20.482 1.00 39.90 208 ASP A N 1
ATOM 1613 C CA . ASP A 1 212 ? -2.992 -8.626 19.665 1.00 39.64 208 ASP A CA 1
ATOM 1614 C C . ASP A 1 212 ? -3.022 -9.523 18.420 1.00 40.23 208 ASP A C 1
ATOM 1615 O O . ASP A 1 212 ? -2.605 -9.087 17.327 1.00 40.32 208 ASP A O 1
ATOM 1620 N N . ALA A 1 213 ? -3.515 -10.757 18.592 1.00 40.08 209 ALA A N 1
ATOM 1621 C CA . ALA A 1 213 ? -3.634 -11.755 17.502 1.00 40.83 209 ALA A CA 1
ATOM 1622 C C . ALA A 1 213 ? -4.475 -11.281 16.308 1.00 41.13 209 ALA A C 1
ATOM 1623 O O . ALA A 1 213 ? -4.149 -11.607 15.158 1.00 42.13 209 ALA A O 1
ATOM 1625 N N . ALA A 1 214 ? -5.548 -10.542 16.582 1.00 40.94 210 ALA A N 1
ATOM 1626 C CA . ALA A 1 214 ? -6.402 -9.964 15.538 1.00 41.50 210 ALA A CA 1
ATOM 1627 C C . ALA A 1 214 ? -5.613 -9.055 14.568 1.00 41.95 210 ALA A C 1
ATOM 1628 O O . ALA A 1 214 ? -5.720 -9.210 13.338 1.00 41.32 210 ALA A O 1
ATOM 1630 N N . MET A 1 215 ? -4.787 -8.165 15.123 1.00 41.90 211 MET A N 1
ATOM 1631 C CA . MET A 1 215 ? -3.879 -7.304 14.329 1.00 42.24 211 MET A CA 1
ATOM 1632 C C . MET A 1 215 ? -2.788 -8.098 13.644 1.00 41.59 211 MET A C 1
ATOM 1633 O O . MET A 1 215 ? -2.442 -7.854 12.490 1.00 41.47 211 MET A O 1
ATOM 1638 N N . SER A 1 216 ? -2.235 -9.060 14.361 1.00 41.72 212 SER A N 1
ATOM 1639 C CA . SER A 1 216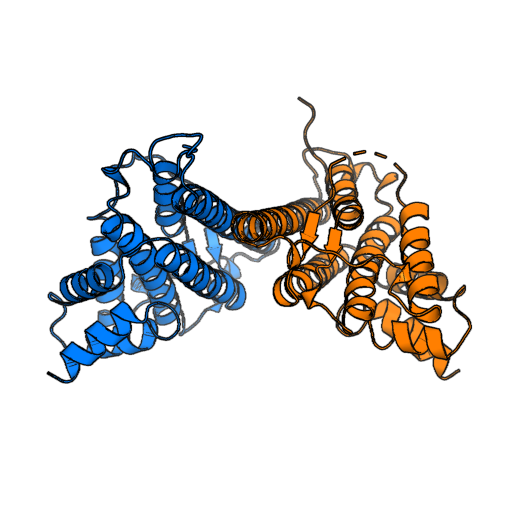 ? -1.224 -9.927 13.789 1.00 41.65 212 SER A CA 1
ATOM 1640 C C . SER A 1 216 ? -1.757 -10.669 12.558 1.00 41.65 212 SER A C 1
ATOM 1641 O O . SER A 1 216 ? -1.107 -10.700 11.495 1.00 40.08 212 SER A O 1
ATOM 1644 N N . ASP A 1 217 ? -2.957 -11.232 12.690 1.00 42.15 213 ASP A N 1
ATOM 1645 C CA . ASP A 1 217 ? -3.594 -11.991 11.592 1.00 42.24 213 ASP A CA 1
ATOM 1646 C C . ASP A 1 217 ? -4.012 -11.118 10.412 1.00 42.08 213 ASP A C 1
ATOM 1647 O O . ASP A 1 217 ? -3.909 -11.540 9.256 1.00 43.06 213 ASP A O 1
ATOM 1652 N N . ALA A 1 218 ? -4.483 -9.911 10.717 1.00 42.50 214 ALA A N 1
ATOM 1653 C CA . ALA A 1 218 ? -4.862 -8.928 9.712 1.00 42.12 214 ALA A CA 1
ATOM 1654 C C . ALA A 1 218 ? -3.677 -8.498 8.851 1.00 41.91 214 ALA A C 1
ATOM 1655 O O . ALA A 1 218 ? -3.790 -8.446 7.641 1.00 40.86 214 ALA A O 1
ATOM 1657 N N . ALA A 1 219 ? -2.553 -8.162 9.499 1.00 42.69 215 ALA A N 1
ATOM 1658 C CA . ALA A 1 219 ? -1.266 -7.931 8.820 1.00 42.21 215 ALA A CA 1
ATOM 1659 C C . ALA A 1 219 ? -0.765 -9.124 7.982 1.00 42.78 215 ALA A C 1
ATOM 1660 O O . ALA A 1 219 ? -0.358 -8.936 6.837 1.00 42.34 215 ALA A O 1
ATOM 1662 N N . ALA A 1 220 ? -0.802 -10.332 8.553 1.00 43.28 216 ALA A N 1
ATOM 1663 C CA . ALA A 1 220 ? -0.409 -11.553 7.864 1.00 44.55 216 ALA A CA 1
ATOM 1664 C C . ALA A 1 220 ? -1.263 -11.792 6.619 1.00 45.45 216 ALA A C 1
ATOM 1665 O O . ALA A 1 220 ? -0.726 -12.111 5.544 1.00 45.98 216 ALA A O 1
ATOM 1667 N N . GLN A 1 221 ? -2.580 -11.623 6.757 1.00 46.37 217 GLN A N 1
ATOM 1668 C CA . GLN A 1 221 ? -3.510 -11.795 5.638 1.00 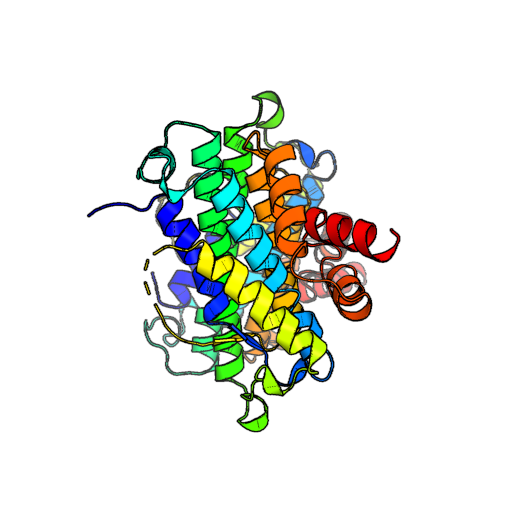47.83 217 GLN A CA 1
ATOM 1669 C C . GLN A 1 221 ? -3.206 -10.796 4.520 1.00 48.18 217 GLN A C 1
ATOM 1670 O O . GLN A 1 221 ? -3.383 -11.110 3.346 1.00 48.26 217 GLN A O 1
ATOM 1676 N N . LYS A 1 222 ? -2.743 -9.600 4.885 1.00 48.68 218 LYS A N 1
ATOM 1677 C CA . LYS A 1 222 ? -2.498 -8.546 3.902 1.00 49.36 218 LYS A CA 1
ATOM 1678 C C . LYS A 1 222 ? -1.172 -8.710 3.152 1.00 50.72 218 LYS A C 1
ATOM 1679 O O . LYS A 1 222 ? -1.105 -8.481 1.936 1.00 50.36 218 LYS A O 1
ATOM 1685 N N . ILE A 1 223 ? -0.121 -9.109 3.864 1.00 52.36 219 ILE A N 1
ATOM 1686 C CA . ILE A 1 223 ? 1.197 -9.293 3.230 1.00 54.00 219 ILE A CA 1
ATOM 1687 C C . ILE A 1 223 ? 1.276 -10.543 2.362 1.00 54.96 219 ILE A C 1
ATOM 1688 O O . ILE A 1 223 ? 2.077 -10.597 1.428 1.00 55.14 219 ILE A O 1
ATOM 1693 N N . ASP A 1 224 ? 0.432 -11.532 2.655 1.00 56.29 220 ASP A N 1
ATOM 1694 C CA . ASP A 1 224 ? 0.356 -12.753 1.839 1.00 57.50 220 ASP A CA 1
ATOM 1695 C C . ASP A 1 224 ? -0.495 -12.564 0.579 1.00 58.15 220 ASP A C 1
ATOM 1696 O O . ASP A 1 224 ? -0.210 -13.171 -0.459 1.00 58.33 220 ASP A O 1
ATOM 1701 N N . ALA A 1 225 ? -1.524 -11.720 0.679 1.00 59.00 221 ALA A N 1
ATOM 1702 C CA . ALA A 1 225 ? -2.388 -11.353 -0.460 1.00 59.68 221 ALA A CA 1
ATOM 1703 C C . ALA A 1 225 ? -1.618 -10.782 -1.662 1.00 60.10 221 ALA A C 1
ATOM 1704 O O . ALA A 1 225 ? -0.805 -9.848 -1.529 1.00 60.43 221 ALA A O 1
ATOM 1706 N N . PRO B 1 13 ? -8.748 15.776 58.813 1.00 61.16 9 PRO B N 1
ATOM 1707 C CA . PRO B 1 13 ? -8.584 14.499 58.103 1.00 60.78 9 PRO B CA 1
ATOM 1708 C C . PRO B 1 13 ? -7.121 14.021 58.131 1.00 60.28 9 PRO B C 1
ATOM 1709 O O . PRO B 1 13 ? -6.298 14.408 57.281 1.00 60.23 9 PRO B O 1
ATOM 1713 N N . ARG B 1 14 ? -6.819 13.159 59.095 1.00 59.36 10 ARG B N 1
ATOM 1714 C CA . ARG B 1 14 ? -5.436 12.829 59.440 1.00 59.02 10 ARG B CA 1
ATOM 1715 C C . ARG B 1 14 ? -4.799 11.787 58.502 1.00 56.96 10 ARG B C 1
ATOM 1716 O O . ARG B 1 14 ? -5.118 10.595 58.563 1.00 57.37 10 ARG B O 1
ATOM 1724 N N . GLY B 1 15 ? -3.894 12.257 57.638 1.00 54.60 11 GLY B N 1
ATOM 1725 C CA . GLY B 1 15 ? -3.345 11.454 56.536 1.00 51.00 11 GLY B CA 1
ATOM 1726 C C . GLY B 1 15 ? -2.546 10.206 56.891 1.00 48.93 11 GLY B C 1
ATOM 1727 O O . GLY B 1 15 ? -2.188 9.992 58.048 1.00 48.62 11 GLY B O 1
ATOM 1728 N N . SER B 1 16 ? -2.246 9.402 55.867 1.00 45.91 12 SER B N 1
ATOM 1729 C CA . SER B 1 16 ? -1.632 8.080 56.027 1.00 42.93 12 SER B CA 1
ATOM 1730 C C . SER B 1 16 ? -0.132 8.193 56.187 1.00 40.79 12 SER B C 1
ATOM 1731 O O . SER B 1 16 ? 0.479 9.144 55.701 1.00 40.48 12 SER B O 1
ATOM 1734 N N . ASN B 1 17 ? 0.458 7.212 56.858 1.00 38.72 13 ASN B N 1
ATOM 1735 C CA . ASN B 1 17 ? 1.902 7.207 57.130 1.00 36.45 13 ASN B CA 1
ATOM 1736 C C . ASN B 1 17 ? 2.479 5.805 56.955 1.00 35.31 13 ASN B C 1
ATOM 1737 O O . ASN B 1 17 ? 1.731 4.841 56.735 1.00 34.96 13 ASN B O 1
ATOM 1742 N N . VAL B 1 18 ? 3.802 5.690 57.028 1.00 32.82 14 VAL B N 1
ATOM 1743 C CA . VAL B 1 18 ? 4.446 4.431 56.717 1.00 31.08 14 VAL B CA 1
ATOM 1744 C C . VAL B 1 18 ? 4.038 3.302 57.663 1.00 30.43 14 VAL B C 1
ATOM 1745 O O . VAL B 1 18 ? 3.731 2.220 57.189 1.00 30.65 14 VAL B O 1
ATOM 1749 N N . ALA B 1 19 ? 4.035 3.544 58.979 1.00 29.70 15 ALA B N 1
ATOM 1750 C CA . ALA B 1 19 ? 3.688 2.505 59.973 1.00 28.82 15 ALA B CA 1
ATOM 1751 C C . ALA B 1 19 ? 2.267 2.004 59.789 1.00 28.97 15 ALA B C 1
ATOM 1752 O O . ALA B 1 19 ? 2.042 0.812 59.798 1.00 27.87 15 ALA B O 1
ATOM 1754 N N . GLY B 1 20 ? 1.323 2.930 59.644 1.00 29.47 16 GLY B N 1
ATOM 1755 C CA . GLY B 1 20 ? -0.080 2.588 59.390 1.00 30.19 16 GLY B CA 1
ATOM 1756 C C . GLY B 1 20 ? -0.295 1.722 58.160 1.00 30.19 16 GLY B C 1
ATOM 1757 O O . GLY B 1 20 ? -0.877 0.644 58.244 1.00 31.50 16 GLY B O 1
ATOM 1758 N N . LEU B 1 21 ? 0.178 2.191 57.013 1.00 29.61 17 LEU B N 1
ATOM 1759 C CA . LEU B 1 21 ? 0.154 1.420 55.797 1.00 29.53 17 LEU B CA 1
ATOM 1760 C C . LEU B 1 21 ? 0.877 0.070 55.933 1.00 29.46 17 LEU B C 1
ATOM 1761 O O . LEU B 1 21 ? 0.345 -0.959 55.528 1.00 30.66 17 LEU B O 1
ATOM 1766 N N . PHE B 1 22 ? 2.068 0.072 56.534 1.00 28.65 18 PHE B N 1
ATOM 1767 C CA . PHE B 1 22 ? 2.804 -1.153 56.825 1.00 28.46 18 PHE B CA 1
ATOM 1768 C C . PHE B 1 22 ? 1.991 -2.143 57.667 1.00 28.39 18 PHE B C 1
ATOM 1769 O O . PHE B 1 22 ? 1.941 -3.341 57.355 1.00 28.05 18 PHE B O 1
ATOM 1777 N N . ASN B 1 23 ? 1.343 -1.664 58.719 1.00 28.83 19 ASN B N 1
ATOM 1778 C CA . ASN B 1 23 ? 0.476 -2.549 59.519 1.00 30.16 19 ASN B CA 1
ATOM 1779 C C . ASN B 1 23 ? -0.696 -3.162 58.726 1.00 30.89 19 ASN B C 1
ATOM 1780 O O . ASN B 1 23 ? -1.106 -4.306 58.967 1.00 30.69 19 ASN B O 1
ATOM 1785 N N . ASN B 1 24 ? -1.211 -2.366 57.800 1.00 32.19 20 ASN B N 1
ATOM 1786 C CA . ASN B 1 24 ? -2.198 -2.768 56.825 1.00 33.42 20 ASN B CA 1
ATOM 1787 C C . ASN B 1 24 ? -1.708 -3.880 55.920 1.00 32.77 20 ASN B C 1
ATOM 1788 O O . ASN B 1 24 ? -2.410 -4.844 55.718 1.00 33.52 20 ASN B O 1
ATOM 1793 N N . CYS B 1 25 ? -0.518 -3.724 55.351 1.00 32.58 21 CYS B N 1
ATOM 1794 C CA . CYS B 1 25 ? 0.097 -4.739 54.518 1.00 31.91 21 CYS B CA 1
ATOM 1795 C C . CYS B 1 25 ? 0.245 -6.078 55.242 1.00 33.03 21 CYS B C 1
ATOM 1796 O O . CYS B 1 25 ? -0.182 -7.114 54.728 1.00 32.50 21 CYS B O 1
ATOM 1799 N N . VAL B 1 26 ? 0.854 -6.060 56.427 1.00 32.36 22 VAL B N 1
ATOM 1800 C CA . VAL B 1 26 ? 0.925 -7.264 57.254 1.00 32.11 22 VAL B CA 1
ATOM 1801 C C . VAL B 1 26 ? -0.470 -7.871 57.475 1.00 32.51 22 VAL B C 1
ATOM 1802 O O . VAL B 1 26 ? -0.642 -9.079 57.317 1.00 31.85 22 VAL B O 1
ATOM 1806 N N . ALA B 1 27 ? -1.461 -7.044 57.816 1.00 32.76 23 ALA B N 1
ATOM 1807 C CA . ALA B 1 27 ? -2.802 -7.566 58.119 1.00 34.18 23 ALA B CA 1
ATOM 1808 C C . ALA B 1 27 ? -3.534 -8.180 56.930 1.00 34.69 23 ALA B C 1
ATOM 1809 O O . ALA B 1 27 ? -4.415 -9.023 57.150 1.00 35.44 23 ALA B O 1
ATOM 1811 N N . CYS B 1 28 ? -3.160 -7.784 55.696 1.00 35.53 24 CYS B N 1
ATOM 1812 C CA . CYS B 1 28 ? -3.736 -8.327 54.445 1.00 36.35 24 CYS B CA 1
ATOM 1813 C C . CYS B 1 28 ? -3.585 -9.822 54.308 1.00 36.02 24 CYS B C 1
ATOM 1814 O O . CYS B 1 28 ? -4.388 -10.470 53.652 1.00 35.24 24 CYS B O 1
ATOM 1817 N N . PHE B 1 29 ? -2.495 -10.348 54.860 1.00 36.38 25 PHE B N 1
ATOM 1818 C CA . PHE B 1 29 ? -2.197 -11.768 54.852 1.00 35.74 25 PHE B CA 1
ATOM 1819 C C . PHE B 1 29 ? -3.132 -12.587 55.722 1.00 37.18 25 PHE B C 1
ATOM 1820 O O . PHE B 1 29 ? -3.393 -13.740 55.414 1.00 37.16 25 PHE B O 1
ATOM 1828 N N . GLU B 1 30 ? -3.600 -12.012 56.832 1.00 38.66 26 GLU B N 1
ATOM 1829 C CA . GLU B 1 30 ? -4.444 -12.719 57.805 1.00 40.33 26 GLU B CA 1
ATOM 1830 C C . GLU B 1 30 ? -5.743 -13.229 57.165 1.00 40.64 26 GLU B C 1
ATOM 1831 O O . GLU B 1 30 ? -6.328 -14.222 57.614 1.00 40.52 26 GLU B O 1
ATOM 1837 N N . TYR B 1 31 ? -6.173 -12.526 56.114 1.00 40.96 27 TYR B N 1
ATOM 1838 C CA . TYR B 1 31 ? -7.507 -12.673 55.519 1.00 41.96 27 TYR B CA 1
ATOM 1839 C C . TYR B 1 31 ? -7.551 -13.596 54.304 1.00 41.14 27 TYR B C 1
ATOM 1840 O O . TYR B 1 31 ? -8.619 -13.847 53.729 1.00 41.48 27 TYR B O 1
ATOM 1849 N N . VAL B 1 32 ? -6.382 -14.073 53.904 1.00 39.88 28 VAL B N 1
ATOM 1850 C CA . VAL B 1 32 ? -6.254 -14.863 52.695 1.00 38.78 28 VAL B CA 1
ATOM 1851 C C . VAL B 1 32 ? -6.435 -16.369 52.927 1.00 37.05 28 VAL B C 1
ATOM 1852 O O . VAL B 1 32 ? -5.779 -16.977 53.774 1.00 36.39 28 VAL B O 1
ATOM 1856 N N . GLN B 1 33 ? -7.363 -16.958 52.176 1.00 36.47 29 GLN B N 1
ATOM 1857 C CA . GLN B 1 33 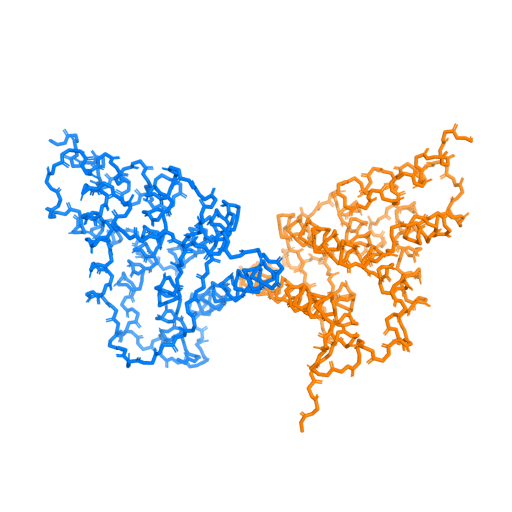? -7.586 -18.417 52.170 1.00 34.33 29 GLN B CA 1
ATOM 1858 C C . GLN B 1 33 ? -7.151 -18.928 50.809 1.00 33.23 29 GLN B C 1
ATOM 1859 O O . GLN B 1 33 ? -7.063 -18.149 49.866 1.00 33.56 29 GLN B O 1
ATOM 1865 N N . LEU B 1 34 ? -6.830 -20.218 50.711 1.00 30.90 30 LEU B N 1
ATOM 1866 C CA . LEU B 1 34 ? -6.375 -20.800 49.458 1.00 29.02 30 LEU B CA 1
ATOM 1867 C C . LEU B 1 34 ? -7.422 -21.827 48.970 1.00 28.56 30 LEU B C 1
ATOM 1868 O O . LEU B 1 34 ? -7.830 -22.724 49.720 1.00 28.07 30 LEU B O 1
ATOM 1873 N N . GLY B 1 35 ? -7.826 -21.674 47.708 1.00 28.43 31 GLY B N 1
ATOM 1874 C CA . GLY B 1 35 ? -8.826 -22.507 47.076 1.00 27.68 31 GLY B CA 1
ATOM 1875 C C . GLY B 1 35 ? -8.419 -23.939 46.753 1.00 28.10 31 GLY B C 1
ATOM 1876 O O . GLY B 1 35 ? -7.223 -24.278 46.709 1.00 27.84 31 GLY B O 1
ATOM 1877 N N . ARG B 1 36 ? -9.436 -24.757 46.473 1.00 27.19 32 ARG B N 1
ATOM 1878 C CA . ARG B 1 36 ? -9.311 -26.197 46.265 1.00 27.95 32 ARG B CA 1
ATOM 1879 C C . ARG B 1 36 ? -8.329 -26.602 45.159 1.00 26.77 32 ARG B C 1
ATOM 1880 O O . ARG B 1 36 ? -7.831 -27.732 45.168 1.00 26.04 32 ARG B O 1
ATOM 1888 N N . HIS B 1 37 ? -8.074 -25.707 44.214 1.00 26.64 33 HIS B N 1
ATOM 1889 C CA . HIS B 1 37 ? -7.198 -26.047 43.075 1.00 28.03 33 HIS B CA 1
ATOM 1890 C C . HIS B 1 37 ? -5.712 -26.065 43.440 1.00 28.92 33 HIS B C 1
ATOM 1891 O O . HIS B 1 37 ? -4.895 -26.521 42.655 1.00 28.44 33 HIS B O 1
ATOM 1898 N N . PHE B 1 38 ? -5.353 -25.539 44.614 1.00 29.87 34 PHE B N 1
ATOM 1899 C CA . PHE B 1 38 ? -4.003 -25.769 45.102 1.00 30.11 34 PHE B CA 1
ATOM 1900 C C . PHE B 1 38 ? -3.707 -27.235 45.299 1.00 30.55 34 PHE B C 1
ATOM 1901 O O . PHE B 1 38 ? -2.576 -27.661 45.101 1.00 31.08 34 PHE B O 1
ATOM 1909 N N . GLY B 1 39 ? -4.733 -28.017 45.637 1.00 30.50 35 GLY B N 1
ATOM 1910 C CA . GLY B 1 39 ? -4.607 -29.468 45.801 1.00 29.72 35 GLY B CA 1
ATOM 1911 C C . GLY B 1 39 ? -3.539 -29.824 46.826 1.00 29.31 35 GLY B C 1
ATOM 1912 O O . GLY B 1 39 ? -3.482 -29.225 47.895 1.00 28.87 35 GLY B O 1
ATOM 1913 N N . ARG B 1 40 ? -2.684 -30.768 46.458 1.00 28.47 36 ARG B N 1
ATOM 1914 C CA . ARG B 1 40 ? -1.547 -31.225 47.269 1.00 29.70 36 ARG B CA 1
ATOM 1915 C C . ARG B 1 40 ? -0.520 -30.123 47.513 1.00 29.86 36 ARG B C 1
ATOM 1916 O O . ARG B 1 40 ? 0.263 -30.210 48.458 1.00 29.74 36 ARG B O 1
ATOM 1924 N N . ASP B 1 41 ? -0.551 -29.074 46.680 1.00 30.22 37 ASP B N 1
ATOM 1925 C CA . ASP B 1 41 ? 0.379 -27.965 46.824 1.00 31.26 37 ASP B CA 1
ATOM 1926 C C . ASP B 1 41 ? -0.053 -26.989 47.897 1.00 29.95 37 ASP B C 1
ATOM 1927 O O . ASP B 1 41 ? 0.695 -26.066 48.206 1.00 29.97 37 ASP B O 1
ATOM 1932 N N . TYR B 1 42 ? -1.240 -27.186 48.478 1.00 28.68 38 TYR B N 1
ATOM 1933 C CA . TYR B 1 42 ? -1.741 -26.237 49.481 1.00 28.24 38 TYR B CA 1
ATOM 1934 C C . TYR B 1 42 ? -0.714 -25.912 50.585 1.00 28.25 38 TYR B C 1
ATOM 1935 O O . TYR B 1 42 ? -0.437 -24.740 50.849 1.00 27.10 38 TYR B O 1
ATOM 1944 N N . GLU B 1 43 ? -0.160 -26.965 51.198 1.00 28.46 39 GLU B N 1
ATOM 1945 C CA . GLU B 1 43 ? 0.695 -26.845 52.356 1.00 29.05 39 GLU B CA 1
ATOM 1946 C C . GLU B 1 43 ? 1.880 -25.945 52.081 1.00 29.86 39 GLU B C 1
ATOM 1947 O O . GLU B 1 43 ? 2.006 -24.934 52.756 1.00 29.66 39 GLU B O 1
ATOM 1953 N N . ARG B 1 44 ? 2.724 -26.260 51.090 1.00 29.87 40 ARG B N 1
ATOM 1954 C CA . ARG B 1 44 ? 3.829 -25.330 50.852 1.00 31.10 40 ARG B CA 1
ATOM 1955 C C . ARG B 1 44 ? 3.482 -23.926 50.301 1.00 30.59 40 ARG B C 1
ATOM 1956 O O . ARG B 1 44 ? 4.137 -22.964 50.676 1.00 28.97 40 ARG B O 1
ATOM 1964 N N . CYS B 1 45 ? 2.413 -23.784 49.496 1.00 29.24 41 CYS B N 1
ATOM 1965 C CA . CYS B 1 45 ? 1.993 -22.462 49.077 1.00 29.08 41 CYS B CA 1
ATOM 1966 C C . CYS B 1 45 ? 1.606 -21.580 50.276 1.00 28.05 41 CYS B C 1
ATOM 1967 O O . CYS B 1 45 ? 1.945 -20.389 50.335 1.00 27.96 41 CYS B O 1
ATOM 1970 N N . GLN B 1 46 ? 0.920 -22.170 51.243 1.00 27.23 42 GLN B N 1
ATOM 1971 C CA . GLN B 1 46 ? 0.548 -21.456 52.419 1.00 27.27 42 GLN B CA 1
ATOM 1972 C C . GLN B 1 46 ? 1.821 -20.984 53.204 1.00 27.07 42 GLN B C 1
ATOM 1973 O O . GLN B 1 46 ? 1.883 -19.823 53.584 1.00 26.54 42 GLN B O 1
ATOM 1979 N N . LEU B 1 47 ? 2.825 -21.858 53.329 1.00 27.18 43 LEU B N 1
ATOM 1980 C CA . LEU B 1 47 ? 4.118 -21.532 53.997 1.00 28.27 43 LEU B CA 1
ATOM 1981 C C . LEU B 1 47 ? 4.888 -20.422 53.292 1.00 29.08 43 LEU B C 1
ATOM 1982 O O . LEU B 1 47 ? 5.454 -19.541 53.962 1.00 29.72 43 LEU B O 1
ATOM 1987 N N . ARG B 1 48 ? 4.846 -20.419 51.955 1.00 29.08 44 ARG B N 1
ATOM 1988 C CA A ARG B 1 48 ? 5.437 -19.330 51.154 0.60 28.84 44 ARG B CA 1
ATOM 1989 C CA B ARG B 1 48 ? 5.425 -19.341 51.133 0.40 28.87 44 ARG B CA 1
ATOM 1990 C C . ARG B 1 48 ? 4.832 -17.956 51.453 1.00 29.03 44 ARG B C 1
ATOM 1991 O O . ARG B 1 48 ? 5.558 -16.973 51.580 1.00 29.63 44 ARG B O 1
ATOM 2006 N N . LEU B 1 49 ? 3.509 -17.885 51.572 1.00 28.53 45 LEU B N 1
ATOM 2007 C CA . LEU B 1 49 ? 2.809 -16.695 52.049 1.00 29.68 45 LEU B CA 1
ATOM 2008 C C . LEU B 1 49 ? 3.216 -16.307 53.484 1.00 28.24 45 LEU B C 1
ATOM 2009 O O . LEU B 1 49 ? 3.419 -15.133 53.740 1.00 27.74 45 LEU B O 1
ATOM 2014 N N . ASP B 1 50 ? 3.239 -17.285 54.413 1.00 28.29 46 ASP B N 1
ATOM 2015 C CA . ASP B 1 50 ? 3.640 -17.047 55.809 1.00 28.48 46 ASP B CA 1
ATOM 2016 C C . ASP B 1 50 ? 5.063 -16.461 55.841 1.00 27.74 46 ASP B C 1
ATOM 2017 O O . ASP B 1 50 ? 5.356 -15.579 56.658 1.00 26.83 46 ASP B O 1
ATOM 2022 N N . ILE B 1 51 ? 5.933 -16.981 54.967 1.00 27.54 47 ILE B N 1
ATOM 2023 C CA . ILE B 1 51 ? 7.346 -16.548 54.885 1.00 27.66 47 ILE B CA 1
ATOM 2024 C C . ILE B 1 51 ? 7.434 -15.145 54.296 1.00 28.60 47 ILE B C 1
ATOM 2025 O O . ILE B 1 51 ? 8.114 -14.285 54.858 1.00 29.54 47 ILE B O 1
ATOM 2030 N N . ALA B 1 52 ? 6.710 -14.886 53.193 1.00 28.66 48 ALA B N 1
ATOM 2031 C CA . ALA B 1 52 ? 6.560 -13.529 52.671 1.00 27.65 48 ALA B CA 1
ATOM 2032 C C . ALA B 1 52 ? 6.127 -12.543 53.780 1.00 28.03 48 ALA B C 1
ATOM 2033 O O . ALA B 1 52 ? 6.690 -11.437 53.930 1.00 28.85 48 ALA B O 1
ATOM 2035 N N . LYS B 1 53 ? 5.145 -12.952 54.575 1.00 26.68 49 LYS B N 1
ATOM 2036 C CA . LYS B 1 53 ? 4.693 -12.152 55.709 1.00 27.26 49 LYS B CA 1
ATOM 2037 C C . LYS B 1 53 ? 5.745 -12.032 56.869 1.00 26.98 49 LYS B C 1
ATOM 2038 O O . LYS B 1 53 ? 5.884 -10.971 57.453 1.00 25.50 49 LYS B O 1
ATOM 2044 N N . ALA B 1 54 ? 6.444 -13.125 57.169 1.00 26.68 50 ALA B N 1
ATOM 2045 C CA . ALA B 1 54 ? 7.551 -13.123 58.141 1.00 28.21 50 ALA B CA 1
ATOM 2046 C C . ALA B 1 54 ? 8.595 -12.093 57.734 1.00 28.37 50 ALA B C 1
ATOM 2047 O O . ALA B 1 54 ? 9.013 -11.257 58.547 1.00 29.67 50 ALA B O 1
ATOM 2049 N N . ARG B 1 55 ? 9.008 -12.152 56.467 1.00 29.49 51 ARG B N 1
ATOM 2050 C CA . ARG B 1 55 ? 9.997 -11.232 55.939 1.00 29.26 51 ARG B CA 1
ATOM 2051 C C . ARG B 1 55 ? 9.595 -9.758 55.983 1.00 29.54 51 ARG B C 1
ATOM 2052 O O . ARG B 1 55 ? 10.408 -8.879 56.370 1.00 29.87 51 ARG B O 1
ATOM 2060 N N . LEU B 1 56 ? 8.337 -9.464 55.674 1.00 28.90 52 LEU B N 1
ATOM 2061 C CA . LEU B 1 56 ? 7.823 -8.100 55.779 1.00 28.98 52 LEU B CA 1
ATOM 2062 C C . LEU B 1 56 ? 7.816 -7.593 57.239 1.00 28.85 52 LEU B C 1
ATOM 2063 O O . LEU B 1 56 ? 8.249 -6.479 57.517 1.00 27.88 52 LEU B O 1
ATOM 2068 N N . SER B 1 57 ? 7.303 -8.406 58.157 1.00 30.01 53 SER B N 1
ATOM 2069 C CA . SER B 1 57 ? 7.313 -8.035 59.573 1.00 31.42 53 SER B CA 1
ATOM 2070 C C . SER B 1 57 ? 8.733 -7.811 60.134 1.00 31.08 53 SER B C 1
ATOM 2071 O O . SER B 1 57 ? 8.931 -6.967 60.994 1.00 31.36 53 SER B O 1
ATOM 2074 N N . ARG B 1 58 ? 9.702 -8.587 59.652 1.00 31.41 54 ARG B N 1
ATOM 2075 C CA . ARG B 1 58 ? 11.089 -8.448 60.078 1.00 30.05 54 ARG B CA 1
ATOM 2076 C C . ARG B 1 58 ? 11.686 -7.081 59.753 1.00 29.85 54 ARG B C 1
ATOM 2077 O O . ARG B 1 58 ? 12.408 -6.483 60.580 1.00 29.16 54 ARG B O 1
ATOM 2085 N N . TRP B 1 59 ? 11.414 -6.600 58.545 1.00 28.04 55 TRP B N 1
ATOM 2086 C CA . TRP B 1 59 ? 11.822 -5.256 58.151 1.00 27.96 55 TRP B CA 1
ATOM 2087 C C . TRP B 1 59 ? 11.339 -4.186 59.128 1.00 26.72 55 TRP B C 1
ATOM 2088 O O . TRP B 1 59 ? 12.123 -3.328 59.538 1.00 26.63 55 TRP B O 1
ATOM 2099 N N . GLY B 1 60 ? 10.054 -4.236 59.492 1.00 26.28 56 GLY B N 1
ATOM 2100 C CA . GLY B 1 60 ? 9.477 -3.323 60.500 1.00 24.76 56 GLY B CA 1
ATOM 2101 C C . GLY B 1 60 ? 10.212 -3.352 61.857 1.00 24.27 56 GLY B C 1
ATOM 2102 O O . GLY B 1 60 ? 10.478 -2.296 62.447 1.00 22.19 56 GLY B O 1
ATOM 2103 N N . GLU B 1 61 ? 10.510 -4.558 62.336 1.00 25.39 57 GLU B N 1
ATOM 2104 C CA . GLU B 1 61 ? 11.308 -4.780 63.581 1.00 27.01 57 GLU B CA 1
ATOM 2105 C C . GLU B 1 61 ? 12.683 -4.163 63.426 1.00 26.35 57 GLU B C 1
ATOM 2106 O O . GLU B 1 61 ? 13.159 -3.415 64.290 1.00 26.71 57 GLU B O 1
ATOM 2112 N N . ALA B 1 62 ? 13.302 -4.439 62.280 1.00 27.06 58 ALA B N 1
ATOM 2113 C CA . ALA B 1 62 ? 14.663 -3.983 61.981 1.00 26.88 58 ALA B CA 1
ATOM 2114 C C . ALA B 1 62 ? 14.759 -2.450 61.906 1.00 27.21 58 ALA B C 1
ATOM 2115 O O . ALA B 1 62 ? 15.734 -1.849 62.401 1.00 26.01 58 ALA B O 1
ATOM 2117 N N . VAL B 1 63 ? 13.766 -1.800 61.289 1.00 26.19 59 VAL B N 1
ATOM 2118 C CA . VAL B 1 63 ? 13.771 -0.320 61.226 1.00 26.28 59 VAL B CA 1
ATOM 2119 C C . VAL B 1 63 ? 13.096 0.316 62.464 1.00 26.02 59 VAL B C 1
ATOM 2120 O O . VAL B 1 63 ? 13.051 1.543 62.583 1.00 25.49 59 VAL B O 1
ATOM 2124 N N . LYS B 1 64 ? 12.578 -0.527 63.362 1.00 26.70 60 LYS B N 1
ATOM 2125 C CA . LYS B 1 64 ? 11.930 -0.072 64.588 1.00 28.54 60 LYS B CA 1
ATOM 2126 C C . LYS B 1 64 ? 10.787 0.844 64.192 1.00 29.03 60 LYS B C 1
ATOM 2127 O O . LYS B 1 64 ? 10.785 2.034 64.503 1.00 29.16 60 LYS B O 1
ATOM 2133 N N . ILE B 1 65 ? 9.831 0.276 63.459 1.00 30.43 61 ILE B N 1
ATOM 2134 C CA . ILE B 1 65 ? 8.767 1.040 62.806 1.00 31.11 61 ILE B CA 1
ATOM 2135 C C . ILE B 1 65 ? 7.828 1.711 63.814 1.00 32.89 61 ILE B C 1
ATOM 2136 O O . ILE B 1 65 ? 7.279 2.785 63.540 1.00 34.02 61 ILE B O 1
ATOM 2141 N N . ASN B 1 66 ? 7.656 1.080 64.978 1.00 34.10 62 ASN B N 1
ATOM 2142 C CA . ASN B 1 66 ? 6.668 1.541 65.945 1.00 35.59 62 ASN B CA 1
ATOM 2143 C C . ASN B 1 66 ? 7.188 2.618 66.891 1.00 35.66 62 ASN B C 1
ATOM 2144 O O . ASN B 1 66 ? 6.404 3.256 67.603 1.00 36.35 62 ASN B O 1
ATOM 2149 N N . ASP B 1 67 ? 8.504 2.833 66.893 1.00 35.88 63 ASP B N 1
ATOM 2150 C CA . ASP B 1 67 ? 9.143 3.768 67.840 1.00 35.58 63 ASP B CA 1
ATOM 2151 C C . ASP B 1 67 ? 9.669 5.009 67.155 1.00 35.28 63 ASP B C 1
ATOM 2152 O O . ASP B 1 67 ? 9.831 6.065 67.783 1.00 35.04 63 ASP B O 1
ATOM 2157 N N . ASP B 1 68 ? 9.999 4.853 65.874 1.00 34.56 64 ASP B N 1
ATOM 2158 C CA . ASP B 1 68 ? 10.641 5.902 65.123 1.00 33.96 64 ASP B CA 1
ATOM 2159 C C . ASP B 1 68 ? 9.562 6.831 64.518 1.00 33.62 64 ASP B C 1
ATOM 2160 O O . ASP B 1 68 ? 8.825 6.415 63.614 1.00 32.18 64 ASP B O 1
ATOM 2165 N N . PRO B 1 69 ? 9.462 8.085 65.027 1.00 33.68 65 PRO B N 1
ATOM 2166 C CA . PRO B 1 69 ? 8.386 9.014 64.627 1.00 34.02 65 PRO B CA 1
ATOM 2167 C C . PRO B 1 69 ? 8.360 9.377 63.131 1.00 34.03 65 PRO B C 1
ATOM 2168 O O . PRO B 1 69 ? 7.387 9.955 62.659 1.00 34.78 65 PRO B O 1
ATOM 2172 N N . ARG B 1 70 ? 9.438 9.053 62.425 1.00 33.43 66 ARG B N 1
ATOM 2173 C CA . ARG B 1 70 ? 9.596 9.276 60.991 1.00 33.33 66 ARG B CA 1
ATOM 2174 C C . ARG B 1 70 ? 8.582 8.471 60.159 1.00 32.45 66 ARG B C 1
ATOM 2175 O O . ARG B 1 70 ? 8.154 8.921 59.091 1.00 32.49 66 ARG B O 1
ATOM 2183 N N . PHE B 1 71 ? 8.214 7.289 60.653 1.00 31.80 67 PHE B N 1
ATOM 2184 C CA . PHE B 1 71 ? 7.227 6.403 60.003 1.00 31.53 67 PHE B CA 1
ATOM 2185 C C . PHE B 1 71 ? 5.774 6.710 60.435 1.00 31.55 67 PHE B C 1
ATOM 2186 O O . PHE B 1 71 ? 4.829 5.971 60.105 1.00 30.37 67 PHE B O 1
ATOM 2194 N N . HIS B 1 72 ? 5.618 7.789 61.203 1.00 31.62 68 HIS B N 1
ATOM 2195 C CA . HIS B 1 72 ? 4.325 8.171 61.768 1.00 31.50 68 HIS B CA 1
ATOM 2196 C C . HIS B 1 72 ? 3.863 9.537 61.261 1.00 31.37 68 HIS B C 1
ATOM 2197 O O . HIS B 1 72 ? 2.871 10.084 61.734 1.00 31.06 68 HIS B O 1
ATOM 2204 N N . SER B 1 73 ? 4.556 10.066 60.260 1.00 31.50 69 SER B N 1
ATOM 2205 C CA . SER B 1 73 ? 4.147 11.343 59.679 1.00 33.05 69 SER B CA 1
ATOM 2206 C C . SER B 1 73 ? 3.599 11.204 58.259 1.00 33.42 69 SER B C 1
ATOM 2207 O O . SER B 1 73 ? 4.080 10.390 57.465 1.00 32.95 69 SER B O 1
ATOM 2210 N N . ASP B 1 74 ? 2.577 12.012 57.982 1.00 34.55 70 ASP B N 1
ATOM 2211 C CA . ASP B 1 74 ? 1.914 12.084 56.676 1.00 35.36 70 ASP B CA 1
ATOM 2212 C C . ASP B 1 74 ? 2.824 12.516 55.544 1.00 35.67 70 ASP B C 1
ATOM 2213 O O . ASP B 1 74 ? 2.651 12.053 54.408 1.00 36.01 70 ASP B O 1
ATOM 2216 N N . ALA B 1 75 ? 3.779 13.398 55.861 1.00 35.61 71 ALA B N 1
ATOM 2217 C CA . ALA B 1 75 ? 4.704 13.987 54.880 1.00 35.96 71 ALA B CA 1
ATOM 2218 C C . ALA B 1 75 ? 6.183 13.792 55.277 1.00 36.19 71 ALA B C 1
ATOM 2219 O O . ALA B 1 75 ? 6.845 14.759 55.674 1.00 36.83 71 ALA B O 1
ATOM 2221 N N . PRO B 1 76 ? 6.693 12.543 55.191 1.00 36.58 72 PRO B N 1
ATOM 2222 C CA . PRO B 1 76 ? 8.077 12.169 55.543 1.00 36.71 72 PRO B CA 1
ATOM 2223 C C . PRO B 1 76 ? 9.139 12.978 54.812 1.00 37.11 72 PRO B C 1
ATOM 2224 O O . PRO B 1 76 ? 8.978 13.293 53.626 1.00 37.16 72 PRO B O 1
ATOM 2228 N N . THR B 1 77 ? 10.221 13.279 55.529 1.00 37.44 73 THR B N 1
ATOM 2229 C CA . THR B 1 77 ? 11.323 14.116 55.054 1.00 37.87 73 THR B CA 1
ATOM 2230 C C . THR B 1 77 ? 12.382 13.326 54.279 1.00 37.42 73 THR B C 1
ATOM 2231 O O . THR B 1 77 ? 12.812 13.737 53.191 1.00 37.36 73 THR B O 1
ATOM 2235 N N . ASP B 1 78 ? 12.791 12.203 54.859 1.00 36.59 74 ASP B N 1
ATOM 2236 C CA . ASP B 1 78 ? 13.860 11.388 54.325 1.00 36.62 74 ASP B CA 1
ATOM 2237 C C . ASP B 1 78 ? 13.425 10.699 53.043 1.00 35.88 74 ASP B C 1
ATOM 2238 O O . ASP B 1 78 ? 12.305 10.219 52.973 1.00 35.70 74 ASP B O 1
ATOM 2243 N N . LYS B 1 79 ? 14.313 10.667 52.045 1.00 35.28 75 LYS B N 1
ATOM 2244 C CA . LYS B 1 79 ? 14.089 9.924 50.809 1.00 35.03 75 LYS B CA 1
ATOM 2245 C C . LYS B 1 79 ? 13.758 8.474 51.138 1.00 34.64 75 LYS B C 1
ATOM 2246 O O . LYS B 1 79 ? 12.773 7.927 50.650 1.00 34.65 75 LYS B O 1
ATOM 2252 N N . SER B 1 80 ? 14.584 7.872 51.992 1.00 33.80 76 SER B N 1
ATOM 2253 C CA . SER B 1 80 ? 14.392 6.505 52.458 1.00 32.88 76 SER B CA 1
ATOM 2254 C C . SER B 1 80 ? 12.987 6.205 52.971 1.00 31.82 76 SER B C 1
ATOM 2255 O O . SER B 1 80 ? 12.377 5.234 52.540 1.00 30.59 76 SER B O 1
ATOM 2258 N N . VAL B 1 81 ? 12.481 7.040 53.878 1.00 30.69 77 VAL B N 1
ATOM 2259 C CA . VAL B 1 81 ? 11.121 6.885 54.429 1.00 29.66 77 VAL B CA 1
ATOM 2260 C C . VAL B 1 81 ? 10.068 7.112 53.323 1.00 29.82 77 VAL B C 1
ATOM 2261 O O . VAL B 1 81 ? 9.079 6.362 53.211 1.00 28.20 77 VAL B O 1
ATOM 2265 N N . GLN B 1 82 ? 10.301 8.135 52.501 1.00 30.26 78 GLN B N 1
ATOM 2266 C CA . GLN B 1 82 ? 9.456 8.393 51.306 1.00 31.36 78 GLN B CA 1
ATOM 2267 C C . GLN B 1 82 ? 9.408 7.193 50.365 1.00 31.30 78 GLN B C 1
ATOM 2268 O O . GLN B 1 82 ? 8.338 6.862 49.810 1.00 32.14 78 GLN B O 1
ATOM 2274 N N . LEU B 1 83 ? 10.558 6.540 50.164 1.00 31.20 79 LEU B N 1
ATOM 2275 C CA . LEU B 1 83 ? 10.598 5.297 49.402 1.00 31.05 79 LEU B CA 1
ATOM 2276 C C . LEU B 1 83 ? 9.753 4.200 50.041 1.00 30.71 79 LEU B C 1
ATOM 2277 O O . LEU B 1 83 ? 9.001 3.522 49.326 1.00 29.43 79 LEU B O 1
ATOM 2282 N N . ALA B 1 84 ? 9.910 4.003 51.360 1.00 29.47 80 ALA B N 1
ATOM 2283 C CA . ALA B 1 84 ? 9.124 3.028 52.122 1.00 29.66 80 ALA B CA 1
ATOM 2284 C C . ALA B 1 84 ? 7.605 3.268 52.024 1.00 29.71 80 ALA B C 1
ATOM 2285 O O . ALA B 1 84 ? 6.817 2.331 51.891 1.00 29.18 80 ALA B O 1
ATOM 2287 N N . LYS B 1 85 ? 7.222 4.526 52.095 1.00 30.29 81 LYS B N 1
ATOM 2288 C CA . LYS B 1 85 ? 5.850 4.929 51.966 1.00 31.35 81 LYS B CA 1
ATOM 2289 C C . LYS B 1 85 ? 5.279 4.444 50.621 1.00 30.77 81 LYS B C 1
ATOM 2290 O O . LYS B 1 85 ? 4.227 3.817 50.589 1.00 30.87 81 LYS B O 1
ATOM 2296 N N . SER B 1 86 ? 5.993 4.719 49.525 1.00 31.09 82 SER B N 1
ATOM 2297 C CA . SER B 1 86 ? 5.577 4.284 48.183 1.00 31.04 82 SER B CA 1
ATOM 2298 C C . SER B 1 86 ? 5.483 2.765 48.057 1.00 31.12 82 SER B C 1
ATOM 2299 O O . SER B 1 86 ? 4.516 2.244 47.501 1.00 30.11 82 SER B O 1
ATOM 2302 N N . ILE B 1 87 ? 6.497 2.044 48.565 1.00 30.54 83 ILE B N 1
ATOM 2303 C CA . ILE B 1 87 ? 6.511 0.574 48.508 1.00 29.05 83 ILE B CA 1
ATOM 2304 C C . ILE B 1 87 ? 5.331 -0.067 49.240 1.00 29.48 83 ILE B C 1
ATOM 2305 O O . ILE B 1 87 ? 4.685 -1.024 48.758 1.00 29.09 83 ILE B O 1
ATOM 2310 N N . VAL B 1 88 ? 5.029 0.463 50.413 1.00 29.35 84 VAL B N 1
ATOM 2311 C CA . VAL B 1 88 ? 3.952 -0.096 51.238 1.00 29.75 84 VAL B CA 1
ATOM 2312 C C . VAL B 1 88 ? 2.567 0.180 50.543 1.00 30.25 84 VAL B C 1
ATOM 2313 O O . VAL B 1 88 ? 1.678 -0.704 50.497 1.00 28.03 84 VAL B O 1
ATOM 2317 N N . GLU B 1 89 ? 2.444 1.361 49.923 1.00 29.92 85 GLU B N 1
ATOM 2318 C CA . GLU B 1 89 ? 1.285 1.715 49.079 1.00 31.74 85 GLU B CA 1
ATOM 2319 C C . GLU B 1 89 ? 1.102 0.743 47.937 1.00 31.17 85 GLU B C 1
ATOM 2320 O O . GLU B 1 89 ? -0.007 0.295 47.670 1.00 30.97 85 GLU B O 1
ATOM 2326 N N . GLU B 1 90 ? 2.220 0.375 47.313 1.00 31.31 86 GLU B N 1
ATOM 2327 C CA . GLU B 1 90 ? 2.234 -0.557 46.209 1.00 31.02 86 GLU B CA 1
ATOM 2328 C C . GLU B 1 90 ? 1.913 -2.016 46.601 1.00 31.09 86 GLU B C 1
ATOM 2329 O O . GLU B 1 90 ? 1.283 -2.733 45.827 1.00 29.21 86 GLU B O 1
ATOM 2335 N N . ILE B 1 91 ? 2.316 -2.447 47.809 1.00 29.80 87 ILE B N 1
ATOM 2336 C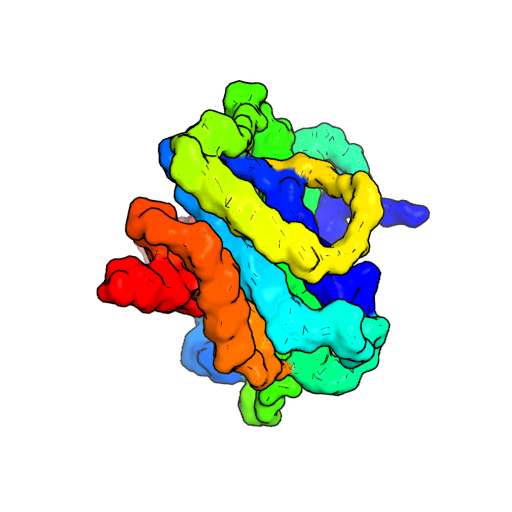 CA . ILE B 1 91 ? 1.904 -3.738 48.374 1.00 30.18 87 ILE B CA 1
ATOM 2337 C C . ILE B 1 91 ? 0.378 -3.802 48.534 1.00 30.13 87 ILE B C 1
ATOM 2338 O O . ILE B 1 91 ? -0.267 -4.807 48.167 1.00 30.00 87 ILE B O 1
ATOM 2343 N N . LEU B 1 92 ? -0.194 -2.726 49.049 1.00 30.20 88 LEU B N 1
ATOM 2344 C CA . LEU B 1 92 ? -1.651 -2.621 49.228 1.00 31.11 88 LEU B CA 1
ATOM 2345 C C . LEU B 1 92 ? -2.417 -2.671 47.896 1.00 30.71 88 LEU B C 1
ATOM 2346 O O . LEU B 1 92 ? -3.508 -3.212 47.854 1.00 29.40 88 LEU B O 1
ATOM 2351 N N . LEU B 1 93 ? -1.835 -2.133 46.826 1.00 31.27 89 LEU B N 1
ATOM 2352 C CA . LEU B 1 93 ? -2.489 -2.162 45.501 1.00 31.99 89 LEU B CA 1
ATOM 2353 C C . LEU B 1 93 ? -2.432 -3.571 44.937 1.00 32.30 89 LEU B C 1
ATOM 2354 O O . LEU B 1 93 ? -3.308 -3.979 44.191 1.00 32.59 89 LEU B O 1
ATOM 2359 N N . LEU B 1 94 ? -1.386 -4.314 45.311 1.00 32.84 90 LEU B N 1
ATOM 2360 C CA . LEU B 1 94 ? -1.182 -5.716 44.966 1.00 32.87 90 LEU B CA 1
ATOM 2361 C C . LEU B 1 94 ? -2.278 -6.643 45.532 1.00 31.66 90 LEU B C 1
ATOM 2362 O O . LEU B 1 94 ? -2.828 -7.517 44.827 1.00 31.66 90 LEU B O 1
ATOM 2367 N N . PHE B 1 95 ? -2.572 -6.451 46.800 1.00 29.86 91 PHE B N 1
ATOM 2368 C CA . PHE B 1 95 ? -3.636 -7.159 47.468 1.00 30.56 91 PHE B CA 1
ATOM 2369 C C . PHE B 1 95 ? -5.006 -6.669 46.965 1.00 29.19 91 PHE B C 1
ATOM 2370 O O . PHE B 1 95 ? -5.925 -7.428 46.817 1.00 28.06 91 PHE B O 1
ATOM 2378 N N . GLU B 1 96 ? -5.139 -5.392 46.705 1.00 28.96 92 GLU B N 1
ATOM 2379 C CA . GLU B 1 96 ? -6.401 -4.935 46.127 1.00 29.76 92 GLU B CA 1
ATOM 2380 C C . GLU B 1 96 ? -6.658 -5.596 44.739 1.00 28.99 92 GLU B C 1
ATOM 2381 O O . GLU B 1 96 ? -7.772 -6.038 44.468 1.00 28.40 92 GLU B O 1
ATOM 2387 N N . SER B 1 97 ? -5.633 -5.676 43.881 1.00 27.91 93 SER B N 1
ATOM 2388 C CA . SER B 1 97 ? -5.769 -6.349 42.573 1.00 28.04 93 SER B CA 1
ATOM 2389 C C . SER B 1 97 ? -6.166 -7.814 42.688 1.00 27.85 93 SER B C 1
ATOM 2390 O O . SER B 1 97 ? -7.133 -8.278 42.023 1.00 26.53 93 SER B O 1
ATOM 2393 N N . ALA B 1 98 ? -5.468 -8.543 43.549 1.00 28.06 94 ALA B N 1
ATOM 2394 C CA . ALA B 1 98 ? -5.783 -9.965 43.826 1.00 28.20 94 ALA B CA 1
ATOM 2395 C C . ALA B 1 98 ? -7.207 -10.139 44.345 1.00 28.76 94 ALA B C 1
ATOM 2396 O O . ALA B 1 98 ? -7.913 -11.026 43.893 1.00 28.47 94 ALA B O 1
ATOM 2398 N N . GLN B 1 99 ? -7.634 -9.253 45.248 1.00 29.63 95 GLN B N 1
ATOM 2399 C CA . GLN B 1 99 ? -9.001 -9.253 45.766 1.00 31.14 95 GLN B CA 1
ATOM 2400 C C . GLN B 1 99 ? -10.071 -9.127 44.642 1.00 30.37 95 GLN B C 1
ATOM 2401 O O . GLN B 1 99 ? -11.119 -9.820 44.686 1.00 30.05 95 GLN B O 1
ATOM 2407 N N . LYS B 1 100 ? -9.788 -8.277 43.639 1.00 29.57 96 LYS B N 1
ATOM 2408 C CA . LYS B 1 100 ? -10.699 -8.084 42.480 1.00 30.34 96 LYS B CA 1
ATOM 2409 C C . LYS B 1 100 ? -10.725 -9.304 41.586 1.00 29.38 96 LYS B C 1
ATOM 2410 O O . LYS B 1 100 ? -11.774 -9.718 41.082 1.00 30.03 96 LYS B O 1
ATOM 2416 N N . THR B 1 101 ? -9.553 -9.850 41.344 1.00 28.57 97 THR B N 1
ATOM 2417 C CA . THR B 1 101 ? -9.400 -11.073 40.594 1.00 28.86 97 THR B CA 1
ATOM 2418 C C . THR B 1 101 ? -10.197 -12.234 41.255 1.00 28.39 97 THR B C 1
ATOM 2419 O O . THR B 1 101 ? -10.896 -13.001 40.583 1.00 27.65 97 THR B O 1
ATOM 2423 N N . SER B 1 102 ? -10.114 -12.333 42.577 1.00 28.61 98 SER B N 1
ATOM 2424 C CA . SER B 1 102 ? -10.847 -13.365 43.308 1.00 28.50 98 SER B CA 1
ATOM 2425 C C . SER B 1 102 ? -12.381 -13.207 43.146 1.00 27.86 98 SER B C 1
ATOM 2426 O O . SER B 1 102 ? -13.056 -14.162 42.830 1.00 27.33 98 SER B O 1
ATOM 2429 N N . LYS B 1 103 ? -12.868 -12.001 43.410 1.00 27.85 99 LYS B N 1
ATOM 2430 C CA . LYS B 1 103 ? -14.241 -11.558 43.160 1.00 29.03 99 LYS B CA 1
ATOM 2431 C C . LYS B 1 103 ? -14.759 -11.828 41.741 1.00 28.13 99 LYS B C 1
ATOM 2432 O O . LYS B 1 103 ? -15.925 -12.184 41.585 1.00 27.85 99 LYS B O 1
ATOM 2438 N N . ARG B 1 104 ? -13.932 -11.643 40.709 1.00 28.02 100 ARG B N 1
ATOM 2439 C CA . ARG B 1 104 ? -14.348 -12.019 39.330 1.00 27.99 100 ARG B CA 1
ATOM 2440 C C . ARG B 1 104 ? -14.530 -13.514 39.175 1.00 28.91 100 ARG B C 1
ATOM 2441 O O . ARG B 1 104 ? -15.452 -13.935 38.503 1.00 27.98 100 ARG B O 1
ATOM 2449 N N . TYR B 1 105 ? -13.662 -14.313 39.806 1.00 28.64 101 TYR B N 1
ATOM 2450 C CA . TYR B 1 105 ? -13.789 -15.784 39.789 1.00 30.15 101 TYR B CA 1
ATOM 2451 C C . TYR B 1 105 ? -15.024 -16.267 40.528 1.00 31.27 101 TYR B C 1
ATOM 2452 O O . TYR B 1 105 ? -15.741 -17.158 40.045 1.00 31.32 101 TYR B O 1
ATOM 2461 N N . GLU B 1 106 ? -15.266 -15.692 41.702 1.00 33.05 102 GLU B N 1
ATOM 2462 C CA . GLU B 1 106 ? -16.441 -16.053 42.516 1.00 35.15 102 GLU B CA 1
ATOM 2463 C C . GLU B 1 106 ? -17.753 -15.721 41.804 1.00 35.30 102 GLU B C 1
ATOM 2464 O O . GLU B 1 106 ? -18.747 -16.417 41.984 1.00 35.61 102 GLU B O 1
ATOM 2470 N N . LEU B 1 107 ? -17.735 -14.676 40.983 1.00 35.60 103 LEU B N 1
ATOM 2471 C CA . LEU B 1 107 ? -18.905 -14.249 40.214 1.00 36.52 103 LEU B CA 1
ATOM 2472 C C . LEU B 1 107 ? -19.388 -15.375 39.291 1.00 36.99 103 LEU B C 1
ATOM 2473 O O . LEU B 1 107 ? -20.602 -15.577 39.109 1.00 37.14 103 LEU B O 1
ATOM 2478 N N . VAL B 1 108 ? -18.429 -16.142 38.784 1.00 37.67 104 VAL B N 1
ATOM 2479 C CA . VAL B 1 108 ? -18.619 -17.123 37.713 1.00 39.11 104 VAL B CA 1
ATOM 2480 C C . VAL B 1 108 ? -18.503 -18.600 38.161 1.00 39.75 104 VAL B C 1
ATOM 2481 O O . VAL B 1 108 ? -18.961 -19.504 37.465 1.00 40.01 104 VAL B O 1
ATOM 2485 N N . ALA B 1 109 ? -17.898 -18.842 39.323 1.00 40.36 105 ALA B N 1
ATOM 2486 C CA . ALA B 1 109 ? -17.597 -20.196 39.785 1.00 41.40 105 ALA B CA 1
ATOM 2487 C C . ALA B 1 109 ? -18.830 -20.927 40.337 1.00 42.67 105 ALA B C 1
ATOM 2488 O O . ALA B 1 109 ? -19.688 -20.310 40.980 1.00 42.60 105 ALA B O 1
ATOM 2490 N N . ASP B 1 110 ? -18.911 -22.236 40.089 1.00 43.91 106 ASP B N 1
ATOM 2491 C CA . ASP B 1 110 ? -19.927 -23.052 40.765 1.00 45.48 106 ASP B CA 1
ATOM 2492 C C . ASP B 1 110 ? -19.496 -23.453 42.172 1.00 45.60 106 ASP B C 1
ATOM 2493 O O . ASP B 1 110 ? -18.323 -23.316 42.535 1.00 46.09 106 ASP B O 1
ATOM 2498 N N . GLN B 1 111 ? -20.459 -23.908 42.967 1.00 45.58 107 GLN B N 1
ATOM 2499 C CA . GLN B 1 111 ? -20.283 -24.078 44.401 1.00 46.01 107 GLN B CA 1
ATOM 2500 C C . GLN B 1 111 ? -19.113 -24.965 44.781 1.00 45.60 107 GLN B C 1
ATOM 2501 O O . GLN B 1 111 ? -18.448 -24.696 45.777 1.00 46.28 107 GLN B O 1
ATOM 2507 N N . GLN B 1 112 ? -18.860 -26.015 44.000 1.00 44.88 108 GLN B N 1
ATOM 2508 C CA . GLN B 1 112 ? -17.796 -26.963 44.331 1.00 45.04 108 GLN B CA 1
ATOM 2509 C C . GLN B 1 112 ? -16.419 -26.312 44.268 1.00 44.38 108 GLN B C 1
ATOM 2510 O O . GLN B 1 112 ? -15.487 -26.735 44.970 1.00 44.82 108 GLN B O 1
ATOM 2516 N N . ASP B 1 113 ? -16.316 -25.265 43.444 1.00 42.88 109 ASP B N 1
ATOM 2517 C CA . ASP B 1 113 ? -15.079 -24.528 43.265 1.00 41.82 109 ASP B CA 1
ATOM 2518 C C . ASP B 1 113 ? -14.878 -23.457 44.332 1.00 39.94 109 ASP B C 1
ATOM 2519 O O . ASP B 1 113 ? -13.774 -22.973 44.489 1.00 38.58 109 ASP B O 1
ATOM 2524 N N . LEU B 1 114 ? -15.954 -23.067 45.031 1.00 38.59 110 LEU B N 1
ATOM 2525 C CA . LEU B 1 114 ? -15.863 -22.047 46.082 1.00 37.38 110 LEU B CA 1
ATOM 2526 C C . LEU B 1 114 ? -15.653 -22.773 47.398 1.00 36.83 110 LEU B C 1
ATOM 2527 O O . LEU B 1 114 ? -16.498 -22.700 48.323 1.00 36.93 110 LEU B O 1
ATOM 2532 N N . VAL B 1 115 ? -14.549 -23.519 47.447 1.00 34.75 111 VAL B N 1
ATOM 2533 C CA . VAL B 1 115 ? -14.152 -24.323 48.607 1.00 33.81 111 VAL B CA 1
ATOM 2534 C C . VAL B 1 115 ? -12.689 -23.934 48.887 1.00 33.37 111 VAL B C 1
ATOM 2535 O O . VAL B 1 115 ? -11.924 -23.645 47.953 1.00 33.68 111 VAL B O 1
ATOM 2539 N N . VAL B 1 116 ? -12.325 -23.867 50.157 1.00 34.60 112 VAL B N 1
ATOM 2540 C CA . VAL B 1 116 ? -10.975 -23.443 50.563 1.00 35.40 112 VAL B CA 1
ATOM 2541 C C . VAL B 1 116 ? -10.358 -24.487 51.491 1.00 35.95 112 VAL B C 1
ATOM 2542 O O . VAL B 1 116 ? -11.061 -25.285 52.042 1.00 37.25 112 VAL B O 1
ATOM 2546 N N . PHE B 1 117 ? -9.036 -24.495 51.623 1.00 37.57 113 PHE B N 1
ATOM 2547 C CA . PHE B 1 117 ? -8.337 -25.357 52.583 1.00 37.26 113 PHE B CA 1
ATOM 2548 C C . PHE B 1 117 ? -8.334 -24.686 53.958 1.00 38.46 113 PHE B C 1
ATOM 2549 O O . PHE B 1 117 ? -8.602 -23.475 54.067 1.00 38.12 113 PHE B O 1
ATOM 2557 N N . GLU B 1 118 ? -8.066 -25.483 54.993 1.00 40.11 114 GLU B N 1
ATOM 2558 C CA . GLU B 1 118 ? -7.791 -24.998 56.361 1.00 42.22 114 GLU B CA 1
ATOM 2559 C C . GLU B 1 118 ? -6.478 -25.628 56.850 1.00 42.51 114 GLU B C 1
ATOM 2560 O O . GLU B 1 118 ? -6.021 -26.593 56.260 1.00 43.06 114 GLU B O 1
ATOM 2566 N N . ASP B 1 119 ? -5.845 -25.116 57.908 1.00 43.37 115 ASP B N 1
ATOM 2567 C CA . ASP B 1 119 ? -4.493 -25.647 58.205 1.00 43.03 115 ASP B CA 1
ATOM 2568 C C . ASP B 1 119 ? -4.495 -27.086 58.732 1.00 42.60 115 ASP B C 1
ATOM 2569 O O . ASP B 1 119 ? -3.467 -27.771 58.652 1.00 42.45 115 ASP B O 1
ATOM 2574 N N . LYS B 1 120 ? -5.661 -27.571 59.172 1.00 41.63 116 LYS B N 1
ATOM 2575 C CA . LYS B 1 120 ? -5.819 -28.997 59.471 1.00 41.71 116 LYS B CA 1
ATOM 2576 C C . LYS B 1 120 ? -5.678 -29.922 58.244 1.00 41.29 116 LYS B C 1
ATOM 2577 O O . LYS B 1 120 ? -5.541 -31.142 58.395 1.00 41.13 116 LYS B O 1
ATOM 2583 N N . ASP B 1 121 ? -5.681 -29.336 57.042 1.00 41.42 117 ASP B N 1
ATOM 2584 C CA . ASP B 1 121 ? -5.387 -30.074 55.796 1.00 41.63 117 ASP B CA 1
ATOM 2585 C C . ASP B 1 121 ? -3.893 -30.164 55.507 1.00 42.06 117 ASP B C 1
ATOM 2586 O O . ASP B 1 121 ? -3.484 -30.816 54.549 1.00 42.38 117 ASP B O 1
ATOM 2591 N N . MET B 1 122 ? -3.099 -29.484 56.333 1.00 43.22 118 MET B N 1
ATOM 2592 C CA . MET B 1 122 ? -1.637 -29.597 56.350 1.00 43.17 118 MET B CA 1
ATOM 2593 C C . MET B 1 122 ? -1.217 -30.771 57.217 1.00 43.18 118 MET B C 1
ATOM 2594 O O . MET B 1 122 ? -1.853 -31.063 58.241 1.00 43.07 118 MET B O 1
ATOM 2599 N N . LYS B 1 123 ? -0.135 -31.441 56.819 1.00 42.85 119 LYS B N 1
ATOM 2600 C CA . LYS B 1 123 ? 0.549 -32.401 57.676 1.00 41.89 119 LYS B CA 1
ATOM 2601 C C . LYS B 1 123 ? 0.984 -31.732 58.998 1.00 40.64 119 LYS B C 1
ATOM 2602 O O . LYS B 1 123 ? 1.118 -30.509 59.057 1.00 40.28 119 LYS B O 1
ATOM 2608 N N . PRO B 1 124 ? 1.230 -32.534 60.059 1.00 39.71 120 PRO B N 1
ATOM 2609 C CA . PRO B 1 124 ? 1.542 -31.953 61.376 1.00 38.76 120 PRO B CA 1
ATOM 2610 C C . PRO B 1 124 ? 2.801 -31.072 61.391 1.00 37.26 120 PRO B C 1
ATOM 2611 O O . PRO B 1 124 ? 2.910 -30.152 62.204 1.00 36.81 120 PRO B O 1
ATOM 2615 N N . ILE B 1 125 ? 3.727 -31.348 60.484 1.00 36.34 121 ILE B N 1
ATOM 2616 C CA . ILE B 1 125 ? 4.992 -30.634 60.448 1.00 35.68 121 ILE B CA 1
ATOM 2617 C C . ILE B 1 125 ? 4.816 -29.233 59.861 1.00 35.18 121 ILE B C 1
ATOM 2618 O O . ILE B 1 125 ? 5.365 -28.263 60.394 1.00 34.49 121 ILE B O 1
ATOM 2623 N N . GLY B 1 126 ? 4.039 -29.142 58.778 1.00 34.43 122 GLY B N 1
ATOM 2624 C CA . GLY B 1 126 ? 3.761 -27.883 58.102 1.00 34.60 122 GLY B CA 1
ATOM 2625 C C . GLY B 1 126 ? 2.839 -27.028 58.924 1.00 33.82 122 GLY B C 1
ATOM 2626 O O . GLY B 1 126 ? 3.020 -25.833 59.005 1.00 34.09 122 GLY B O 1
ATOM 2627 N N . ARG B 1 127 ? 1.886 -27.661 59.591 1.00 34.15 123 ARG B N 1
ATOM 2628 C CA . ARG B 1 127 ? 0.939 -26.941 60.441 1.00 34.30 123 ARG B CA 1
ATOM 2629 C C . ARG B 1 127 ? 1.592 -26.293 61.684 1.00 33.88 123 ARG B C 1
ATOM 2630 O O . ARG B 1 127 ? 1.292 -25.150 61.979 1.00 35.35 123 ARG B O 1
ATOM 2638 N N . ALA B 1 128 ? 2.449 -27.030 62.412 1.00 33.26 124 ALA B N 1
ATOM 2639 C CA . ALA B 1 128 ?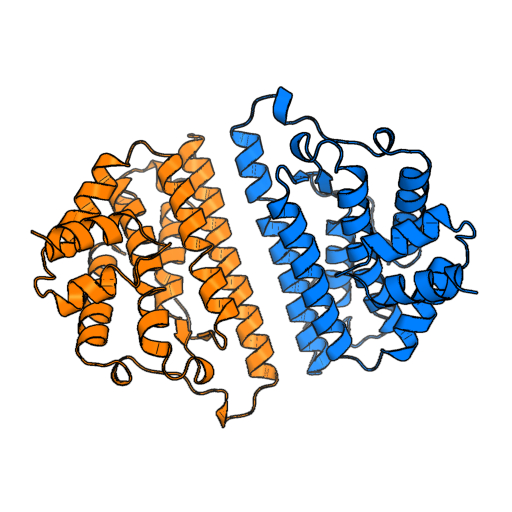 3.296 -26.479 63.483 1.00 31.97 124 ALA B CA 1
ATOM 2640 C C . ALA B 1 128 ? 4.123 -25.273 63.000 1.00 31.63 124 ALA B C 1
ATOM 2641 O O . ALA B 1 128 ? 4.207 -24.255 63.674 1.00 31.38 124 ALA B O 1
ATOM 2643 N N . LEU B 1 129 ? 4.704 -25.402 61.811 1.00 31.67 125 LEU B N 1
ATOM 2644 C CA . LEU B 1 129 ? 5.490 -24.347 61.159 1.00 32.54 125 LEU B CA 1
ATOM 2645 C C . LEU B 1 129 ? 4.639 -23.145 60.756 1.00 33.25 125 LEU B C 1
ATOM 2646 O O . LEU B 1 129 ? 5.042 -21.983 60.949 1.00 33.52 125 LEU B O 1
ATOM 2651 N N . HIS B 1 130 ? 3.464 -23.420 60.190 1.00 33.43 126 HIS B N 1
ATOM 2652 C CA . HIS B 1 130 ? 2.498 -22.375 59.863 1.00 34.18 126 HIS B CA 1
ATOM 2653 C C . HIS B 1 130 ? 2.192 -21.543 61.106 1.00 33.36 126 HIS B C 1
ATOM 2654 O O . HIS B 1 130 ? 2.291 -20.334 61.080 1.00 32.91 126 HIS B O 1
ATOM 2661 N N . ARG B 1 131 ? 1.876 -22.216 62.208 1.00 34.56 127 ARG B N 1
ATOM 2662 C CA . ARG B 1 131 ? 1.509 -21.542 63.440 1.00 35.15 127 ARG B CA 1
ATOM 2663 C C . ARG B 1 131 ? 2.695 -20.811 64.086 1.00 34.85 127 ARG B C 1
ATOM 2664 O O . ARG B 1 131 ? 2.498 -19.797 64.717 1.00 34.50 127 ARG B O 1
ATOM 2672 N N . ARG B 1 132 ? 3.915 -21.322 63.901 1.00 35.05 128 ARG B N 1
ATOM 2673 C CA . ARG B 1 132 ? 5.147 -20.690 64.435 1.00 35.98 128 ARG B CA 1
ATOM 2674 C C . ARG B 1 132 ? 5.410 -19.377 63.700 1.00 35.88 128 ARG B C 1
ATOM 2675 O O . ARG B 1 132 ? 5.650 -18.318 64.308 1.00 34.45 128 ARG B O 1
ATOM 2683 N N . LEU B 1 133 ? 5.355 -19.461 62.372 1.00 35.77 129 LEU B N 1
ATOM 2684 C CA . LEU B 1 133 ? 5.537 -18.311 61.517 1.00 37.13 129 LEU B CA 1
ATOM 2685 C C . LEU B 1 133 ? 4.463 -17.226 61.777 1.00 37.34 129 LEU B C 1
ATOM 2686 O O . LEU B 1 133 ? 4.770 -16.041 61.813 1.00 37.40 129 LEU B O 1
ATOM 2691 N N . ASN B 1 134 ? 3.212 -17.634 61.963 1.00 38.61 130 ASN B N 1
ATOM 2692 C CA . ASN B 1 134 ? 2.156 -16.671 62.235 1.00 39.43 130 ASN B CA 1
ATOM 2693 C C . ASN B 1 134 ? 2.360 -16.010 63.608 1.00 39.44 130 ASN B C 1
ATOM 2694 O O . ASN B 1 134 ? 2.232 -14.799 63.709 1.00 38.99 130 ASN B O 1
ATOM 2699 N N . ASP B 1 135 ? 2.702 -16.805 64.639 1.00 40.38 131 ASP B N 1
ATOM 2700 C CA . ASP B 1 135 ? 2.966 -16.314 66.042 1.00 40.57 131 ASP B CA 1
ATOM 2701 C C . ASP B 1 135 ? 4.133 -15.328 66.125 1.00 40.12 131 ASP B C 1
ATOM 2702 O O . ASP B 1 135 ? 4.030 -14.272 66.743 1.00 39.84 131 ASP B O 1
ATOM 2707 N N . LEU B 1 136 ? 5.238 -15.695 65.483 1.00 40.32 132 LEU B N 1
ATOM 2708 C CA . LEU B 1 136 ? 6.387 -14.828 65.232 1.00 40.22 132 LEU B CA 1
ATOM 2709 C C . LEU B 1 136 ? 6.031 -13.399 64.792 1.00 40.10 132 LEU B C 1
ATOM 2710 O O . LEU B 1 136 ? 6.584 -12.439 65.316 1.00 39.71 132 LEU B O 1
ATOM 2715 N N . VAL B 1 137 ? 5.125 -13.244 63.830 1.00 40.05 133 VAL B N 1
ATOM 2716 C CA . VAL B 1 137 ? 4.725 -11.881 63.421 1.00 40.35 133 VAL B CA 1
ATOM 2717 C C . VAL B 1 137 ? 3.689 -11.196 64.335 1.00 41.07 133 VAL B C 1
ATOM 2718 O O . VAL B 1 137 ? 3.816 -10.007 64.604 1.00 40.72 133 VAL B O 1
ATOM 2722 N N . SER B 1 138 ? 2.700 -11.935 64.823 1.00 42.23 134 SER B N 1
ATOM 2723 C CA . SER B 1 138 ? 1.736 -11.353 65.756 1.00 43.81 134 SER B CA 1
ATOM 2724 C C . SER B 1 138 ? 2.431 -10.842 67.009 1.00 44.38 134 SER B C 1
ATOM 2725 O O . SER B 1 138 ? 1.983 -9.869 67.601 1.00 44.36 134 SER B O 1
ATOM 2728 N N . ARG B 1 139 ? 3.559 -11.464 67.367 1.00 45.43 135 ARG B N 1
ATOM 2729 C CA . ARG B 1 139 ? 4.426 -11.004 68.467 1.00 46.38 135 ARG B CA 1
ATOM 2730 C C . ARG B 1 139 ? 5.019 -9.603 68.279 1.00 46.59 135 ARG B C 1
ATOM 2731 O O . ARG B 1 139 ? 5.487 -8.999 69.245 1.00 46.44 135 ARG B O 1
ATOM 2739 N N . ARG B 1 140 ? 5.011 -9.113 67.040 1.00 46.76 136 ARG B N 1
ATOM 2740 C CA . ARG B 1 140 ? 5.646 -7.849 66.661 1.00 47.12 136 ARG B CA 1
ATOM 2741 C C . ARG B 1 140 ? 4.601 -6.783 66.389 1.00 47.75 136 ARG B C 1
ATOM 2742 O O . ARG B 1 140 ? 4.863 -5.590 66.532 1.00 47.67 136 ARG B O 1
ATOM 2750 N N . GLN B 1 141 ? 3.420 -7.223 65.962 1.00 48.62 137 GLN B N 1
ATOM 2751 C CA . GLN B 1 141 ? 2.383 -6.320 65.464 1.00 49.21 137 GLN B CA 1
ATOM 2752 C C . GLN B 1 141 ? 1.452 -5.846 66.578 1.00 49.60 137 GLN B C 1
ATOM 2753 O O . GLN B 1 141 ? 0.398 -6.444 66.810 1.00 49.66 137 GLN B O 1
ATOM 2759 N N . LYS B 1 142 ? 1.862 -4.781 67.273 1.00 50.28 138 LYS B N 1
ATOM 2760 C CA . LYS B 1 142 ? 1.002 -4.088 68.240 1.00 50.56 138 LYS B CA 1
ATOM 2761 C C . LYS B 1 142 ? -0.082 -3.304 67.493 1.00 50.91 138 LYS B C 1
ATOM 2762 O O . LYS B 1 142 ? 0.027 -3.060 66.280 1.00 51.26 138 LYS B O 1
ATOM 2768 N N . LYS B 1 149 ? -11.335 -6.369 58.754 1.00 54.11 145 LYS B N 1
ATOM 2769 C CA . LYS B 1 149 ? -11.831 -6.619 57.411 1.00 54.01 145 LYS B CA 1
ATOM 2770 C C . LYS B 1 149 ? -12.447 -8.017 57.275 1.00 53.80 145 LYS B C 1
ATOM 2771 O O . LYS B 1 149 ? -13.031 -8.544 58.234 1.00 54.08 145 LYS B O 1
ATOM 2777 N N . THR B 1 150 ? -12.324 -8.606 56.084 1.00 52.62 146 THR B N 1
ATOM 2778 C CA . THR B 1 150 ? -13.091 -9.803 55.716 1.00 51.73 146 THR B CA 1
ATOM 2779 C C . THR B 1 150 ? -12.299 -10.798 54.864 1.00 50.15 146 THR B C 1
ATOM 2780 O O . THR B 1 150 ? -11.588 -10.395 53.930 1.00 50.77 146 THR B O 1
ATOM 2784 N N . ALA B 1 151 ? -12.450 -12.088 55.174 1.00 48.07 147 ALA B N 1
ATOM 2785 C CA . ALA B 1 151 ? -11.753 -13.163 54.450 1.00 45.91 147 ALA B CA 1
ATOM 2786 C C . ALA B 1 151 ? -12.077 -13.156 52.952 1.00 44.12 147 ALA B C 1
ATOM 2787 O O . ALA B 1 151 ? -13.110 -12.628 52.536 1.00 43.72 147 ALA B O 1
ATOM 2789 N N . TRP B 1 152 ? -11.162 -13.735 52.165 1.00 41.91 148 TRP B N 1
ATOM 2790 C CA . TRP B 1 152 ? -11.250 -13.843 50.712 1.00 39.08 148 TRP B CA 1
ATOM 2791 C C . TRP B 1 152 ? -10.231 -14.898 50.299 1.00 37.69 148 TRP B C 1
ATOM 2792 O O . TRP B 1 152 ? -9.327 -15.222 51.083 1.00 37.39 148 TRP B O 1
ATOM 2803 N N . ALA B 1 153 ? -10.402 -15.479 49.114 1.00 35.46 149 ALA B N 1
ATOM 2804 C CA . ALA B 1 153 ? -9.550 -16.588 48.690 1.00 33.84 149 ALA B CA 1
ATOM 2805 C C . ALA B 1 153 ? -8.701 -16.283 47.480 1.00 33.03 149 ALA B C 1
ATOM 2806 O O . ALA B 1 153 ? -9.090 -15.495 46.607 1.00 33.96 149 ALA B O 1
ATOM 2808 N N . LEU B 1 154 ? -7.520 -16.903 47.452 1.00 32.12 150 LEU B N 1
ATOM 2809 C CA . LEU B 1 154 ? -6.707 -16.992 46.256 1.00 31.12 150 LEU B CA 1
ATOM 2810 C C . LEU B 1 154 ? -7.089 -18.309 45.599 1.00 30.36 150 LEU B C 1
ATOM 2811 O O . LEU B 1 154 ? -7.018 -19.388 46.216 1.00 30.95 150 LEU B O 1
ATOM 2816 N N . TYR B 1 155 ? -7.537 -18.245 44.356 1.00 30.71 151 TYR B N 1
ATOM 2817 C CA . TYR B 1 155 ? -8.089 -19.452 43.751 1.00 31.55 151 TYR B CA 1
ATOM 2818 C C . TYR B 1 155 ? -7.128 -20.147 42.824 1.00 32.01 151 TYR B C 1
ATOM 2819 O O . TYR B 1 155 ? -7.292 -21.327 42.522 1.00 33.38 151 TYR B O 1
ATOM 2828 N N . ASP B 1 156 ? -6.102 -19.437 42.383 1.00 33.94 152 ASP B N 1
ATOM 2829 C CA . ASP B 1 156 ? -5.093 -20.123 41.595 1.00 35.28 152 ASP B CA 1
ATOM 2830 C C . ASP B 1 156 ? -3.650 -19.805 41.975 1.00 34.93 152 ASP B C 1
ATOM 2831 O O . ASP B 1 156 ? -3.376 -18.799 42.640 1.00 35.07 152 ASP B O 1
ATOM 2836 N N . GLY B 1 157 ? -2.767 -20.732 41.593 1.00 34.81 153 GLY B N 1
ATOM 2837 C CA . GLY B 1 157 ? -1.352 -20.694 41.921 1.00 34.12 153 GLY B CA 1
ATOM 2838 C C . GLY B 1 157 ? -0.723 -19.427 41.407 1.00 34.02 153 GLY B C 1
ATOM 2839 O O . GLY B 1 157 ? 0.015 -18.775 42.136 1.00 34.30 153 GLY B O 1
ATOM 2840 N N . LYS B 1 158 ? -1.051 -19.041 40.172 1.00 32.93 154 LYS B N 1
ATOM 2841 C CA . LYS B 1 158 ? -0.476 -17.828 39.559 1.00 33.59 154 LYS B CA 1
ATOM 2842 C C . LYS B 1 158 ? -0.702 -16.517 40.337 1.00 32.57 154 LYS B C 1
ATOM 2843 O O . LYS B 1 158 ? 0.171 -15.649 40.376 1.00 33.23 154 LYS B O 1
ATOM 2849 N N . SER B 1 159 ? -1.864 -16.367 40.963 1.00 32.25 155 SER B N 1
ATOM 2850 C CA . SER B 1 159 ? -2.165 -15.186 41.763 1.00 31.30 155 SER B CA 1
ATOM 2851 C C . SER B 1 159 ? -1.314 -15.194 43.051 1.00 31.32 155 SER B C 1
ATOM 2852 O O . SER B 1 159 ? -0.815 -14.147 43.489 1.00 31.64 155 SER B O 1
ATOM 2855 N N . LEU B 1 160 ? -1.179 -16.366 43.657 1.00 31.22 156 LEU B N 1
ATOM 2856 C CA . LEU B 1 160 ? -0.353 -16.553 44.877 1.00 32.13 156 LEU B CA 1
ATOM 2857 C C . LEU B 1 160 ? 1.119 -16.275 44.583 1.00 32.96 156 LEU B C 1
ATOM 2858 O O . LEU B 1 160 ? 1.750 -15.548 45.346 1.00 33.70 156 LEU B O 1
ATOM 2863 N N . GLU B 1 161 ? 1.657 -16.837 43.489 1.00 34.53 157 GLU B N 1
ATOM 2864 C CA . GLU B 1 161 ? 3.066 -16.599 43.109 1.00 35.11 157 GLU B CA 1
ATOM 2865 C C . GLU B 1 161 ? 3.349 -15.120 42.869 1.00 34.92 157 GLU B C 1
ATOM 2866 O O . GLU B 1 161 ? 4.389 -14.612 43.271 1.00 35.03 157 GLU B O 1
ATOM 2872 N N . LYS B 1 162 ? 2.384 -14.415 42.277 1.00 34.42 158 LYS B N 1
ATOM 2873 C CA . LYS B 1 162 ? 2.468 -12.974 42.088 1.00 33.46 158 LYS B CA 1
ATOM 2874 C C . LYS B 1 162 ? 2.596 -12.233 43.424 1.00 34.25 158 LYS B C 1
ATOM 2875 O O . LYS B 1 162 ? 3.436 -11.350 43.567 1.00 34.80 158 LYS B O 1
ATOM 2881 N N . ILE B 1 163 ? 1.755 -12.566 44.390 1.00 33.21 159 ILE B N 1
ATOM 2882 C CA . ILE B 1 163 ? 1.850 -11.940 45.701 1.00 33.88 159 ILE B CA 1
ATOM 2883 C C . ILE B 1 163 ? 3.205 -12.272 46.368 1.00 33.76 159 ILE B C 1
ATOM 2884 O O . ILE B 1 163 ? 3.873 -11.374 46.863 1.00 35.78 159 ILE B O 1
ATOM 2889 N N . VAL B 1 164 ? 3.586 -13.540 46.363 1.00 33.33 160 VAL B N 1
ATOM 2890 C CA . VAL B 1 164 ? 4.858 -14.005 47.021 1.00 34.42 160 VAL B CA 1
ATOM 2891 C C . VAL B 1 164 ? 6.075 -13.317 46.396 1.00 33.40 160 VAL B C 1
ATOM 2892 O O . VAL B 1 164 ? 6.924 -12.721 47.123 1.00 33.70 160 VAL B O 1
ATOM 2896 N N . ASP B 1 165 ? 6.170 -13.401 45.060 1.00 32.67 161 ASP B N 1
ATOM 2897 C CA A ASP B 1 165 ? 7.308 -12.843 44.318 0.60 33.14 161 ASP B CA 1
ATOM 2898 C CA B ASP B 1 165 ? 7.300 -12.850 44.305 0.40 32.84 161 ASP B CA 1
ATOM 2899 C C . ASP B 1 165 ? 7.377 -11.340 44.422 1.00 32.60 161 ASP B C 1
ATOM 2900 O O . ASP B 1 165 ? 8.468 -10.777 44.570 1.00 33.88 161 ASP B O 1
ATOM 2909 N N . GLN B 1 166 ? 6.229 -10.675 44.335 1.00 32.07 162 GLN B N 1
ATOM 2910 C CA . GLN B 1 166 ? 6.228 -9.212 44.326 1.00 32.04 162 GLN B CA 1
ATOM 2911 C C . GLN B 1 166 ? 6.498 -8.665 45.720 1.00 31.80 162 GLN B C 1
ATOM 2912 O O . GLN B 1 166 ? 7.219 -7.689 45.848 1.00 31.80 162 GLN B O 1
ATOM 2918 N N . VAL B 1 167 ? 5.924 -9.289 46.746 1.00 31.37 163 VAL B N 1
ATOM 2919 C CA . VAL B 1 167 ? 6.216 -8.874 48.119 1.00 32.95 163 VAL B CA 1
ATOM 2920 C C . VAL B 1 167 ? 7.697 -9.101 48.473 1.00 33.10 163 VAL B C 1
ATOM 2921 O O . VAL B 1 167 ? 8.274 -8.297 49.180 1.00 35.35 163 VAL B O 1
ATOM 2925 N N . ALA B 1 168 ? 8.297 -10.184 47.988 1.00 34.40 164 ALA B N 1
ATOM 2926 C CA . ALA B 1 168 ? 9.749 -10.447 48.162 1.00 34.20 164 ALA B CA 1
ATOM 2927 C C . ALA B 1 168 ? 10.604 -9.326 47.540 1.00 34.88 164 ALA B C 1
ATOM 2928 O O . ALA B 1 168 ? 11.546 -8.798 48.148 1.00 33.87 164 ALA B O 1
ATOM 2930 N N . ARG B 1 169 ? 10.264 -9.006 46.300 1.00 35.34 165 ARG B N 1
ATOM 2931 C CA . ARG B 1 169 ? 10.811 -7.881 45.583 1.00 35.42 165 ARG B CA 1
ATOM 2932 C C . ARG B 1 169 ? 10.642 -6.580 46.362 1.00 34.63 165 ARG B C 1
ATOM 2933 O O . ARG B 1 169 ? 11.594 -5.826 46.500 1.00 34.35 165 ARG B O 1
ATOM 2941 N N . PHE B 1 170 ? 9.437 -6.303 46.867 1.00 34.03 166 PHE B N 1
ATOM 2942 C CA . PHE B 1 170 ? 9.198 -5.047 47.592 1.00 32.73 166 PHE B CA 1
ATOM 2943 C C . PHE B 1 170 ? 10.035 -4.973 48.864 1.00 33.61 166 PHE B C 1
ATOM 2944 O O . PHE B 1 170 ? 10.515 -3.902 49.205 1.00 32.28 166 PHE B O 1
ATOM 2952 N N . VAL B 1 171 ? 10.142 -6.099 49.571 1.00 33.84 167 VAL B N 1
ATOM 2953 C CA . VAL B 1 171 ? 10.925 -6.157 50.807 1.00 35.44 167 VAL B CA 1
ATOM 2954 C C . VAL B 1 171 ? 12.406 -6.100 50.488 1.00 34.84 167 VAL B C 1
ATOM 2955 O O . VAL B 1 171 ? 13.147 -5.516 51.262 1.00 36.11 167 VAL B O 1
ATOM 2959 N N . ASP B 1 172 ? 12.832 -6.659 49.347 1.00 35.48 168 ASP B N 1
ATOM 2960 C CA . ASP B 1 172 ? 14.207 -6.425 48.851 1.00 36.02 168 ASP B CA 1
ATOM 2961 C C . ASP B 1 172 ? 14.520 -4.935 48.845 1.00 36.01 168 ASP B C 1
ATOM 2962 O O . ASP B 1 172 ? 15.539 -4.529 49.394 1.00 36.31 168 ASP B O 1
ATOM 2967 N N . GLU B 1 173 ? 13.640 -4.119 48.262 1.00 35.76 169 GLU B N 1
ATOM 2968 C CA . GLU B 1 173 ? 13.922 -2.701 48.154 1.00 36.51 169 GLU B CA 1
ATOM 2969 C C . GLU B 1 173 ? 13.656 -1.892 49.430 1.00 36.72 169 GLU B C 1
ATOM 2970 O O . GLU B 1 173 ? 14.266 -0.855 49.632 1.00 36.88 169 GLU B O 1
ATOM 2976 N N . LEU B 1 174 ? 12.739 -2.377 50.273 1.00 35.67 170 LEU B N 1
ATOM 2977 C CA . LEU B 1 174 ? 12.535 -1.853 51.610 1.00 36.53 170 LEU B CA 1
ATOM 2978 C C . LEU B 1 174 ? 13.848 -2.035 52.425 1.00 37.04 170 LEU B C 1
ATOM 2979 O O . LEU B 1 174 ? 14.256 -1.137 53.158 1.00 36.88 170 LEU B O 1
ATOM 2984 N N . GLU B 1 175 ? 14.485 -3.200 52.275 1.00 37.52 171 GLU B N 1
ATOM 2985 C CA . GLU B 1 175 ? 15.764 -3.500 52.954 1.00 37.32 171 GLU B CA 1
ATOM 2986 C C . GLU B 1 175 ? 16.901 -2.671 52.358 1.00 38.21 171 GLU B C 1
ATOM 2987 O O . GLU B 1 175 ? 17.806 -2.251 53.083 1.00 38.36 171 GLU B O 1
ATOM 2993 N N . LYS B 1 176 ? 16.846 -2.415 51.047 1.00 38.27 172 LYS B N 1
ATOM 2994 C CA . LYS B 1 176 ? 17.890 -1.629 50.381 1.00 38.59 172 LYS B CA 1
ATOM 2995 C C . LYS B 1 176 ? 17.941 -0.155 50.844 1.00 38.35 172 LYS B C 1
ATOM 2996 O O . LYS B 1 176 ? 19.011 0.460 50.837 1.00 37.84 172 LYS B O 1
ATOM 3002 N N . ALA B 1 177 ? 16.791 0.404 51.234 1.00 37.36 173 ALA B N 1
ATOM 3003 C CA . ALA B 1 177 ? 16.702 1.832 51.567 1.00 37.03 173 ALA B CA 1
ATOM 3004 C C . ALA B 1 177 ? 17.205 2.176 52.978 1.00 37.14 173 ALA B C 1
ATOM 3005 O O . ALA B 1 177 ? 17.279 3.336 53.355 1.00 36.00 173 ALA B O 1
ATOM 3007 N N . PHE B 1 178 ? 17.490 1.153 53.776 1.00 37.55 174 PHE B N 1
ATOM 3008 C CA . PHE B 1 178 ? 17.866 1.368 55.163 1.00 37.26 174 PHE B CA 1
ATOM 3009 C C . PHE B 1 178 ? 19.158 0.602 55.474 1.00 38.00 174 PHE B C 1
ATOM 3010 O O . PHE B 1 178 ? 19.439 -0.401 54.829 1.00 37.17 174 PHE B O 1
ATOM 3018 N N . PRO B 1 179 ? 19.984 1.120 56.409 1.00 38.75 175 PRO B N 1
ATOM 3019 C CA . PRO B 1 179 ? 21.206 0.404 56.841 1.00 39.30 175 PRO B CA 1
ATOM 3020 C C . PRO B 1 179 ? 20.938 -0.753 57.804 1.00 39.25 175 PRO B C 1
ATOM 3021 O O . PRO B 1 179 ? 21.376 -0.678 58.960 1.00 40.62 175 PRO B O 1
ATOM 3025 N N . ILE B 1 180 ? 20.258 -1.812 57.350 1.00 38.44 176 ILE B N 1
ATOM 3026 C CA . ILE B 1 180 ? 19.737 -2.839 58.271 1.00 37.87 176 ILE B CA 1
ATOM 3027 C C . ILE B 1 180 ? 20.048 -4.316 57.935 1.00 38.49 176 ILE B C 1
ATOM 3028 O O . ILE B 1 180 ? 19.464 -5.261 58.545 1.00 38.18 176 ILE B O 1
ATOM 3033 N N . GLU B 1 181 ? 20.962 -4.524 56.985 1.00 39.03 177 GLU B N 1
ATOM 3034 C CA . GLU B 1 181 ? 21.247 -5.905 56.528 1.00 39.57 177 GLU B CA 1
ATOM 3035 C C . GLU B 1 181 ? 21.787 -6.859 57.643 1.00 39.44 177 GLU B C 1
ATOM 3036 O O . GLU B 1 181 ? 21.349 -8.015 57.740 1.00 39.76 177 GLU B O 1
ATOM 3042 N N . ALA B 1 182 ? 22.729 -6.372 58.499 1.00 39.35 178 ALA B N 1
ATOM 3043 C CA . ALA B 1 182 ? 23.373 -7.174 59.627 1.00 39.12 178 ALA B CA 1
ATOM 3044 C C . ALA B 1 182 ? 22.293 -7.528 60.623 1.00 39.02 178 ALA B C 1
ATOM 3045 O O . ALA B 1 182 ? 22.242 -8.671 61.186 1.00 38.98 178 ALA B O 1
ATOM 3047 N N . VAL B 1 183 ? 21.452 -6.458 60.928 1.00 38.86 179 VAL B N 1
ATOM 3048 C CA . VAL B 1 183 ? 20.253 -6.566 61.816 1.00 38.87 179 VAL B CA 1
ATOM 3049 C C . VAL B 1 183 ? 19.228 -7.581 61.307 1.00 38.50 179 VAL B C 1
ATOM 3050 O O . VAL B 1 183 ? 18.688 -8.308 62.110 1.00 38.70 179 VAL B O 1
ATOM 3054 N N . CYS B 1 184 ? 18.913 -7.626 59.985 1.00 38.73 180 CYS B N 1
ATOM 3055 C CA . CYS B 1 184 ? 17.974 -8.588 59.358 1.00 38.31 180 CYS B CA 1
ATOM 3056 C C . CYS B 1 184 ? 18.484 -10.027 59.468 1.00 38.95 180 CYS B C 1
ATOM 3057 O O . CYS B 1 184 ? 17.715 -10.933 59.794 1.00 38.17 180 CYS B O 1
ATOM 3060 N N . HIS B 1 185 ? 19.791 -10.234 59.241 1.00 39.18 181 HIS B N 1
ATOM 3061 C CA . HIS B 1 185 ? 20.375 -11.562 59.435 1.00 40.42 181 HIS B CA 1
ATOM 3062 C C . HIS B 1 185 ? 20.324 -12.076 60.875 1.00 39.79 181 HIS B C 1
ATOM 3063 O O . HIS B 1 185 ? 20.068 -13.284 61.096 1.00 39.86 181 HIS B O 1
ATOM 3070 N N . LYS B 1 186 ? 20.547 -11.143 61.840 1.00 39.75 182 LYS B N 1
ATOM 3071 C CA . LYS B 1 186 ? 20.435 -11.487 63.276 1.00 39.42 182 LYS B CA 1
ATOM 3072 C C . LYS B 1 186 ? 18.998 -11.915 63.657 1.00 38.33 182 LYS B C 1
ATOM 3073 O O . LYS B 1 186 ? 18.796 -12.938 64.360 1.00 38.20 182 LYS B O 1
ATOM 3079 N N . LEU B 1 187 ? 18.027 -11.098 63.231 1.00 36.71 183 LEU B N 1
ATOM 3080 C CA . LEU B 1 187 ? 16.597 -11.399 63.420 1.00 35.93 183 LEU B CA 1
ATOM 3081 C C . LEU B 1 187 ? 16.180 -12.750 62.826 1.00 36.05 183 LEU B C 1
ATOM 3082 O O . LEU B 1 187 ? 15.445 -13.527 63.458 1.00 34.96 183 LEU B O 1
ATOM 3087 N N . ALA B 1 188 ? 16.636 -13.012 61.600 1.00 36.49 184 ALA B N 1
ATOM 3088 C CA . ALA B 1 188 ? 16.308 -14.265 60.923 1.00 38.34 184 ALA B CA 1
ATOM 3089 C C . ALA B 1 188 ? 16.897 -15.451 61.695 1.00 39.31 184 ALA B C 1
ATOM 3090 O O . ALA B 1 188 ? 16.250 -16.480 61.818 1.00 39.45 184 ALA B O 1
ATOM 3092 N N . GLU B 1 189 ? 18.110 -15.286 62.235 1.00 40.65 185 GLU B N 1
ATOM 3093 C CA . GLU B 1 189 ? 18.767 -16.358 62.983 1.00 42.06 185 GLU B CA 1
ATOM 3094 C C . GLU B 1 189 ? 18.042 -16.680 64.281 1.00 42.54 185 GLU B C 1
ATOM 3095 O O . GLU B 1 189 ? 17.922 -17.848 64.638 1.00 43.12 185 GLU B O 1
ATOM 3101 N N . ILE B 1 190 ? 17.544 -15.654 64.973 1.00 42.82 186 ILE B N 1
ATOM 3102 C CA . ILE B 1 190 ? 16.777 -15.892 66.196 1.00 42.96 186 ILE B CA 1
ATOM 3103 C C . ILE B 1 190 ? 15.291 -16.244 66.005 1.00 42.61 186 ILE B C 1
ATOM 3104 O O . ILE B 1 190 ? 14.670 -16.799 66.917 1.00 42.47 186 ILE B O 1
ATOM 3109 N N . GLU B 1 191 ? 14.725 -15.980 64.826 1.00 42.24 187 GLU B N 1
ATOM 3110 C CA . GLU B 1 191 ? 13.420 -16.571 64.510 1.00 42.11 187 GLU B CA 1
ATOM 3111 C C . GLU B 1 191 ? 13.528 -18.095 64.445 1.00 42.17 187 GLU B C 1
ATOM 3112 O O . GLU B 1 191 ? 12.583 -18.806 64.779 1.00 42.93 187 GLU B O 1
ATOM 3118 N N . ILE B 1 192 ? 14.674 -18.582 63.986 1.00 41.92 188 ILE B N 1
ATOM 3119 C CA . ILE B 1 192 ? 14.883 -20.003 63.722 1.00 42.48 188 ILE B CA 1
ATOM 3120 C C . ILE B 1 192 ? 15.410 -20.809 64.930 1.00 43.03 188 ILE B C 1
ATOM 3121 O O . ILE B 1 192 ? 15.451 -22.042 64.897 1.00 42.70 188 ILE B O 1
ATOM 3126 N N . GLU B 1 193 ? 15.743 -20.115 66.017 1.00 43.24 189 GLU B N 1
ATOM 3127 C CA . GLU B 1 193 ? 16.297 -20.788 67.178 1.00 43.66 189 GLU B CA 1
ATOM 3128 C C . GLU B 1 193 ? 15.298 -21.768 67.831 1.00 44.05 189 GLU B C 1
ATOM 3129 O O . GLU B 1 193 ? 15.703 -22.822 68.340 1.00 43.40 189 GLU B O 1
ATOM 3135 N N . GLU B 1 194 ? 14.005 -21.426 67.765 1.00 44.38 190 GLU B N 1
ATOM 3136 C CA . GLU B 1 194 ? 12.890 -22.256 68.283 1.00 44.55 190 GLU B CA 1
ATOM 3137 C C . GLU B 1 194 ? 12.585 -23.528 67.448 1.00 44.15 190 GLU B C 1
ATOM 3138 O O . GLU B 1 194 ? 11.971 -24.484 67.950 1.00 44.25 190 GLU B O 1
ATOM 3144 N N . VAL B 1 195 ? 13.012 -23.531 66.185 1.00 43.64 191 VAL B N 1
ATOM 3145 C CA . VAL B 1 195 ? 12.877 -24.696 65.310 1.00 42.54 191 VAL B CA 1
ATOM 3146 C C . VAL B 1 195 ? 14.172 -25.539 65.305 1.00 42.34 191 VAL B C 1
ATOM 3147 O O . VAL B 1 195 ? 15.223 -25.096 64.821 1.00 41.28 191 VAL B O 1
ATOM 3151 N N . GLU B 1 196 ? 14.078 -26.743 65.886 1.00 42.39 192 GLU B N 1
ATOM 3152 C CA . GLU B 1 196 ? 15.245 -27.542 66.239 1.00 41.96 192 GLU B CA 1
ATOM 3153 C C . GLU B 1 196 ? 15.445 -2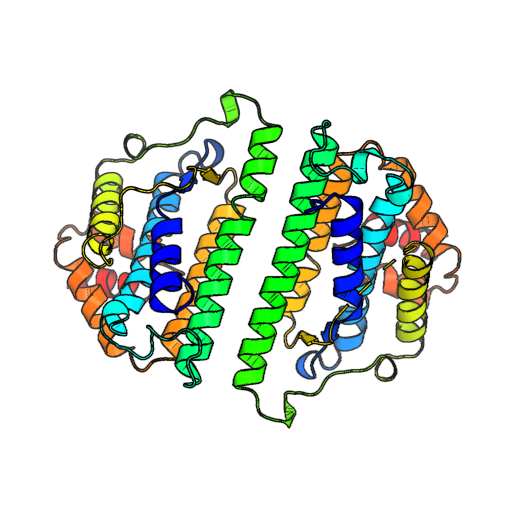8.758 65.360 1.00 42.17 192 GLU B C 1
ATOM 3154 O O . GLU B 1 196 ? 16.584 -29.253 65.219 1.00 42.23 192 GLU B O 1
ATOM 3160 N N . ASP B 1 197 ? 14.343 -29.261 64.805 1.00 41.24 193 ASP B N 1
ATOM 3161 C CA . ASP B 1 197 ? 14.365 -30.533 64.090 1.00 41.35 193 ASP B CA 1
ATOM 3162 C C . ASP B 1 197 ? 14.685 -30.405 62.608 1.00 41.44 193 ASP B C 1
ATOM 3163 O O . ASP B 1 197 ? 14.245 -29.459 61.933 1.00 41.09 193 ASP B O 1
ATOM 3168 N N . GLU B 1 198 ? 15.450 -31.371 62.109 1.00 41.28 194 GLU B N 1
ATOM 3169 C CA . GLU B 1 198 ? 15.953 -31.311 60.747 1.00 41.35 194 GLU B CA 1
ATOM 3170 C C . GLU B 1 198 ? 14.826 -31.320 59.709 1.00 41.24 194 GLU B C 1
ATOM 3171 O O . GLU B 1 198 ? 14.929 -30.633 58.712 1.00 40.58 194 GLU B O 1
ATOM 3177 N N . ALA B 1 199 ? 13.761 -32.088 59.946 1.00 41.07 195 ALA B N 1
ATOM 3178 C CA . ALA B 1 199 ? 12.694 -32.191 58.955 1.00 41.30 195 ALA B CA 1
ATOM 3179 C C . ALA B 1 199 ? 12.041 -30.810 58.716 1.00 40.96 195 ALA B C 1
ATOM 3180 O O . ALA B 1 199 ? 11.863 -30.403 57.572 1.00 41.05 195 ALA B O 1
ATOM 3182 N N . SER B 1 200 ? 11.764 -30.083 59.801 1.00 40.76 196 SER B N 1
ATOM 3183 C CA . SER B 1 200 ? 11.222 -28.722 59.761 1.00 40.85 196 SER B CA 1
ATOM 3184 C C . SER B 1 200 ? 12.176 -27.666 59.202 1.00 40.97 196 SER B C 1
ATOM 3185 O O . SER B 1 200 ? 11.747 -26.771 58.451 1.00 39.93 196 SER B O 1
ATOM 3188 N N . LEU B 1 201 ? 13.456 -27.758 59.581 1.00 41.21 197 LEU B N 1
ATOM 3189 C CA . LEU B 1 201 ? 14.474 -26.824 59.078 1.00 41.29 197 LEU B CA 1
ATOM 3190 C C . LEU B 1 201 ? 14.593 -26.975 57.556 1.00 42.09 197 LEU B C 1
ATOM 3191 O O . LEU B 1 201 ? 14.699 -25.977 56.818 1.00 42.10 197 LEU B O 1
ATOM 3196 N N . THR B 1 202 ? 14.526 -28.231 57.091 1.00 42.64 198 THR B N 1
ATOM 3197 C CA . THR B 1 202 ? 14.529 -28.559 55.653 1.00 42.95 198 THR B CA 1
ATOM 3198 C C . THR B 1 202 ? 13.353 -27.916 54.902 1.00 42.67 198 THR B C 1
ATOM 3199 O O . THR B 1 202 ? 13.544 -27.231 53.878 1.00 42.54 198 THR B O 1
ATOM 3203 N N . ILE B 1 203 ? 12.148 -28.124 55.420 1.00 42.74 199 ILE B N 1
ATOM 3204 C CA . ILE B 1 203 ? 10.939 -27.460 54.892 1.00 42.90 199 ILE B CA 1
ATOM 3205 C C . ILE B 1 203 ? 11.067 -25.930 54.737 1.00 43.24 199 ILE B C 1
ATOM 3206 O O . ILE B 1 203 ? 10.689 -25.383 53.699 1.00 42.64 199 ILE B O 1
ATOM 3211 N N . LEU B 1 204 ? 11.568 -25.239 55.771 1.00 43.24 200 LEU B N 1
ATOM 3212 C CA . LEU B 1 204 ? 11.814 -23.787 55.677 1.00 43.36 200 LEU B CA 1
ATOM 3213 C C . LEU B 1 204 ? 12.889 -23.422 54.647 1.00 43.70 200 LEU B C 1
ATOM 3214 O O . LEU B 1 204 ? 12.757 -22.412 53.935 1.00 43.85 200 LEU B O 1
ATOM 3219 N N . LYS B 1 205 ? 13.961 -24.211 54.605 1.00 43.34 201 LYS B N 1
ATOM 3220 C CA . LYS B 1 205 ? 15.024 -24.042 53.607 1.00 43.25 201 LYS B CA 1
ATOM 3221 C C . LYS B 1 205 ? 14.450 -24.108 52.200 1.00 42.53 201 LYS B C 1
ATOM 3222 O O . LYS B 1 205 ? 14.727 -23.227 51.394 1.00 43.30 201 LYS B O 1
ATOM 3228 N N A ASP B 1 206 ? 13.662 -25.152 51.916 0.60 42.21 202 ASP B N 1
ATOM 3229 N N B ASP B 1 206 ? 13.639 -25.128 51.934 0.40 42.08 202 ASP B N 1
ATOM 3230 C CA A ASP B 1 206 ? 12.942 -25.308 50.641 0.60 41.68 202 ASP B CA 1
ATOM 3231 C CA B ASP B 1 206 ? 12.978 -25.294 50.646 0.40 41.40 202 ASP B CA 1
ATOM 3232 C C A ASP B 1 206 ? 12.012 -24.121 50.385 0.60 41.29 202 ASP B C 1
ATOM 3233 C C B ASP B 1 206 ? 11.960 -24.180 50.350 0.40 41.13 202 ASP B C 1
ATOM 3234 O O A ASP B 1 206 ? 12.154 -23.432 49.378 0.60 40.97 202 ASP B O 1
ATOM 3235 O O B ASP B 1 206 ? 11.983 -23.600 49.266 0.40 40.89 202 ASP B O 1
ATOM 3244 N N . ALA B 1 207 ? 11.080 -23.886 51.311 1.00 40.83 203 ALA B N 1
ATOM 3245 C CA . ALA B 1 207 ? 9.999 -22.880 51.105 1.00 40.25 203 ALA B CA 1
ATOM 3246 C C . ALA B 1 207 ? 10.470 -21.415 51.099 1.00 39.81 203 ALA B C 1
ATOM 3247 O O . ALA B 1 207 ? 9.869 -20.558 50.440 1.00 38.51 203 ALA B O 1
ATOM 3249 N N . ALA B 1 208 ? 11.563 -21.129 51.806 1.00 39.53 204 ALA B N 1
ATOM 3250 C CA . ALA B 1 208 ? 12.098 -19.764 51.798 1.00 39.08 204 ALA B CA 1
ATOM 3251 C C . ALA B 1 208 ? 12.816 -19.488 50.484 1.00 39.32 204 ALA B C 1
ATOM 3252 O O . ALA B 1 208 ? 13.124 -18.345 50.159 1.00 40.38 204 ALA B O 1
ATOM 3254 N N . GLY B 1 209 ? 13.011 -20.545 49.700 1.00 40.09 205 GLY B N 1
ATOM 3255 C CA . GLY B 1 209 ? 13.505 -20.472 48.311 1.00 39.69 205 GLY B CA 1
ATOM 3256 C C . GLY B 1 209 ? 12.956 -19.366 47.437 1.00 39.93 205 GLY B C 1
ATOM 3257 O O . GLY B 1 209 ? 11.790 -19.396 46.999 1.00 40.34 205 GLY B O 1
ATOM 3258 N N . GLY B 1 210 ? 13.818 -18.387 47.170 1.00 39.38 206 GLY B N 1
ATOM 3259 C CA . GLY B 1 210 ? 13.516 -17.307 46.259 1.00 38.41 206 GLY B CA 1
ATOM 3260 C C . GLY B 1 210 ? 12.647 -16.234 46.877 1.00 37.71 206 GLY B C 1
ATOM 3261 O O . GLY B 1 210 ? 12.172 -15.348 46.176 1.00 37.07 206 GLY B O 1
ATOM 3262 N N . ILE B 1 211 ? 12.412 -16.321 48.186 1.00 36.47 207 ILE B N 1
ATOM 3263 C CA . ILE B 1 211 ? 11.610 -15.305 48.847 1.00 36.13 207 ILE B CA 1
ATOM 3264 C C . ILE B 1 211 ? 12.196 -14.669 50.111 1.00 35.11 207 ILE B C 1
ATOM 3265 O O . ILE B 1 211 ? 11.938 -13.505 50.390 1.00 34.13 207 ILE B O 1
ATOM 3270 N N . ASP B 1 212 ? 13.023 -15.432 50.821 1.00 35.41 208 ASP B N 1
ATOM 3271 C CA . ASP B 1 212 ? 13.595 -14.998 52.092 1.00 35.77 208 ASP B CA 1
ATOM 3272 C C . ASP B 1 212 ? 14.927 -15.731 52.237 1.00 35.95 208 ASP B C 1
ATOM 3273 O O . ASP B 1 212 ? 15.024 -16.752 52.924 1.00 34.95 208 ASP B O 1
ATOM 3278 N N . ALA B 1 213 ? 15.919 -15.197 51.545 1.00 36.52 209 ALA B N 1
ATOM 3279 C CA . ALA B 1 213 ? 17.288 -15.718 51.536 1.00 37.73 209 ALA B CA 1
ATOM 3280 C C . ALA B 1 213 ? 17.916 -15.766 52.933 1.00 37.92 209 ALA B C 1
ATOM 3281 O O . ALA B 1 213 ? 18.649 -16.698 53.242 1.00 39.03 209 ALA B O 1
ATOM 3283 N N . ALA B 1 214 ? 17.610 -14.772 53.763 1.00 38.66 210 ALA B N 1
ATOM 3284 C CA . ALA B 1 214 ? 18.068 -14.706 55.151 1.00 38.83 210 ALA B CA 1
ATOM 3285 C C . ALA B 1 214 ? 17.545 -15.879 56.002 1.00 39.12 210 ALA B C 1
ATOM 3286 O O . ALA B 1 214 ? 18.299 -16.479 56.767 1.00 38.86 210 ALA B O 1
ATOM 3288 N N . MET B 1 215 ? 16.268 -16.228 55.856 1.00 38.76 211 MET B N 1
ATOM 3289 C CA . MET B 1 215 ? 15.712 -17.377 56.569 1.00 39.16 211 MET B CA 1
ATOM 3290 C C . MET B 1 215 ? 16.250 -18.697 56.035 1.00 38.96 211 MET B C 1
ATOM 3291 O O . MET B 1 215 ? 16.550 -19.606 56.810 1.00 39.20 211 MET B O 1
ATOM 3296 N N . SER B 1 216 ? 16.377 -18.786 54.713 1.00 38.45 212 SER B N 1
ATOM 3297 C CA . SER B 1 216 ? 16.851 -19.981 54.031 1.00 38.42 212 SER B CA 1
ATOM 3298 C C . SER B 1 216 ? 18.260 -20.348 54.521 1.00 38.45 212 SER B C 1
ATOM 3299 O O . SER B 1 216 ? 18.551 -21.522 54.819 1.00 38.40 212 SER B O 1
ATOM 3302 N N . ASP B 1 217 ? 19.099 -19.317 54.629 1.00 38.34 213 ASP B N 1
ATOM 3303 C CA . ASP B 1 217 ? 20.500 -19.415 55.062 1.00 38.64 213 ASP B CA 1
ATOM 3304 C C . ASP B 1 217 ? 20.694 -19.724 56.545 1.00 38.40 213 ASP B C 1
ATOM 3305 O O . ASP B 1 217 ? 21.539 -20.534 56.907 1.00 39.10 213 ASP B O 1
ATOM 3310 N N . ALA B 1 218 ? 19.924 -19.057 57.393 1.00 38.76 214 ALA B N 1
ATOM 3311 C CA . ALA B 1 218 ? 19.789 -19.410 58.796 1.00 38.61 214 ALA B CA 1
ATOM 3312 C C . ALA B 1 218 ? 19.410 -20.889 58.979 1.00 38.64 214 ALA B C 1
ATOM 3313 O O . ALA B 1 218 ? 20.049 -21.602 59.753 1.00 38.59 214 ALA B O 1
ATOM 3315 N N . ALA B 1 219 ? 18.408 -21.361 58.245 1.00 38.54 215 ALA B N 1
ATOM 3316 C CA . ALA B 1 219 ? 17.989 -22.766 58.319 1.00 38.39 215 ALA B CA 1
ATOM 3317 C C . ALA B 1 219 ? 19.027 -23.719 57.752 1.00 38.84 215 ALA B C 1
ATOM 3318 O O . ALA B 1 219 ? 19.307 -24.735 58.376 1.00 39.37 215 ALA B O 1
ATOM 3320 N N . ALA B 1 220 ? 19.572 -23.417 56.573 1.00 39.59 216 ALA B N 1
ATOM 3321 C CA . ALA B 1 220 ? 20.570 -24.298 55.945 1.00 40.94 216 ALA B CA 1
ATOM 3322 C C . ALA B 1 220 ? 21.771 -24.491 56.877 1.00 41.62 216 ALA B C 1
ATOM 3323 O O . ALA B 1 220 ? 22.286 -25.596 57.015 1.00 41.72 216 ALA B O 1
ATOM 3325 N N . GLN B 1 221 ? 22.187 -23.403 57.523 1.00 42.53 217 GLN B N 1
ATOM 3326 C CA . GLN B 1 221 ? 23.272 -23.424 58.502 1.00 43.88 217 GLN B CA 1
ATOM 3327 C C . GLN B 1 221 ? 22.992 -24.397 59.651 1.00 44.00 217 GLN B C 1
ATOM 3328 O O . GLN B 1 221 ? 23.847 -25.204 60.004 1.00 44.26 217 GLN B O 1
ATOM 3334 N N . LYS B 1 222 ? 21.789 -24.334 60.210 1.00 44.38 218 LYS B N 1
ATOM 3335 C CA . LYS B 1 222 ? 21.394 -25.238 61.276 1.00 44.72 218 LYS B CA 1
ATOM 3336 C C . LYS B 1 222 ? 21.358 -26.708 60.853 1.00 45.22 218 LYS B C 1
ATOM 3337 O O . LYS B 1 222 ? 21.859 -27.544 61.592 1.00 44.73 218 LYS B O 1
ATOM 3343 N N . ILE B 1 223 ? 20.783 -27.029 59.684 1.00 45.77 219 ILE B N 1
ATOM 3344 C CA . ILE B 1 223 ? 20.646 -28.447 59.268 1.00 46.66 219 ILE B CA 1
ATOM 3345 C C . ILE B 1 223 ? 21.989 -29.179 59.219 1.00 47.07 219 ILE B C 1
ATOM 3346 O O . ILE B 1 223 ? 22.078 -30.348 59.616 1.00 47.06 219 ILE B O 1
ATOM 3351 N N . ASP B 1 224 ? 23.023 -28.468 58.759 1.00 47.71 220 ASP B N 1
ATOM 3352 C CA . ASP B 1 224 ? 24.325 -29.054 58.430 1.00 48.35 220 ASP B CA 1
ATOM 3353 C C . ASP B 1 224 ? 25.390 -28.940 59.545 1.00 49.21 220 ASP B C 1
ATOM 3354 O O . ASP B 1 224 ? 26.463 -29.547 59.455 1.00 48.95 220 ASP B O 1
ATOM 3359 N N . ALA B 1 225 ? 25.081 -28.169 60.590 1.00 50.42 221 ALA B N 1
ATOM 3360 C CA . ALA B 1 225 ? 25.924 -28.085 61.785 1.00 51.05 221 ALA B CA 1
ATOM 3361 C C . ALA B 1 225 ? 25.286 -28.829 62.967 1.00 51.83 221 ALA B C 1
ATOM 3362 O O . ALA B 1 225 ? 24.939 -30.022 62.868 1.00 52.54 221 ALA B O 1
#

Organism: Podospora anserina (NCBI:txid2587412)

GO terms:
  GO:0042802 identical protein binding (F, IPI)

InterPro domains:
  IPR021084 Het-s prion-forming domain [PF11558] (218-282)
  IPR029498 Prion-inhibition and propagation, HeLo domain [PF14479] (6-199)
  IPR038305 HeLo domain superfamily [G3DSA:1.20.120.1020] (2-221)

CATH classification: 1.20.120.1020